Protein AF-A0A538BWR1-F1 (afdb_monomer)

Nearest PDB structures (foldseek):
  5jwc-assembly1_H  TM=9.255E-01  e=2.124E-28  Plasmodium falciparum 3D7
  5yjw-assembly1_A-2  TM=9.131E-01  e=5.620E-28  Saccharomyces cerevisiae S288C
  5jwb-assembly1_A  TM=9.332E-01  e=2.275E-27  Plasmodium falciparum 3D7
  5jwb-assembly1_H  TM=9.252E-01  e=1.679E-27  Plasmodium falciparum 3D7
  4g74-assembly1_A  TM=8.949E-01  e=2.569E-27  Saccharomyces cerevisiae S288C

Foldseek 3Di:
DDDDPPDDDDDPPPDPFAEEEEEDCELQRVLLLVLCFPPRHAYEYEYQDQWYFPQVCLLCLLLVVDDLVQGTGGVCVVCVVGPRYDYDNFAFQAADQVQQWTATPVRDTHHHQFYEYLQAWDFDPPPDVQCVVQAQERRDNVSSNVSNVLLVVLLVCLLVDPDLVSNLQSQEAEEEALAPSSLVNLLSNLVSLVVCACPVSVSGHSVSHAAEYEELAQFHNVVDDRVVRVVSCVSSVVSRYHYHYNKHFDHGDCFWTAIPPRDIDGHNHYYYDHDIAGPHRYDPPPADADPRRAFEAEPLQAGVPRLRYGYAAPRYAYDDPPDGDDRDSPRRNPDDPDDDPPPVPDPPPDDDDDDDDDDDDDDDDDDDDDDDDDDDDDDSVVSSCSSNPSDDDDPDPPDPDDDDDDDDDDDDDDDDDDPDDDPDDDDDDDDDDDDDDDDDDDDDDDDDDDDDDDDDDDDDDDD

Solvent-accessible surface area (backbone atoms only — not comparable to full-atom values): 28300 Å² total; per-residue (Å²): 135,81,84,74,90,81,79,84,70,90,68,81,65,100,60,101,53,56,32,37,35,30,37,23,42,38,66,32,23,42,48,47,51,59,55,48,49,84,43,94,37,40,33,39,41,28,20,70,54,67,45,29,58,52,64,92,55,40,52,35,32,27,48,69,74,40,60,69,70,83,40,43,46,44,46,65,69,76,39,64,83,46,89,35,43,44,76,46,72,40,44,70,72,27,52,39,82,88,81,33,27,40,34,30,73,88,74,47,74,45,74,43,68,29,41,36,43,16,50,27,61,40,82,42,57,87,89,37,63,57,46,60,73,38,39,41,51,68,86,45,73,68,36,13,49,50,43,23,54,48,56,56,48,29,51,61,49,33,65,65,41,92,43,75,64,59,22,36,25,39,34,19,39,37,29,36,14,31,37,69,68,25,48,52,32,53,50,47,43,44,52,45,47,64,65,36,37,51,59,81,36,65,86,35,56,57,88,54,53,40,42,38,36,32,14,60,45,86,48,38,32,75,94,50,62,66,70,57,18,54,48,50,54,50,60,34,42,79,59,65,32,44,78,40,51,62,27,39,82,76,46,42,43,77,54,32,37,32,30,61,93,74,48,73,47,64,16,61,39,39,34,51,46,67,40,69,34,40,46,73,53,62,61,80,90,79,54,63,56,47,98,75,64,16,39,35,18,42,97,77,30,27,34,65,97,33,93,50,32,33,37,34,33,45,24,34,31,60,75,57,100,82,63,79,80,70,83,44,69,56,70,20,40,88,62,78,91,83,78,80,81,61,88,84,75,54,84,84,83,71,80,86,84,83,90,81,90,81,85,89,80,89,85,88,88,80,89,80,89,84,84,87,81,91,77,95,78,81,64,71,73,51,53,48,49,40,70,76,56,56,80,74,80,67,101,66,69,86,65,78,84,78,69,95,82,87,84,77,88,85,70,85,76,85,78,77,89,75,93,81,79,71,95,73,83,87,82,88,82,88,81,91,81,89,80,88,88,89,86,83,90,83,89,86,88,86,88,84,89,84,89,83,87,90,86,84,86,84,88,83,83,88,132

Secondary structure (DSSP, 8-state):
-PPPTT--S----S-SS-EEEEE--SHHHHHHHHHTTTSSSEEEEEESSSEEE-GGGHHHHHTTSS-HHHHEEEHHHHTTT-SSEEEEE--EEEEETTTTEEEETTS-EEE-SEEEE---EEE--TT-HHHHHHSB--SSHHHHHHHHHHHHHHHHHHHH-SSHHHHHHHTEEEEE--SHHHHHHHHHHHHHHHHHBTTTBTTS-GGG-EEEEE-SSSSSSTTS-HHHHHHHHHHHHTTTEEEE-S--EEEE-SSEEEETTTEEEE-SEEEE-S-EEE---S-TTTS-B-TTSPEEE-TT-BBTT-TTEEE-GGGEEE-STT-PPPSSHHHHTT--S--PPPGGGS----PPP-------------------------SHHHHHHHHH------S-S--S---S------PPPPPPPPS-------------------------------------PPP----

Structure (mmCIF, N/CA/C/O backbone):
data_AF-A0A538BWR1-F1
#
_entry.id   AF-A0A538BWR1-F1
#
loop_
_atom_site.group_PDB
_atom_site.id
_atom_site.type_symbol
_atom_site.label_atom_id
_atom_site.label_alt_id
_atom_site.label_comp_id
_atom_site.label_asym_id
_atom_site.label_entity_id
_atom_site.label_seq_id
_atom_site.pdbx_PDB_ins_code
_atom_site.Cartn_x
_atom_site.Cartn_y
_atom_site.Cartn_z
_atom_site.occupancy
_atom_site.B_iso_or_equiv
_atom_site.auth_seq_id
_atom_site.auth_comp_id
_atom_site.auth_asym_id
_atom_site.auth_atom_id
_atom_site.pdbx_PDB_model_num
ATOM 1 N N . MET A 1 1 ? -36.778 34.737 14.187 1.00 39.75 1 MET A N 1
ATOM 2 C CA . MET A 1 1 ? -35.577 33.989 14.618 1.00 39.75 1 MET A CA 1
ATOM 3 C C . MET A 1 1 ? -35.390 32.831 13.654 1.00 39.75 1 MET A C 1
ATOM 5 O O . MET A 1 1 ? -36.186 31.904 13.689 1.00 39.75 1 MET A O 1
ATOM 9 N N . GLY A 1 2 ? -34.449 32.948 12.717 1.00 37.31 2 GLY A N 1
ATOM 10 C CA . GLY A 1 2 ? -34.113 31.851 11.803 1.00 37.31 2 GLY A CA 1
ATOM 11 C C . GLY A 1 2 ? -33.298 30.769 12.524 1.00 37.31 2 GLY A C 1
ATOM 12 O O . GLY A 1 2 ? -32.658 31.085 13.530 1.00 37.31 2 GLY A O 1
ATOM 13 N N . PRO A 1 3 ? -33.331 29.510 12.059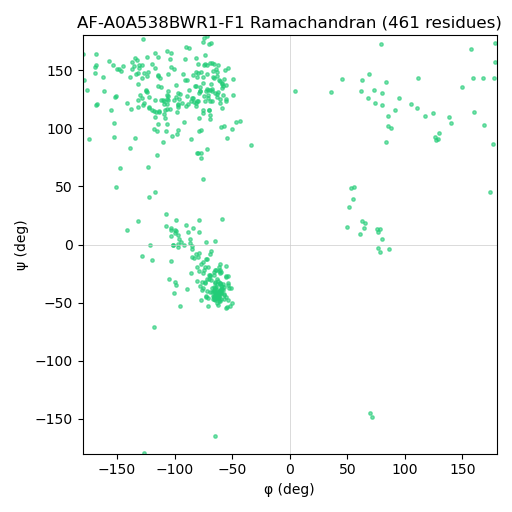 1.00 38.94 3 PRO A N 1
ATOM 14 C CA . PRO A 1 3 ? -32.540 28.445 12.656 1.00 38.94 3 PRO A CA 1
ATOM 15 C C . PRO A 1 3 ? -31.046 28.691 12.407 1.00 38.94 3 PRO A C 1
ATOM 17 O O . PRO A 1 3 ? -30.625 28.996 11.293 1.00 38.94 3 PRO A O 1
ATOM 20 N N . ASP A 1 4 ? -30.267 28.570 13.478 1.00 34.00 4 ASP A N 1
ATOM 21 C CA . ASP A 1 4 ? -28.812 28.697 13.517 1.00 34.00 4 ASP A CA 1
ATOM 22 C C . ASP A 1 4 ? -28.131 27.643 12.607 1.00 34.00 4 ASP A C 1
ATOM 24 O O . ASP A 1 4 ? -28.339 26.439 12.806 1.00 34.00 4 ASP A O 1
ATOM 28 N N . PRO A 1 5 ? -27.316 28.047 11.612 1.00 33.34 5 PRO A N 1
ATOM 29 C CA . PRO A 1 5 ? -26.630 27.127 10.703 1.00 33.34 5 PRO A CA 1
ATOM 30 C C . PRO A 1 5 ? -25.453 26.356 11.344 1.00 33.34 5 PRO A C 1
ATOM 32 O O . PRO A 1 5 ? -24.816 25.550 10.667 1.00 33.34 5 PRO A O 1
ATOM 35 N N . GLY A 1 6 ? -25.168 26.535 12.641 1.00 29.86 6 GLY A N 1
ATOM 36 C CA . GLY A 1 6 ? -24.052 25.884 13.346 1.00 29.86 6 GLY A CA 1
ATOM 37 C C . GLY A 1 6 ? -24.292 24.472 13.916 1.00 29.86 6 GLY A C 1
ATOM 38 O O . GLY A 1 6 ? -23.379 23.890 14.501 1.00 29.86 6 GLY A O 1
ATOM 39 N N . ALA A 1 7 ? -25.486 23.881 13.791 1.00 33.09 7 ALA A N 1
ATOM 40 C CA . ALA A 1 7 ? -25.872 22.716 14.610 1.00 33.09 7 ALA A CA 1
ATOM 41 C C . ALA A 1 7 ? -25.668 21.310 13.989 1.00 33.09 7 ALA A C 1
ATOM 43 O O . ALA A 1 7 ? -26.031 20.314 14.617 1.00 33.09 7 ALA A O 1
ATOM 44 N N . ALA A 1 8 ? -25.072 21.175 12.798 1.00 34.34 8 ALA A N 1
ATOM 45 C CA . ALA A 1 8 ? -25.001 19.895 12.070 1.00 34.34 8 ALA A CA 1
ATOM 46 C C . ALA A 1 8 ? -23.573 19.355 11.846 1.00 34.34 8 ALA A C 1
ATOM 48 O O . ALA A 1 8 ? -23.236 18.884 10.762 1.00 34.34 8 ALA A O 1
ATOM 49 N N . GLN A 1 9 ? -22.720 19.374 12.873 1.00 38.28 9 GLN A N 1
ATOM 50 C CA . GLN A 1 9 ? -21.406 18.719 12.839 1.00 38.28 9 GLN A CA 1
ATOM 51 C C . GLN A 1 9 ? -21.318 17.630 13.902 1.00 38.28 9 GLN A C 1
ATOM 53 O O . GLN A 1 9 ? -21.101 17.914 15.073 1.00 38.28 9 GLN A O 1
ATOM 58 N N . GLY A 1 10 ? -21.510 16.376 13.477 1.00 37.84 10 GLY A N 1
ATOM 59 C CA . GLY A 1 10 ? -20.816 15.182 13.984 1.00 37.84 10 GLY A CA 1
ATOM 60 C C . GLY A 1 10 ? -20.736 14.921 15.493 1.00 37.84 10 GLY A C 1
ATOM 61 O O . GLY A 1 10 ? -19.925 14.089 15.897 1.00 37.84 10 GLY A O 1
ATOM 62 N N . ARG A 1 11 ? -21.525 15.587 16.340 1.00 40.56 11 ARG A N 1
ATOM 63 C CA . ARG A 1 11 ? -21.534 15.331 17.778 1.00 40.56 11 ARG A CA 1
ATOM 64 C C . ARG A 1 11 ? -22.145 13.955 18.002 1.00 40.56 11 ARG A C 1
ATOM 66 O O . ARG A 1 11 ? -23.344 13.760 17.815 1.00 40.56 11 ARG A O 1
ATOM 73 N N . ILE A 1 12 ? -21.325 13.007 18.450 1.00 47.66 12 ILE A N 1
ATOM 74 C CA . ILE A 1 12 ? -21.840 11.923 19.282 1.00 47.66 12 ILE A CA 1
ATOM 75 C C . ILE A 1 12 ? -22.435 12.637 20.497 1.00 47.66 12 ILE A C 1
ATOM 77 O O . ILE A 1 12 ? -21.701 13.151 21.340 1.00 47.66 12 ILE A O 1
ATOM 81 N N . GLY A 1 13 ? -23.760 12.794 20.520 1.00 40.53 13 GLY A N 1
ATOM 82 C CA . GLY A 1 13 ? -24.450 13.373 21.667 1.00 40.53 13 GLY A CA 1
ATOM 83 C C . GLY A 1 13 ? -24.072 12.609 22.935 1.00 40.53 13 GLY A C 1
ATOM 84 O O . GLY A 1 13 ? -23.747 11.424 22.859 1.00 40.53 13 GLY A O 1
ATOM 85 N N . LYS A 1 14 ? -24.114 13.277 24.097 1.00 41.44 14 LYS A N 1
ATOM 86 C CA . LYS A 1 14 ? -24.066 12.616 25.411 1.00 41.44 14 LYS A CA 1
ATOM 87 C C . LYS A 1 14 ? -25.186 11.573 25.461 1.00 41.44 14 LYS A C 1
ATOM 89 O O . LYS A 1 14 ? -26.328 11.892 25.769 1.00 41.44 14 LYS A O 1
ATOM 94 N N . SER A 1 15 ? -24.875 10.349 25.086 1.00 48.09 15 SER A N 1
ATOM 95 C CA . SER A 1 15 ? -25.784 9.219 25.053 1.00 48.09 15 SER A CA 1
ATOM 96 C C . SER A 1 15 ? -25.302 8.214 26.092 1.00 48.09 15 SER A C 1
ATOM 98 O O . SER A 1 15 ? -24.112 8.076 26.363 1.00 48.09 15 SER A O 1
ATOM 100 N N . THR A 1 16 ? -26.237 7.518 26.714 1.00 57.62 16 THR A N 1
ATOM 101 C CA . THR A 1 16 ? -26.016 6.618 27.852 1.00 57.62 16 THR A CA 1
ATOM 102 C C . THR A 1 16 ? -25.444 5.244 27.458 1.00 57.62 16 THR A C 1
ATOM 104 O O . THR A 1 16 ? -25.597 4.281 28.205 1.00 57.62 16 THR A O 1
ATOM 107 N N . GLY A 1 17 ? -24.814 5.118 26.281 1.00 74.56 17 GLY A N 1
ATOM 108 C CA . GLY A 1 17 ? -24.305 3.852 25.737 1.00 74.56 17 GLY A CA 1
ATOM 109 C C . GLY A 1 17 ? -22.780 3.816 25.620 1.00 74.56 17 GLY A C 1
ATOM 110 O O . GLY A 1 17 ? -22.165 4.826 25.294 1.00 74.56 17 GLY A O 1
ATOM 111 N N . HIS A 1 18 ? -22.184 2.639 25.842 1.00 93.56 18 HIS A N 1
ATOM 112 C CA . HIS A 1 18 ? -20.736 2.393 25.729 1.00 93.56 18 HIS A CA 1
ATOM 113 C C . HIS A 1 18 ? -20.206 2.788 24.344 1.00 93.56 18 HIS A C 1
ATOM 115 O O . HIS A 1 18 ? -20.728 2.316 23.329 1.00 93.56 18 HIS A O 1
ATOM 121 N N . ARG A 1 19 ? -19.185 3.646 24.287 1.00 95.94 19 ARG A N 1
ATOM 122 C CA . ARG A 1 19 ? -18.633 4.214 23.049 1.00 95.94 19 ARG A CA 1
ATOM 123 C C . ARG A 1 19 ? -17.413 3.434 22.583 1.00 95.94 19 ARG A C 1
ATOM 125 O O . ARG A 1 19 ? -16.380 3.414 23.251 1.00 95.94 19 ARG A O 1
ATOM 132 N N . VAL A 1 20 ? -17.515 2.855 21.394 1.00 98.00 20 VAL A N 1
ATOM 133 C CA . VAL A 1 20 ? -16.416 2.179 20.706 1.00 98.00 20 VAL A CA 1
ATOM 134 C C . VAL A 1 20 ? -15.953 3.049 19.545 1.00 98.00 20 VAL A C 1
ATOM 136 O O . VAL A 1 20 ? -16.733 3.351 18.643 1.00 98.00 20 VAL A O 1
ATOM 139 N N . VAL A 1 21 ? -14.681 3.436 19.545 1.00 98.56 21 VAL A N 1
ATOM 140 C CA . VAL A 1 21 ? -14.052 4.124 18.412 1.00 98.56 21 VAL A CA 1
ATOM 141 C C . VAL A 1 21 ? -13.139 3.143 17.694 1.00 98.56 21 VAL A C 1
ATOM 143 O O . VAL A 1 21 ? -12.294 2.506 18.315 1.00 98.56 21 VAL A O 1
ATOM 146 N N . ILE A 1 22 ? -13.313 3.018 16.383 1.00 98.50 22 ILE A N 1
ATOM 147 C CA . ILE A 1 22 ? -12.479 2.190 15.512 1.00 98.50 22 ILE A CA 1
ATOM 148 C C . ILE A 1 22 ? -11.698 3.131 14.602 1.00 98.50 22 ILE A C 1
ATOM 150 O O . ILE A 1 22 ? -12.300 3.950 13.909 1.00 98.50 22 ILE A O 1
ATOM 154 N N . VAL A 1 23 ? -10.373 3.017 14.598 1.00 98.25 23 VAL A N 1
ATOM 155 C CA . VAL A 1 23 ? -9.482 3.819 13.756 1.00 98.25 23 VAL A CA 1
ATOM 156 C C . VAL A 1 23 ? -8.942 2.955 12.625 1.00 98.25 23 VAL A C 1
ATOM 158 O O . VAL A 1 23 ? -8.202 2.006 12.870 1.00 98.25 23 VAL A O 1
ATOM 161 N N . GLY A 1 24 ? -9.286 3.318 11.393 1.00 97.38 24 GLY A N 1
ATOM 162 C CA . GLY A 1 24 ? -8.986 2.575 10.174 1.00 97.38 24 GLY A CA 1
ATOM 163 C C . GLY A 1 24 ? -10.144 1.662 9.772 1.00 97.38 24 GLY A C 1
ATOM 164 O O . GLY A 1 24 ? -10.609 0.840 10.552 1.00 97.38 24 GLY A O 1
ATOM 165 N N . GLY A 1 25 ? -10.610 1.797 8.535 1.00 95.31 25 GLY A N 1
ATOM 166 C CA . GLY A 1 25 ? -11.681 1.024 7.906 1.00 95.31 25 GLY A CA 1
ATOM 167 C C . GLY A 1 25 ? -11.178 0.038 6.847 1.00 95.31 25 GLY A C 1
ATOM 168 O O . GLY A 1 25 ? -11.915 -0.338 5.932 1.00 95.31 25 GLY A O 1
ATOM 169 N N . GLY A 1 26 ? -9.923 -0.406 6.966 1.00 93.25 26 GLY A N 1
ATOM 170 C CA . GLY A 1 26 ? -9.396 -1.554 6.222 1.00 93.25 26 GLY A CA 1
ATOM 171 C C . GLY A 1 26 ? -10.082 -2.872 6.616 1.00 93.25 26 GLY A C 1
ATOM 172 O O . GLY A 1 26 ? -11.128 -2.875 7.263 1.00 93.25 26 GLY A O 1
ATOM 173 N N . PHE A 1 27 ? -9.490 -4.014 6.254 1.00 90.88 27 PHE A N 1
ATOM 174 C CA . PHE A 1 27 ? -10.074 -5.341 6.517 1.00 90.88 27 PHE A CA 1
ATOM 175 C C . PHE A 1 27 ? -10.478 -5.559 7.982 1.00 90.88 27 PHE A C 1
ATOM 177 O O . PHE A 1 27 ? -11.634 -5.885 8.259 1.00 90.88 27 PHE A O 1
ATOM 184 N N . GLY A 1 28 ? -9.556 -5.322 8.920 1.00 90.31 28 GLY A N 1
ATOM 185 C CA . GLY A 1 28 ? -9.814 -5.520 10.347 1.00 90.31 28 GLY A CA 1
ATOM 186 C C . GLY A 1 28 ? -10.880 -4.568 10.894 1.00 90.31 28 GLY A C 1
ATOM 187 O O . GLY A 1 28 ? -11.827 -4.998 11.549 1.00 90.31 28 GLY A O 1
ATOM 188 N N . GLY A 1 29 ? -10.769 -3.274 10.589 1.00 95.38 29 GLY A N 1
ATOM 189 C CA . GLY A 1 29 ? -11.679 -2.262 11.123 1.00 95.38 29 GLY A CA 1
ATOM 190 C C . GLY A 1 29 ? -13.099 -2.362 10.575 1.00 95.38 29 GLY A C 1
ATOM 191 O O . GLY A 1 29 ? -14.057 -2.277 11.344 1.00 95.38 29 GLY A O 1
ATOM 192 N N . LEU A 1 30 ? -13.253 -2.627 9.271 1.00 94.75 30 LEU A N 1
ATOM 193 C CA . LEU A 1 30 ? -14.564 -2.878 8.671 1.00 94.75 30 LEU A CA 1
ATOM 194 C C . LEU A 1 30 ? -15.216 -4.136 9.263 1.00 94.75 30 LEU A C 1
ATOM 196 O O . LEU A 1 30 ? -16.399 -4.102 9.602 1.00 94.75 30 LEU A O 1
ATOM 200 N N . SER A 1 31 ? -14.451 -5.223 9.417 1.00 93.56 31 SER A N 1
ATOM 201 C CA . SER A 1 31 ? -14.947 -6.477 10.004 1.00 93.56 31 SER A CA 1
ATOM 202 C C . SER A 1 31 ? -15.379 -6.286 11.460 1.00 93.56 31 SER A C 1
ATOM 204 O O . SER A 1 31 ? -16.464 -6.720 11.844 1.00 93.56 31 SER A O 1
ATOM 206 N N . CYS A 1 32 ? -14.587 -5.554 12.248 1.00 94.50 32 CYS A N 1
ATOM 207 C CA . CYS A 1 32 ? -14.920 -5.195 13.626 1.00 94.50 32 CYS A CA 1
ATOM 208 C C . CYS A 1 32 ? -16.207 -4.356 13.699 1.00 94.50 32 CYS A C 1
ATOM 210 O O . CYS A 1 32 ? -17.133 -4.690 14.439 1.00 94.50 32 CYS A O 1
ATOM 212 N N . ALA A 1 33 ? -16.315 -3.310 12.874 1.00 95.62 33 ALA A N 1
ATOM 213 C CA . ALA A 1 33 ? -17.500 -2.457 12.817 1.00 95.62 33 ALA A CA 1
ATOM 214 C C . ALA A 1 33 ? -18.764 -3.241 12.420 1.00 95.62 33 ALA A C 1
ATOM 216 O O . ALA A 1 33 ? -19.827 -3.026 13.001 1.00 95.62 33 ALA A O 1
ATOM 217 N N . ARG A 1 34 ? -18.651 -4.180 11.469 1.00 93.31 34 ARG A N 1
ATOM 218 C CA . ARG A 1 34 ? -19.739 -5.089 11.075 1.00 93.31 34 ARG A CA 1
ATOM 219 C C . ARG A 1 34 ? -20.155 -6.027 12.200 1.00 93.31 34 ARG A C 1
ATOM 221 O O . ARG A 1 34 ? -21.344 -6.208 12.421 1.00 93.31 34 ARG A O 1
ATOM 228 N N . ALA A 1 35 ? -19.204 -6.592 12.933 1.00 92.94 35 ALA A N 1
ATOM 229 C CA . ALA A 1 35 ? -19.513 -7.495 14.037 1.00 92.94 35 ALA A CA 1
ATOM 230 C C . ALA A 1 35 ? -20.154 -6.783 15.241 1.00 92.94 35 ALA A C 1
ATOM 232 O O . ALA A 1 35 ? -20.916 -7.388 15.995 1.00 92.94 35 ALA A O 1
ATOM 233 N N . LEU A 1 36 ? -19.872 -5.488 15.410 1.00 92.56 36 LEU A N 1
ATOM 234 C CA . LEU A 1 36 ? -20.500 -4.639 16.422 1.00 92.56 36 LEU A CA 1
ATOM 235 C C . LEU A 1 36 ? -21.845 -4.040 15.965 1.00 92.56 36 LEU A C 1
ATOM 237 O O . LEU A 1 36 ? -22.522 -3.375 16.754 1.00 92.56 36 LEU A O 1
ATOM 241 N N . GLU A 1 37 ? -22.268 -4.267 14.721 1.00 91.75 37 GLU A N 1
ATOM 242 C CA . GLU A 1 37 ? -23.574 -3.828 14.230 1.00 91.75 37 GLU A CA 1
ATOM 243 C C . GLU A 1 37 ? -24.705 -4.521 15.014 1.00 91.75 37 GLU A C 1
ATOM 245 O O . GLU A 1 37 ? -24.707 -5.732 15.212 1.00 91.75 37 GLU A O 1
ATOM 250 N N . GLY A 1 38 ? -25.664 -3.736 15.514 1.00 88.50 38 GLY A N 1
ATOM 251 C CA . GLY A 1 38 ? -26.776 -4.224 16.339 1.00 88.50 38 GLY A CA 1
ATOM 252 C C . GLY A 1 38 ? -26.432 -4.502 17.808 1.00 88.50 38 GLY A C 1
ATOM 253 O O . GLY A 1 38 ? -27.338 -4.761 18.598 1.00 88.50 38 GLY A O 1
ATOM 254 N N . GLN A 1 39 ? -25.159 -4.406 18.201 1.00 91.12 39 GLN A N 1
ATOM 255 C CA . GLN A 1 39 ? -24.745 -4.559 19.597 1.00 91.12 39 GLN A CA 1
ATOM 256 C C . GLN A 1 39 ? -25.127 -3.327 20.441 1.00 91.12 39 GLN A C 1
ATOM 258 O O . GLN A 1 39 ? -25.246 -2.223 19.900 1.00 91.12 39 GLN A O 1
ATOM 263 N N . PRO A 1 40 ? -25.298 -3.469 21.773 1.00 90.06 40 PRO A N 1
ATOM 264 C CA . PRO A 1 40 ? -25.661 -2.372 22.677 1.00 90.06 40 PRO A CA 1
ATOM 265 C C . PRO A 1 40 ? -24.471 -1.433 22.969 1.00 90.06 40 PRO A C 1
ATOM 267 O O . PRO A 1 40 ? -24.084 -1.227 24.117 1.00 90.06 40 PRO A O 1
ATOM 270 N N . ALA A 1 41 ? -23.873 -0.879 21.917 1.00 91.12 41 ALA A N 1
ATOM 271 C CA . ALA A 1 41 ? -22.754 0.055 21.956 1.00 91.12 41 ALA A CA 1
ATOM 272 C C . ALA A 1 41 ? -22.869 1.060 20.804 1.00 91.12 41 ALA A C 1
ATOM 274 O O . ALA A 1 41 ? -23.383 0.730 19.733 1.00 91.12 41 ALA A O 1
ATOM 275 N N . GLN A 1 42 ? -22.372 2.276 21.013 1.00 96.06 42 GLN A N 1
ATOM 276 C CA . GLN A 1 42 ? -22.254 3.281 19.960 1.00 96.06 42 GLN A CA 1
ATOM 277 C C . GLN A 1 42 ? -20.900 3.147 19.289 1.00 96.06 42 GLN A C 1
ATOM 279 O O . GLN A 1 42 ? -19.874 3.299 19.944 1.00 96.06 42 GLN A O 1
ATOM 284 N N . VAL A 1 43 ? -20.896 2.864 17.991 1.00 97.31 43 VAL A N 1
ATOM 285 C CA . VAL A 1 43 ? -19.668 2.598 17.244 1.00 97.31 43 VAL A CA 1
ATOM 286 C C . VAL A 1 43 ? -19.399 3.749 16.290 1.00 97.31 43 VAL A C 1
ATOM 288 O O . VAL A 1 43 ? -20.238 4.069 15.444 1.00 97.31 43 VAL A O 1
ATOM 291 N N . LEU A 1 44 ? -18.218 4.349 16.396 1.00 98.06 44 LEU A N 1
ATOM 292 C CA . LEU A 1 44 ? -17.721 5.337 15.448 1.00 98.06 44 LEU A CA 1
ATOM 293 C C . LEU A 1 44 ? -16.513 4.771 14.704 1.00 98.06 44 LEU A C 1
ATOM 295 O O . LEU A 1 44 ? -15.459 4.557 15.295 1.00 98.06 44 LEU A O 1
ATOM 299 N N . LEU A 1 45 ? -16.669 4.564 13.399 1.00 98.38 45 LEU A N 1
ATOM 300 C CA . LEU A 1 45 ? -15.577 4.239 12.491 1.00 98.38 45 LEU A CA 1
ATOM 301 C C . LEU A 1 45 ? -14.960 5.534 11.948 1.00 98.38 45 LEU A C 1
ATOM 303 O O . LEU A 1 45 ? -15.654 6.335 11.312 1.00 98.38 45 LEU A O 1
ATOM 307 N N . LEU A 1 46 ? -13.666 5.708 12.195 1.00 98.00 46 LEU A N 1
ATOM 308 C CA . LEU A 1 46 ? -12.831 6.787 11.683 1.00 98.00 46 LEU A CA 1
ATOM 309 C C . LEU A 1 46 ? -11.906 6.248 10.597 1.00 98.00 46 LEU A C 1
ATOM 311 O O . LEU A 1 46 ? -11.189 5.278 10.821 1.00 98.00 46 LEU A O 1
ATOM 315 N N . ASP A 1 47 ? -11.886 6.900 9.442 1.00 97.06 47 ASP A N 1
ATOM 316 C CA . ASP A 1 47 ? -10.884 6.652 8.405 1.00 97.06 47 ASP A CA 1
ATOM 317 C C . ASP A 1 47 ? -10.596 7.950 7.640 1.00 97.06 47 ASP A C 1
ATOM 319 O O . ASP A 1 47 ? -11.460 8.825 7.530 1.00 97.06 47 ASP A O 1
ATOM 323 N N . ARG A 1 48 ? -9.379 8.088 7.108 1.00 95.25 48 ARG A N 1
ATOM 324 C CA . ARG A 1 48 ? -8.984 9.229 6.271 1.00 95.25 48 ARG A CA 1
ATOM 325 C C . ARG A 1 48 ? -9.694 9.211 4.906 1.00 95.25 48 ARG A C 1
ATOM 327 O O . ARG A 1 48 ? -9.949 10.267 4.327 1.00 95.25 48 ARG A O 1
ATOM 334 N N . HIS A 1 49 ? -10.074 8.028 4.427 1.00 95.38 49 HIS A N 1
ATOM 335 C CA . HIS A 1 49 ? -10.855 7.797 3.218 1.00 95.38 49 HIS A CA 1
ATOM 336 C C . HIS A 1 49 ? -12.326 7.522 3.556 1.00 95.38 49 HIS A C 1
ATOM 338 O O . HIS A 1 49 ? -12.665 6.987 4.607 1.00 95.38 49 HIS A O 1
ATOM 344 N N . ASN A 1 50 ? -13.238 7.863 2.645 1.00 95.81 50 ASN A N 1
ATOM 345 C CA . ASN A 1 50 ? -14.674 7.604 2.808 1.00 95.81 50 ASN A CA 1
ATOM 346 C C . ASN A 1 50 ? -15.128 6.227 2.286 1.00 95.81 50 ASN A C 1
ATOM 348 O O . ASN A 1 50 ? -16.334 5.962 2.220 1.00 95.81 50 ASN A O 1
ATOM 352 N N . TYR A 1 51 ? -14.183 5.347 1.954 1.00 96.31 51 TYR A N 1
ATOM 353 C CA . TYR A 1 51 ? -14.417 4.014 1.411 1.00 96.31 51 TYR A CA 1
ATOM 354 C C . TYR A 1 51 ? -13.499 2.967 2.046 1.00 96.31 51 TYR A C 1
ATOM 356 O O . TYR A 1 51 ? -12.363 3.250 2.421 1.00 96.31 51 TYR A O 1
ATOM 364 N N . HIS A 1 52 ? -13.991 1.735 2.101 1.00 95.81 52 HIS A N 1
ATOM 365 C CA . HIS A 1 52 ? -13.175 0.548 2.293 1.00 95.81 52 HIS A CA 1
ATOM 366 C C . HIS A 1 52 ? -12.486 0.185 0.977 1.00 95.81 52 HIS A C 1
ATOM 368 O O . HIS A 1 52 ? -13.138 0.177 -0.067 1.00 95.81 52 HIS A O 1
ATOM 374 N N . LEU A 1 53 ? -11.199 -0.151 1.031 1.00 93.06 53 LEU A N 1
ATOM 375 C CA . LEU A 1 53 ? -10.416 -0.564 -0.130 1.00 93.06 53 LEU A CA 1
ATOM 376 C C . LEU A 1 53 ? -10.094 -2.058 -0.062 1.00 93.06 53 LEU A C 1
ATOM 378 O O . LEU A 1 53 ? -9.436 -2.507 0.879 1.00 93.06 53 LEU A O 1
ATOM 382 N N . PHE A 1 54 ? -10.483 -2.810 -1.092 1.00 91.69 54 PHE A N 1
ATOM 383 C CA . PHE A 1 54 ? -10.071 -4.202 -1.264 1.00 91.69 54 PHE A CA 1
ATOM 384 C C . PHE A 1 54 ? -8.660 -4.259 -1.866 1.00 91.69 54 PHE A C 1
ATOM 386 O O . PHE A 1 54 ? -8.466 -4.469 -3.063 1.00 91.69 54 PHE A O 1
ATOM 393 N N . THR A 1 55 ? -7.656 -4.039 -1.014 1.00 88.38 55 THR A N 1
ATOM 394 C CA . THR A 1 55 ? -6.245 -3.926 -1.421 1.00 88.38 55 THR A CA 1
ATOM 395 C C . THR A 1 55 ? -5.666 -5.111 -2.213 1.00 88.38 55 THR A C 1
ATOM 397 O O . THR A 1 55 ? -4.766 -4.846 -3.007 1.00 88.38 55 THR A O 1
ATOM 400 N N . PRO A 1 56 ? -6.142 -6.376 -2.102 1.00 87.56 56 PRO A N 1
ATOM 401 C CA . PRO A 1 56 ? -5.596 -7.478 -2.898 1.00 87.56 56 PRO A CA 1
ATOM 402 C C . PRO A 1 56 ? -5.739 -7.313 -4.414 1.00 87.56 56 PRO A C 1
ATOM 404 O O . PRO A 1 56 ? -4.974 -7.918 -5.145 1.00 87.56 56 PRO A O 1
ATOM 407 N N . LEU A 1 57 ? -6.686 -6.506 -4.905 1.00 90.00 57 LEU A N 1
ATOM 408 C CA . LEU A 1 57 ? -6.870 -6.273 -6.348 1.00 90.00 57 LEU A CA 1
ATOM 409 C C . LEU A 1 57 ? -6.321 -4.915 -6.802 1.00 90.00 57 LEU A C 1
ATOM 411 O O . LEU A 1 57 ? -6.582 -4.460 -7.915 1.00 90.00 57 LEU A O 1
ATOM 415 N N . LEU A 1 58 ? -5.547 -4.241 -5.949 1.00 92.25 58 LEU A N 1
ATOM 416 C CA . LEU A 1 58 ? -5.047 -2.900 -6.234 1.00 92.25 58 LEU A CA 1
ATOM 417 C C . LEU A 1 58 ? -4.081 -2.876 -7.431 1.00 92.25 58 LEU A C 1
ATOM 419 O O . LEU A 1 58 ? -4.099 -1.924 -8.211 1.00 92.25 58 LEU A O 1
ATOM 423 N N . TYR A 1 59 ? -3.316 -3.953 -7.636 1.00 92.75 59 TYR A N 1
ATOM 424 C CA . TYR A 1 59 ? -2.441 -4.109 -8.800 1.00 92.75 59 TYR A CA 1
ATOM 425 C C . TYR A 1 59 ? -3.220 -4.140 -10.126 1.00 92.75 59 TYR A C 1
ATOM 427 O O . TYR A 1 59 ? -2.712 -3.676 -11.145 1.00 92.75 59 TYR A O 1
ATOM 435 N N . GLN A 1 60 ? -4.469 -4.624 -10.126 1.00 92.75 60 GLN A N 1
ATOM 436 C CA . GLN A 1 60 ? -5.325 -4.628 -11.317 1.00 92.75 60 GLN A CA 1
ATOM 437 C C . GLN A 1 60 ? -5.827 -3.223 -11.649 1.00 92.75 60 GLN A C 1
ATOM 439 O O . GLN A 1 60 ? -5.931 -2.865 -12.817 1.00 92.75 60 GLN A O 1
ATOM 444 N N . VAL A 1 61 ? -6.066 -2.382 -10.639 1.00 95.50 61 VAL A N 1
ATOM 445 C CA . VAL A 1 61 ? -6.344 -0.956 -10.871 1.00 95.50 61 VAL A CA 1
ATOM 446 C C . VAL A 1 61 ? -5.101 -0.242 -11.400 1.00 95.50 61 VAL A C 1
ATOM 448 O O . VAL A 1 61 ? -5.216 0.558 -12.327 1.00 95.50 61 VAL A O 1
ATOM 451 N N . ALA A 1 62 ? -3.919 -0.555 -10.857 1.00 95.19 62 ALA A N 1
ATOM 452 C CA . ALA A 1 62 ? -2.646 0.018 -11.301 1.00 95.19 62 ALA A CA 1
ATOM 453 C C . ALA A 1 62 ? -2.264 -0.366 -12.744 1.00 95.19 62 ALA A C 1
ATOM 455 O O . ALA A 1 62 ? -1.509 0.354 -13.386 1.00 95.19 62 ALA A O 1
ATOM 456 N N . THR A 1 63 ? -2.810 -1.465 -13.265 1.00 92.81 63 THR A N 1
ATOM 457 C CA . THR A 1 63 ? -2.581 -1.967 -14.634 1.00 92.81 63 THR A CA 1
ATOM 458 C C . THR A 1 63 ? -3.789 -1.771 -15.557 1.00 92.81 63 THR A C 1
ATOM 460 O O . THR A 1 63 ? -3.862 -2.388 -16.613 1.00 92.81 63 THR A O 1
ATOM 463 N N . SER A 1 64 ? -4.755 -0.923 -15.180 1.00 92.44 64 SER A N 1
ATOM 464 C CA . SER A 1 64 ? -5.990 -0.660 -15.950 1.00 92.44 64 SER A CA 1
ATOM 465 C C . SER A 1 64 ? -6.915 -1.868 -16.181 1.00 92.44 64 SER A C 1
ATOM 467 O O . SER A 1 64 ? -7.884 -1.746 -16.924 1.00 92.44 64 SER A O 1
ATOM 469 N N . LEU A 1 65 ? -6.673 -3.013 -15.539 1.00 89.44 65 LEU A N 1
ATOM 470 C CA . LEU A 1 65 ? -7.512 -4.213 -15.654 1.00 89.44 65 LEU A CA 1
ATOM 471 C C . LEU A 1 65 ? -8.830 -4.100 -14.872 1.00 89.44 65 LEU A C 1
ATOM 473 O O . LEU A 1 65 ? -9.795 -4.783 -15.207 1.00 89.44 65 LEU A O 1
ATOM 477 N N . LEU A 1 66 ? -8.878 -3.257 -13.836 1.00 91.06 66 LEU A N 1
ATOM 478 C CA . LEU A 1 66 ? -10.085 -2.973 -13.054 1.00 91.06 66 LEU A CA 1
ATOM 479 C C . LEU A 1 66 ? -10.316 -1.474 -12.868 1.00 91.06 66 LEU A C 1
ATOM 481 O O . LEU A 1 66 ? -9.371 -0.679 -12.783 1.00 91.06 66 LEU A O 1
ATOM 485 N N . ASN A 1 67 ? -11.587 -1.092 -12.708 1.00 92.94 67 ASN A N 1
ATOM 486 C CA . ASN A 1 67 ? -11.926 0.273 -12.338 1.00 92.94 67 ASN A CA 1
ATOM 487 C C . ASN A 1 67 ? -11.736 0.492 -10.829 1.00 92.94 67 ASN A C 1
ATOM 489 O O . ASN A 1 67 ? -12.007 -0.401 -10.024 1.00 92.94 67 ASN A O 1
ATOM 493 N N . PRO A 1 68 ? -11.351 1.710 -10.398 1.00 92.31 68 PRO A N 1
ATOM 494 C CA . PRO A 1 68 ? -11.233 2.051 -8.978 1.00 92.31 68 PRO A CA 1
ATOM 495 C C . PRO A 1 68 ? -12.497 1.747 -8.159 1.00 92.31 68 PRO A C 1
ATOM 497 O O . PRO A 1 68 ? -12.405 1.309 -7.013 1.00 92.31 68 PRO A O 1
ATOM 500 N N . SER A 1 69 ? -13.676 1.962 -8.750 1.00 92.62 69 SER A N 1
ATOM 501 C CA . SER A 1 69 ? -14.979 1.725 -8.119 1.00 92.62 69 SER A CA 1
ATOM 502 C C . SER A 1 69 ? -15.262 0.255 -7.820 1.00 92.62 69 SER A C 1
ATOM 504 O O . SER A 1 69 ? -16.040 -0.026 -6.915 1.00 92.62 69 SER A O 1
ATOM 506 N N . ASP A 1 70 ? -14.622 -0.673 -8.535 1.00 90.44 70 ASP A N 1
ATOM 507 C CA . ASP A 1 70 ? -14.864 -2.113 -8.382 1.00 90.44 70 ASP A CA 1
ATOM 508 C C . ASP A 1 70 ? -14.254 -2.651 -7.075 1.00 90.44 70 ASP A C 1
ATOM 510 O O . ASP A 1 70 ? -14.652 -3.698 -6.561 1.00 90.44 70 ASP A O 1
ATOM 514 N N . ILE A 1 71 ? -13.300 -1.907 -6.500 1.00 91.06 71 ILE A N 1
ATOM 515 C CA . ILE A 1 71 ? -12.564 -2.297 -5.291 1.00 91.06 71 ILE A CA 1
ATOM 516 C C . ILE A 1 71 ? -12.708 -1.293 -4.135 1.00 91.06 71 ILE A C 1
ATOM 518 O O . ILE A 1 71 ? -12.134 -1.513 -3.066 1.00 91.06 71 ILE A O 1
ATOM 522 N N . ALA A 1 72 ? -13.459 -0.203 -4.329 1.00 94.06 72 ALA A N 1
ATOM 523 C CA . ALA A 1 72 ? -13.652 0.867 -3.351 1.00 94.06 72 ALA A CA 1
ATOM 524 C C . ALA A 1 72 ? -15.126 0.984 -2.929 1.00 94.06 72 ALA A C 1
ATOM 526 O O . ALA A 1 72 ? -15.981 1.444 -3.681 1.00 94.06 72 ALA A O 1
ATOM 527 N N . TYR A 1 73 ? -15.423 0.611 -1.684 1.00 93.75 73 TYR A N 1
ATOM 528 C CA . TYR A 1 73 ? -16.787 0.500 -1.165 1.00 93.75 73 TYR A CA 1
ATOM 529 C C . TYR A 1 73 ? -17.090 1.612 -0.149 1.00 93.75 73 TYR A C 1
ATOM 531 O O . TYR A 1 73 ? -16.535 1.590 0.952 1.00 93.75 73 TYR A O 1
ATOM 539 N N . PRO A 1 74 ? -17.983 2.576 -0.441 1.00 96.50 74 PRO A N 1
ATOM 540 C CA . PRO A 1 74 ? -18.240 3.702 0.458 1.00 96.50 74 PRO A CA 1
ATOM 541 C C . PRO A 1 74 ? -18.765 3.269 1.837 1.00 96.50 74 PRO A C 1
ATOM 543 O O . PRO A 1 74 ? -19.823 2.641 1.935 1.00 96.50 74 PRO A O 1
ATOM 546 N N . PHE A 1 75 ? -18.106 3.680 2.928 1.00 96.56 75 PHE A N 1
ATOM 547 C CA . PHE A 1 75 ? -18.515 3.304 4.294 1.00 96.56 75 PHE A CA 1
ATOM 548 C C . PHE A 1 75 ? -19.940 3.756 4.626 1.00 96.56 75 PHE A C 1
ATOM 550 O O . PHE A 1 75 ? -20.695 3.057 5.303 1.00 96.56 75 PHE A O 1
ATOM 557 N N . ARG A 1 76 ? -20.340 4.925 4.110 1.00 96.19 76 ARG A N 1
ATOM 558 C CA . ARG A 1 76 ? -21.699 5.453 4.292 1.00 96.19 76 ARG A CA 1
ATOM 559 C C . ARG A 1 76 ? -22.757 4.559 3.650 1.00 96.19 76 ARG A C 1
ATOM 561 O O . ARG A 1 76 ? -23.845 4.445 4.200 1.00 96.19 76 ARG A O 1
ATOM 568 N N . ALA A 1 77 ? -22.444 3.909 2.527 1.00 95.12 77 ALA A N 1
ATOM 569 C CA . ALA A 1 77 ? -23.342 2.947 1.896 1.00 95.12 77 ALA A CA 1
ATOM 570 C C . ALA A 1 77 ? -23.398 1.638 2.701 1.00 95.12 77 ALA A C 1
ATOM 572 O O . ALA A 1 77 ? -24.488 1.142 2.988 1.00 95.12 77 ALA A O 1
ATOM 573 N N . VAL A 1 78 ? -22.232 1.141 3.132 1.00 94.00 78 VAL A N 1
ATOM 574 C CA . VAL A 1 78 ? -22.060 -0.073 3.951 1.00 94.00 78 VAL A CA 1
ATOM 575 C C . VAL A 1 78 ? -22.913 -0.022 5.227 1.00 94.00 78 VAL A C 1
ATOM 577 O O . VAL A 1 78 ? -23.642 -0.977 5.505 1.00 94.00 78 VAL A O 1
ATOM 580 N N . PHE A 1 79 ? -22.874 1.094 5.963 1.00 95.44 79 PHE A N 1
ATOM 581 C CA . PHE A 1 79 ? -23.556 1.256 7.256 1.00 95.44 79 PHE A CA 1
ATOM 582 C C . PHE A 1 79 ? -24.846 2.086 7.193 1.00 95.44 79 PHE A C 1
ATOM 584 O O . PHE A 1 79 ? -25.382 2.466 8.232 1.00 95.44 79 PHE A O 1
ATOM 591 N N . ARG A 1 80 ? -25.398 2.346 5.997 1.00 94.69 80 ARG A N 1
ATOM 592 C CA . ARG A 1 80 ? -26.592 3.199 5.806 1.00 94.69 80 ARG A CA 1
ATOM 593 C C . ARG A 1 80 ? -27.800 2.776 6.648 1.00 94.69 80 ARG A C 1
ATOM 595 O O . ARG A 1 80 ? -28.583 3.621 7.063 1.00 94.69 80 ARG A O 1
ATOM 602 N N . ARG A 1 81 ? -27.976 1.467 6.855 1.00 94.00 81 ARG A N 1
ATOM 603 C CA . ARG A 1 81 ? -29.093 0.883 7.622 1.00 94.00 81 ARG A CA 1
ATOM 604 C C . ARG A 1 81 ? -28.728 0.568 9.075 1.00 94.00 81 ARG A C 1
ATOM 606 O O . ARG A 1 81 ? -29.588 0.114 9.826 1.00 94.00 81 ARG A O 1
ATOM 613 N N 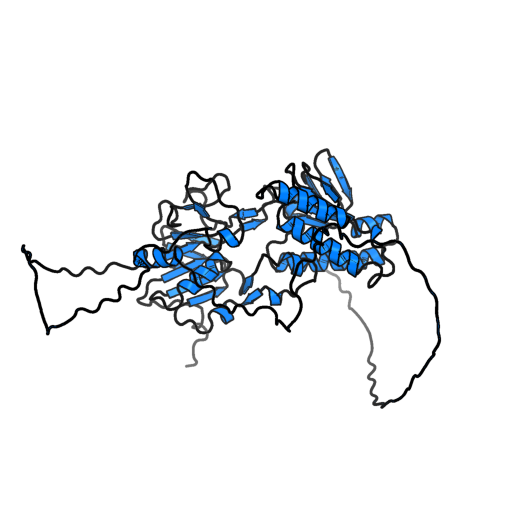. SER A 1 82 ? -27.478 0.803 9.471 1.00 95.25 82 SER A N 1
ATOM 614 C CA . SER A 1 82 ? -27.024 0.513 10.823 1.00 95.25 82 SER A CA 1
ATOM 615 C C . SER A 1 82 ? -27.645 1.493 11.810 1.00 95.25 82 SER A C 1
ATOM 617 O O . SER A 1 82 ? -27.623 2.710 11.608 1.00 95.25 82 SER A O 1
ATOM 619 N N . ARG A 1 83 ? -28.175 0.985 12.925 1.00 94.56 83 ARG A N 1
ATOM 620 C CA . ARG A 1 83 ? -28.735 1.847 13.977 1.00 94.56 83 ARG A CA 1
ATOM 621 C C . ARG A 1 83 ? -27.654 2.421 14.887 1.00 94.56 83 ARG A C 1
ATOM 623 O O . ARG A 1 83 ? -27.818 3.547 15.347 1.00 94.56 83 ARG A O 1
ATOM 630 N N . ASN A 1 84 ? -26.563 1.685 15.098 1.00 95.69 84 ASN A N 1
ATOM 631 C CA . ASN A 1 84 ? -25.558 1.976 16.119 1.00 95.69 84 ASN A CA 1
ATOM 632 C C . ASN A 1 84 ? -24.139 2.229 15.577 1.00 95.69 84 ASN A C 1
ATOM 634 O O . ASN A 1 84 ? -23.311 2.746 16.322 1.00 95.69 84 ASN A O 1
ATOM 638 N N . VAL A 1 85 ? -23.860 1.914 14.305 1.00 97.06 85 VAL A N 1
ATOM 639 C CA . VAL A 1 85 ? -2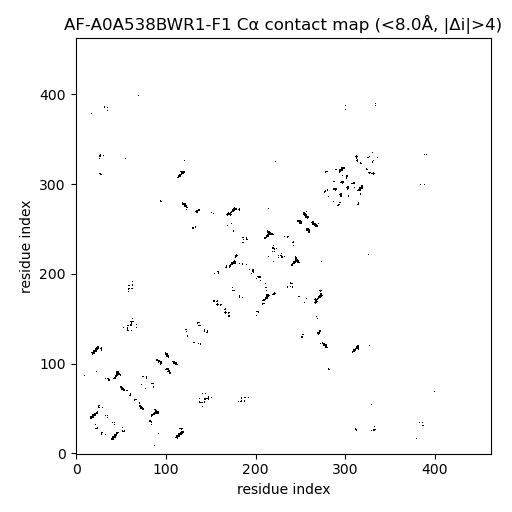2.571 2.211 13.660 1.00 97.06 85 VAL A CA 1
ATOM 640 C C . VAL A 1 85 ? -22.672 3.503 12.857 1.00 97.06 85 VAL A C 1
ATOM 642 O O . VAL A 1 85 ? -23.600 3.706 12.066 1.00 97.06 85 VAL A O 1
ATOM 645 N N . ARG A 1 86 ? -21.714 4.405 13.057 1.00 97.25 86 ARG A N 1
ATOM 646 C CA . ARG A 1 86 ? -21.572 5.660 12.314 1.00 97.25 86 ARG A CA 1
ATOM 647 C C . ARG A 1 86 ? -20.169 5.761 11.739 1.00 97.25 86 ARG A C 1
ATOM 649 O O . ARG A 1 86 ? -19.208 5.287 12.331 1.00 97.25 86 ARG A O 1
ATOM 656 N N . PHE A 1 87 ? -20.070 6.405 10.584 1.00 97.88 87 PHE A N 1
ATOM 657 C CA . PHE A 1 87 ? -18.802 6.704 9.932 1.00 97.88 87 PHE A CA 1
ATOM 658 C C . PHE A 1 87 ? -18.542 8.211 9.956 1.00 97.88 87 PHE A C 1
ATOM 660 O O . PHE A 1 87 ? -19.433 9.002 9.617 1.00 97.88 87 PHE A O 1
ATOM 667 N N . ARG A 1 88 ? -17.307 8.591 10.287 1.00 96.31 88 ARG A N 1
ATOM 668 C CA . ARG A 1 88 ? -16.780 9.944 10.110 1.00 96.31 88 ARG A CA 1
ATOM 669 C C . ARG A 1 88 ? -15.458 9.856 9.358 1.00 96.31 88 ARG A C 1
ATOM 671 O O . ARG A 1 88 ? -14.541 9.165 9.784 1.00 96.31 88 ARG A O 1
ATOM 678 N N . GLN A 1 89 ? -15.370 10.596 8.258 1.00 96.75 89 GLN A N 1
ATOM 679 C CA . GLN A 1 89 ? -14.111 10.764 7.551 1.00 96.75 89 GLN A CA 1
ATOM 680 C C . GLN A 1 89 ? -13.239 11.733 8.348 1.00 96.75 89 GLN A C 1
ATOM 682 O O . GLN A 1 89 ? -13.621 12.888 8.522 1.00 96.75 89 GLN A O 1
ATOM 687 N N . ALA A 1 90 ? -12.113 11.251 8.858 1.00 95.50 90 ALA A N 1
ATOM 688 C CA . ALA A 1 90 ? -11.121 12.051 9.555 1.00 95.50 90 ALA A CA 1
ATOM 689 C C . ALA A 1 90 ? -9.785 11.302 9.587 1.00 95.50 90 ALA A C 1
ATOM 691 O O . ALA A 1 90 ? -9.728 10.134 9.973 1.00 95.50 90 ALA A O 1
ATOM 692 N N . ALA A 1 91 ? -8.698 11.987 9.229 1.00 95.00 91 ALA A N 1
ATOM 693 C CA . ALA A 1 91 ? -7.361 11.495 9.528 1.00 95.00 91 ALA A CA 1
ATOM 694 C C . ALA A 1 91 ? -7.103 11.609 11.037 1.00 95.00 91 ALA A C 1
ATOM 696 O O . ALA A 1 91 ? -7.309 12.675 11.625 1.00 95.00 91 ALA A O 1
ATOM 697 N N . VAL A 1 92 ? -6.670 10.509 11.652 1.00 95.94 92 VAL A N 1
ATOM 698 C CA . VAL A 1 92 ? -6.240 10.467 13.053 1.00 95.94 92 VAL A CA 1
ATOM 699 C C . VAL A 1 92 ? -4.779 10.892 13.125 1.00 95.94 92 VAL A C 1
ATOM 701 O O . VAL A 1 92 ? -3.941 10.333 12.424 1.00 95.94 92 VAL A O 1
ATOM 704 N N . THR A 1 93 ? -4.489 11.887 13.959 1.00 94.50 93 THR A N 1
ATOM 705 C CA . THR A 1 93 ? -3.143 12.458 14.149 1.00 94.50 93 THR A CA 1
ATOM 706 C C . THR A 1 93 ? -2.486 11.986 15.437 1.00 94.50 93 THR A C 1
ATOM 708 O O . THR A 1 93 ? -1.282 12.140 15.613 1.00 94.50 93 THR A O 1
ATOM 711 N N . GLY A 1 94 ? -3.265 11.398 16.341 1.00 94.88 94 GLY A N 1
ATOM 712 C CA . GLY A 1 94 ? -2.733 10.760 17.527 1.00 94.88 94 GLY A CA 1
ATOM 713 C C . GLY A 1 94 ? -3.824 10.192 18.415 1.00 94.88 94 GLY A C 1
ATOM 714 O O . GLY A 1 94 ? -5.015 10.434 18.220 1.00 94.88 94 GLY A O 1
ATOM 715 N N . VAL A 1 95 ? -3.410 9.471 19.441 1.00 96.25 95 VAL A N 1
ATOM 716 C CA . VAL A 1 95 ? -4.285 9.023 20.526 1.00 96.25 95 VAL A CA 1
ATOM 717 C C . VAL A 1 95 ? -3.697 9.523 21.840 1.00 96.25 95 VAL A C 1
ATOM 719 O O . VAL A 1 95 ? -2.484 9.667 21.965 1.00 96.25 95 VAL A O 1
ATOM 722 N N . ASP A 1 96 ? -4.557 9.877 22.787 1.00 94.44 96 ASP A N 1
ATOM 723 C CA . ASP A 1 96 ? -4.180 10.155 24.170 1.00 94.44 96 ASP A CA 1
ATOM 724 C C . ASP A 1 96 ? -4.831 9.088 25.052 1.00 94.44 96 ASP A C 1
ATOM 726 O O . ASP A 1 96 ? -6.041 9.106 25.309 1.00 94.44 96 ASP A O 1
ATOM 730 N N . LEU A 1 97 ? -4.012 8.127 25.484 1.00 94.38 97 LEU A N 1
ATOM 731 C CA . LEU A 1 97 ? -4.459 6.973 26.261 1.00 94.38 97 LEU A CA 1
ATOM 732 C C . LEU A 1 97 ? -4.897 7.355 27.682 1.00 94.38 97 LEU A C 1
ATOM 734 O O . LEU A 1 97 ? -5.728 6.660 28.268 1.00 94.38 97 LEU A O 1
ATOM 738 N N . LYS A 1 98 ? -4.370 8.459 28.232 1.00 92.50 98 LYS A N 1
ATOM 739 C CA . LY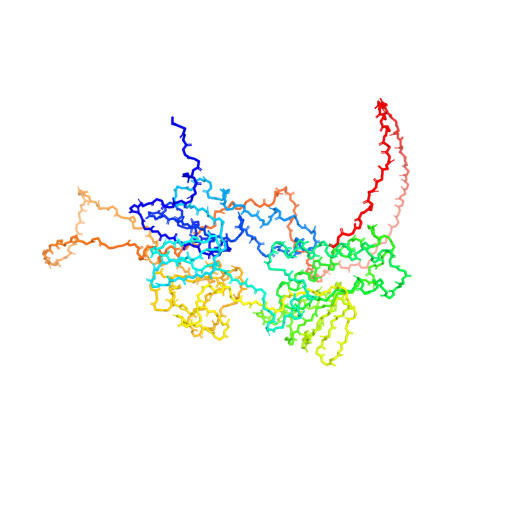S A 1 98 ? -4.702 8.938 29.583 1.00 92.50 98 LYS A CA 1
ATOM 740 C C . LYS A 1 98 ? -6.061 9.628 29.590 1.00 92.50 98 LYS A C 1
ATOM 742 O O . LYS A 1 98 ? -6.906 9.318 30.426 1.00 92.50 98 LYS A O 1
ATOM 747 N N . ARG A 1 99 ? -6.287 10.534 28.634 1.00 94.44 99 ARG A N 1
ATOM 748 C CA . ARG A 1 99 ? -7.556 11.260 28.456 1.00 94.44 99 ARG A CA 1
ATOM 749 C C . ARG A 1 99 ? -8.627 10.427 27.748 1.00 94.44 99 ARG A C 1
ATOM 751 O O . ARG A 1 99 ? -9.784 10.839 27.740 1.00 94.44 99 ARG A O 1
ATOM 758 N N . ARG A 1 100 ? -8.260 9.267 27.186 1.00 96.19 100 ARG A N 1
ATOM 759 C CA . ARG A 1 100 ? -9.129 8.369 26.404 1.00 96.19 100 ARG A CA 1
ATOM 760 C C . ARG A 1 100 ? -9.789 9.090 25.227 1.00 96.19 100 ARG A C 1
ATOM 762 O O . ARG A 1 100 ? -11.005 9.028 25.029 1.00 96.19 100 ARG A O 1
ATOM 769 N N . VAL A 1 101 ? -8.970 9.802 24.452 1.00 96.81 101 VAL A N 1
ATOM 770 C CA . VAL A 1 101 ? -9.411 10.534 23.257 1.00 96.81 101 VAL A CA 1
ATOM 771 C C . VAL A 1 101 ? -8.563 10.183 22.038 1.00 96.81 101 VAL A C 1
ATOM 773 O O . VAL A 1 101 ? -7.352 9.990 22.131 1.00 96.81 101 VAL A O 1
ATOM 776 N N . VAL A 1 102 ? -9.206 10.122 20.875 1.00 97.38 102 VAL A N 1
ATOM 777 C CA . VAL A 1 102 ? -8.546 10.081 19.566 1.00 97.38 102 VAL A CA 1
ATOM 778 C C . VAL A 1 102 ? -8.496 11.503 19.014 1.00 97.38 102 VAL A C 1
ATOM 780 O O . VAL A 1 102 ? -9.533 12.154 18.901 1.00 97.38 102 VAL A O 1
ATOM 783 N N . ARG A 1 103 ? -7.301 11.977 18.661 1.00 96.12 103 ARG A N 1
ATOM 784 C CA . ARG A 1 103 ? -7.073 13.287 18.043 1.00 96.12 103 ARG A CA 1
ATOM 785 C C . ARG A 1 103 ? -7.205 13.169 16.533 1.00 96.12 103 ARG A C 1
ATOM 787 O O . ARG A 1 103 ? -6.639 12.265 15.916 1.00 96.12 103 ARG A O 1
ATOM 794 N N . THR A 1 104 ? -7.948 14.089 15.936 1.00 95.69 104 THR A N 1
ATOM 795 C CA . THR A 1 104 ? -8.163 14.136 14.487 1.00 95.69 104 THR A CA 1
ATOM 796 C C . THR A 1 104 ? -7.602 15.423 13.889 1.00 95.69 104 THR A C 1
ATOM 798 O O . THR A 1 104 ? -7.501 16.442 14.568 1.00 95.69 104 THR A O 1
ATOM 801 N N . HIS A 1 105 ? -7.194 15.371 12.618 1.00 92.62 105 HIS A N 1
ATOM 802 C CA . HIS A 1 105 ? -6.559 16.501 11.923 1.00 92.62 105 HIS A CA 1
ATOM 803 C C . HIS A 1 105 ? -7.439 17.760 11.839 1.00 92.62 105 HIS A C 1
ATOM 805 O O . HIS A 1 105 ? -6.913 18.859 11.717 1.00 92.62 105 HIS A O 1
ATOM 811 N N . ASP A 1 106 ? -8.764 17.610 11.925 1.00 89.38 106 ASP A N 1
ATOM 812 C CA . ASP A 1 106 ? -9.736 18.707 11.898 1.00 89.38 106 ASP A CA 1
ATOM 813 C C . ASP A 1 106 ? -9.936 19.356 13.285 1.00 89.38 106 ASP A C 1
ATOM 815 O O . ASP A 1 106 ? -10.889 20.102 13.499 1.00 89.38 106 ASP A O 1
ATOM 819 N N . GLY A 1 107 ? -9.039 19.070 14.239 1.00 79.50 107 GLY A N 1
ATOM 820 C CA . GLY A 1 107 ? -9.030 19.656 15.580 1.00 79.50 107 GLY A CA 1
ATOM 821 C C . GLY A 1 107 ? -10.019 19.019 16.560 1.00 79.50 107 GLY A C 1
ATOM 822 O O . GLY A 1 107 ? -10.148 19.493 17.688 1.00 79.50 107 GLY A O 1
ATOM 823 N N . GLY A 1 108 ? -10.723 17.952 16.168 1.00 84.88 108 GLY A N 1
ATOM 824 C CA . GLY A 1 108 ? -11.673 17.268 17.043 1.00 84.88 108 GLY A CA 1
ATOM 825 C C . GLY A 1 108 ? -11.030 16.201 17.936 1.00 84.88 108 GLY A C 1
ATOM 826 O O . GLY A 1 108 ? -10.487 15.216 17.431 1.00 84.88 108 GLY A O 1
ATOM 827 N N . ASP A 1 109 ? -11.196 16.324 19.254 1.00 94.19 109 ASP A N 1
ATOM 828 C CA . ASP A 1 109 ? -10.990 15.212 20.191 1.00 94.19 109 ASP A CA 1
ATOM 829 C C . ASP A 1 109 ? -12.231 14.306 20.193 1.00 94.19 109 ASP A C 1
ATOM 831 O O . ASP A 1 109 ? -13.354 14.744 20.461 1.00 94.19 109 ASP A O 1
ATOM 835 N N . VAL A 1 110 ? -12.035 13.021 19.899 1.00 96.88 110 VAL A N 1
ATOM 836 C CA . VAL A 1 110 ? -13.092 12.005 19.886 1.00 96.88 110 VAL A CA 1
ATOM 837 C C . VAL A 1 110 ? -12.933 11.101 21.112 1.00 96.88 110 VAL A C 1
ATOM 839 O O . VAL A 1 110 ? -12.043 10.248 21.121 1.00 96.88 110 VAL A O 1
ATOM 842 N N . PRO A 1 111 ? -13.766 11.256 22.156 1.00 96.88 111 PRO A N 1
ATOM 843 C CA . PRO A 1 111 ? -13.681 10.426 23.352 1.00 96.88 111 PRO A CA 1
ATOM 844 C C . PRO A 1 111 ? -14.172 9.000 23.092 1.00 96.88 111 PRO A C 1
ATOM 846 O O . PRO A 1 111 ? -15.126 8.790 22.338 1.00 96.88 111 PRO A O 1
ATOM 849 N N . TYR A 1 112 ? -13.562 8.033 23.772 1.00 97.19 112 TYR A N 1
ATOM 850 C CA . TYR A 1 112 ? -13.928 6.622 23.683 1.00 97.19 112 TYR A CA 1
ATOM 851 C C . TYR A 1 112 ? -13.991 5.958 25.060 1.00 97.19 112 TYR A C 1
ATOM 853 O O . TYR A 1 112 ? -13.298 6.359 25.994 1.00 97.19 112 TYR A O 1
ATOM 861 N N . ASP A 1 113 ? -14.796 4.901 25.159 1.00 96.69 113 ASP A N 1
ATOM 862 C CA . ASP A 1 113 ? -14.767 3.971 26.292 1.00 96.69 113 ASP A CA 1
ATOM 863 C C . ASP A 1 113 ? -13.968 2.710 25.915 1.00 96.69 113 ASP A C 1
ATOM 865 O O . ASP A 1 113 ? -13.245 2.164 26.742 1.00 96.69 113 ASP A O 1
ATOM 869 N N . THR A 1 114 ? -14.013 2.309 24.637 1.00 97.56 114 THR A N 1
ATOM 870 C CA . THR A 1 114 ? -13.115 1.316 24.030 1.00 97.56 114 THR A CA 1
ATOM 871 C C . THR A 1 114 ? -12.557 1.825 22.703 1.00 97.56 114 THR A C 1
ATOM 873 O O . THR A 1 114 ? -13.296 2.381 21.888 1.00 97.56 114 THR A O 1
ATOM 876 N N . LEU A 1 115 ? -11.269 1.588 22.462 1.00 98.38 115 LEU A N 1
ATOM 877 C CA . LEU A 1 115 ? -10.581 1.936 21.219 1.00 98.38 115 LEU A CA 1
ATOM 878 C C . LEU A 1 115 ? -10.140 0.675 20.475 1.00 98.38 115 LEU A C 1
ATOM 880 O O . LEU A 1 115 ? -9.584 -0.239 21.075 1.00 98.38 115 LEU A O 1
ATOM 884 N N . VAL A 1 116 ? -10.338 0.648 19.159 1.00 98.06 116 VAL A N 1
ATOM 885 C CA . VAL A 1 116 ? -9.788 -0.372 18.261 1.00 98.06 116 VAL A CA 1
ATOM 886 C C . VAL A 1 116 ? -8.888 0.309 17.235 1.00 98.06 116 VAL A C 1
ATOM 888 O O . VAL A 1 116 ? -9.358 1.090 16.410 1.00 98.06 116 VAL A O 1
ATOM 891 N N . LEU A 1 117 ? -7.596 0.002 17.272 1.00 97.50 117 LEU A N 1
ATOM 892 C CA . LEU A 1 117 ? -6.601 0.447 16.305 1.00 97.50 117 LEU A CA 1
ATOM 893 C C . LEU A 1 117 ? -6.479 -0.595 15.188 1.00 97.50 117 LEU A C 1
ATOM 895 O O . LEU A 1 117 ? -5.908 -1.667 15.373 1.00 97.50 117 LEU A O 1
ATOM 899 N N . ALA A 1 118 ? -7.037 -0.272 14.026 1.00 96.06 118 ALA A N 1
ATOM 900 C CA . ALA A 1 118 ? -7.024 -1.075 12.804 1.00 96.06 118 ALA A CA 1
ATOM 901 C C . ALA A 1 118 ? -6.388 -0.284 11.647 1.00 96.06 118 ALA A C 1
ATOM 903 O O . ALA A 1 118 ? -6.868 -0.288 10.512 1.00 96.06 118 ALA A O 1
ATOM 904 N N . THR A 1 119 ? -5.313 0.435 11.961 1.00 93.81 119 THR A N 1
ATOM 905 C CA . THR A 1 119 ? -4.683 1.458 11.117 1.00 93.81 119 THR A CA 1
ATOM 906 C C . THR A 1 119 ? -3.908 0.904 9.925 1.00 93.81 119 THR A C 1
ATOM 908 O O . THR A 1 119 ? -3.577 1.656 9.010 1.00 93.81 119 THR A O 1
ATOM 911 N N . GLY A 1 120 ? -3.658 -0.406 9.897 1.00 91.12 120 GLY A N 1
ATOM 912 C CA . GLY A 1 120 ? -2.960 -1.066 8.801 1.00 91.12 120 GLY A CA 1
ATOM 913 C C . GLY A 1 120 ? -1.480 -0.687 8.734 1.00 91.12 120 GLY A C 1
ATOM 914 O O . GLY A 1 120 ? -0.812 -0.520 9.758 1.00 91.12 120 GLY A O 1
ATOM 915 N N . SER A 1 121 ? -0.965 -0.594 7.512 1.00 90.75 121 SER A N 1
ATOM 916 C CA . SER A 1 121 ? 0.442 -0.326 7.221 1.00 90.75 121 SER A CA 1
ATOM 917 C C . SER A 1 121 ? 0.603 0.679 6.077 1.00 90.75 121 SER A C 1
ATOM 919 O O . SER A 1 121 ? -0.283 0.839 5.238 1.00 90.75 121 SER A O 1
ATOM 921 N N . GLU A 1 122 ? 1.755 1.336 6.043 1.00 90.44 122 GLU A N 1
ATOM 922 C CA . GLU A 1 122 ? 2.200 2.297 5.028 1.00 90.44 122 GLU A CA 1
ATOM 923 C C . GLU A 1 122 ? 3.454 1.760 4.324 1.00 90.44 122 GLU A C 1
ATOM 925 O O . GLU A 1 122 ? 4.090 0.834 4.830 1.00 90.44 122 GLU A O 1
ATOM 930 N N . ASN A 1 123 ? 3.819 2.331 3.172 1.00 89.69 123 ASN A N 1
ATOM 931 C CA . ASN A 1 123 ? 5.082 2.000 2.503 1.00 89.69 123 ASN A CA 1
ATOM 932 C C . ASN A 1 123 ? 6.265 2.303 3.440 1.00 89.69 123 ASN A C 1
ATOM 934 O O . ASN A 1 123 ? 6.304 3.356 4.085 1.00 89.69 123 ASN A O 1
ATOM 938 N N . ASP A 1 124 ? 7.218 1.375 3.526 1.00 91.06 124 ASP A N 1
ATOM 939 C CA . ASP A 1 124 ? 8.475 1.587 4.244 1.00 91.06 124 ASP A CA 1
ATOM 940 C C . ASP A 1 124 ? 9.590 1.831 3.232 1.00 91.06 124 ASP A C 1
ATOM 942 O O . ASP A 1 124 ? 9.888 0.959 2.418 1.00 91.06 124 ASP A O 1
ATOM 946 N N . TYR A 1 125 ? 10.172 3.026 3.285 1.00 89.31 125 TYR A N 1
ATOM 947 C CA . TYR A 1 125 ? 11.333 3.420 2.485 1.00 89.31 125 TYR A CA 1
ATOM 948 C C . TYR A 1 125 ? 12.635 3.337 3.294 1.00 89.31 125 TYR A C 1
ATOM 950 O O . TYR A 1 125 ? 13.665 3.827 2.851 1.00 89.31 125 TYR A O 1
ATOM 958 N N . PHE A 1 126 ? 12.601 2.754 4.501 1.00 86.81 126 PHE A N 1
ATOM 959 C CA . PHE A 1 126 ? 13.784 2.519 5.338 1.00 86.81 126 PHE A CA 1
ATOM 960 C C . PHE A 1 126 ? 14.612 3.788 5.611 1.00 86.81 126 PHE A C 1
ATOM 9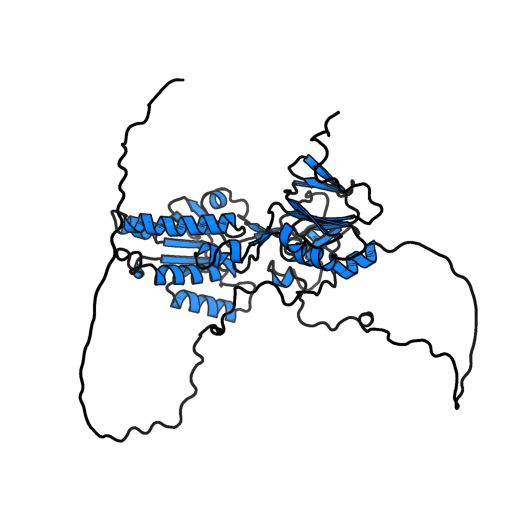62 O O . PHE A 1 126 ? 15.838 3.746 5.633 1.00 86.81 126 PHE A O 1
ATOM 969 N N . ALA A 1 127 ? 13.916 4.910 5.835 1.00 85.06 127 ALA A N 1
ATOM 970 C CA . ALA A 1 127 ? 14.484 6.251 6.020 1.00 85.06 127 ALA A CA 1
ATOM 971 C C . ALA A 1 127 ? 15.205 6.843 4.788 1.00 85.06 127 ALA A C 1
ATOM 973 O O . ALA A 1 127 ? 15.956 7.803 4.926 1.00 85.06 127 ALA A O 1
ATOM 974 N N . ASN A 1 128 ? 14.949 6.315 3.587 1.00 88.38 128 ASN A N 1
ATOM 975 C CA . ASN A 1 128 ? 15.438 6.876 2.331 1.00 88.38 128 ASN A CA 1
ATOM 976 C C . ASN A 1 128 ? 14.353 7.741 1.661 1.00 88.38 128 ASN A C 1
ATOM 978 O O . ASN A 1 128 ? 13.468 7.237 0.966 1.00 88.38 128 ASN A O 1
ATOM 982 N N . GLU A 1 129 ? 14.405 9.051 1.904 1.00 88.69 129 GLU A N 1
ATOM 983 C CA . GLU A 1 129 ? 13.441 10.016 1.355 1.00 88.69 129 GLU A CA 1
ATOM 984 C C . GLU A 1 129 ? 13.599 10.222 -0.158 1.00 88.69 129 GLU A C 1
ATOM 986 O O . GLU A 1 129 ? 12.604 10.445 -0.847 1.00 88.69 129 GLU A O 1
ATOM 991 N N . GLU A 1 130 ? 14.814 10.070 -0.695 1.00 90.06 130 GLU A N 1
ATOM 992 C CA . GLU A 1 130 ? 15.067 10.163 -2.139 1.00 90.06 130 GLU A CA 1
ATOM 993 C C . GLU A 1 130 ? 14.333 9.047 -2.895 1.00 90.06 130 GLU A C 1
ATOM 995 O O . GLU A 1 130 ? 13.640 9.308 -3.879 1.00 90.06 130 GLU A O 1
ATOM 1000 N N . LEU A 1 131 ? 14.381 7.808 -2.386 1.00 92.25 131 LEU A N 1
ATOM 1001 C CA . LEU A 1 131 ? 13.588 6.711 -2.951 1.00 92.25 131 LEU A CA 1
ATOM 1002 C C . LEU A 1 131 ? 12.088 7.005 -2.886 1.00 92.25 131 LEU A C 1
ATOM 1004 O O . LEU A 1 131 ? 11.365 6.706 -3.832 1.00 92.25 131 LEU A O 1
ATOM 1008 N N . ALA A 1 132 ? 11.599 7.610 -1.805 1.00 91.00 132 ALA A N 1
ATOM 1009 C CA . ALA A 1 132 ? 10.185 7.961 -1.704 1.00 91.00 132 ALA A CA 1
ATOM 1010 C C . ALA A 1 132 ? 9.760 9.021 -2.739 1.00 91.00 132 ALA A C 1
ATOM 1012 O O . ALA A 1 132 ? 8.626 8.981 -3.218 1.00 91.00 132 ALA A O 1
ATOM 1013 N N . ALA A 1 133 ? 10.655 9.947 -3.097 1.00 93.75 133 ALA A N 1
ATOM 1014 C CA . ALA A 1 133 ? 10.387 11.006 -4.070 1.00 93.75 133 ALA A CA 1
ATOM 1015 C C . ALA A 1 133 ? 10.377 10.502 -5.525 1.00 93.75 133 ALA A C 1
ATOM 1017 O O . ALA A 1 133 ? 9.537 10.941 -6.313 1.00 93.75 133 ALA A O 1
ATOM 1018 N N . HIS A 1 134 ? 11.261 9.556 -5.858 1.00 95.69 134 HIS A N 1
ATOM 1019 C CA . HIS A 1 134 ? 11.493 9.087 -7.233 1.00 95.69 134 HIS A CA 1
ATOM 1020 C C . HIS A 1 134 ? 10.850 7.733 -7.567 1.00 95.69 134 HIS A C 1
ATOM 1022 O O . HIS A 1 134 ? 11.078 7.176 -8.640 1.00 95.69 134 HIS A O 1
ATOM 1028 N N . THR A 1 135 ? 10.034 7.173 -6.671 1.00 96.38 135 THR A N 1
ATOM 1029 C CA . THR A 1 135 ? 9.342 5.899 -6.912 1.00 96.38 135 THR A CA 1
ATOM 1030 C C . THR A 1 135 ? 7.827 6.020 -6.759 1.00 96.38 135 THR A C 1
ATOM 1032 O O . THR A 1 135 ? 7.283 6.959 -6.173 1.00 96.38 135 THR A O 1
ATOM 1035 N N . LEU A 1 136 ? 7.112 5.052 -7.331 1.00 96.56 136 LEU A N 1
ATOM 1036 C CA . LEU A 1 136 ? 5.657 4.969 -7.301 1.00 96.56 136 LEU A CA 1
ATOM 1037 C C . LEU A 1 136 ? 5.223 3.826 -6.382 1.00 96.56 136 LEU A C 1
ATOM 1039 O O . LEU A 1 136 ? 5.489 2.657 -6.657 1.00 96.56 136 LEU A O 1
ATOM 1043 N N . GLY A 1 137 ? 4.537 4.165 -5.291 1.00 93.88 137 GLY A N 1
ATOM 1044 C CA . GLY A 1 137 ? 3.934 3.185 -4.389 1.00 93.88 137 GLY A CA 1
ATOM 1045 C C . GLY A 1 137 ? 2.662 2.543 -4.955 1.00 93.88 137 GLY A C 1
ATOM 1046 O O . GLY A 1 137 ? 2.135 2.945 -5.993 1.00 93.88 137 GLY A O 1
ATOM 1047 N N . MET A 1 138 ? 2.136 1.551 -4.234 1.00 90.44 138 MET A N 1
ATOM 1048 C CA . MET A 1 138 ? 0.887 0.858 -4.584 1.00 90.44 138 MET A CA 1
ATOM 1049 C C . MET A 1 138 ? 0.166 0.333 -3.338 1.00 90.44 138 MET A C 1
ATOM 1051 O O . MET A 1 138 ? -0.209 -0.834 -3.242 1.00 90.44 138 MET A O 1
ATOM 1055 N N . LYS A 1 139 ? 0.004 1.197 -2.336 1.00 91.00 139 LYS A N 1
ATOM 1056 C CA . LYS A 1 139 ? -0.672 0.883 -1.073 1.00 91.00 139 LYS A CA 1
ATOM 1057 C C . LYS A 1 139 ? -2.065 1.498 -0.999 1.00 91.00 139 LYS A C 1
ATOM 1059 O O . LYS A 1 139 ? -2.956 0.936 -0.363 1.00 91.00 139 LYS A O 1
ATOM 1064 N N . THR A 1 140 ? -2.263 2.634 -1.661 1.00 93.31 140 THR A N 1
ATOM 1065 C CA . THR A 1 140 ? -3.538 3.358 -1.699 1.00 93.31 140 THR A CA 1
ATOM 1066 C C . THR A 1 140 ? -4.145 3.385 -3.099 1.00 93.31 140 THR A C 1
ATOM 1068 O O . THR A 1 140 ? -3.461 3.210 -4.107 1.00 93.31 140 THR A O 1
ATOM 1071 N N . LEU A 1 141 ? -5.450 3.664 -3.175 1.00 94.25 141 LEU A N 1
ATOM 1072 C CA . LEU A 1 141 ? -6.137 3.839 -4.456 1.00 94.25 141 LEU A CA 1
ATOM 1073 C C . LEU A 1 141 ? -5.533 4.984 -5.279 1.00 94.25 141 LEU A C 1
ATOM 1075 O O . LEU A 1 141 ? -5.343 4.836 -6.480 1.00 94.25 141 LEU A O 1
ATOM 1079 N N . SER A 1 142 ? -5.183 6.099 -4.629 1.00 94.69 142 SER A N 1
ATOM 1080 C CA . SER A 1 142 ? -4.554 7.244 -5.295 1.00 94.69 142 SER A CA 1
ATOM 1081 C C . SER A 1 142 ? -3.198 6.881 -5.895 1.00 94.69 142 SER A C 1
ATOM 1083 O O . SER A 1 142 ? -2.899 7.286 -7.014 1.00 94.69 142 SER A O 1
ATOM 1085 N N . GLU A 1 143 ? -2.383 6.112 -5.171 1.00 95.25 143 GLU A N 1
ATOM 1086 C CA . GLU A 1 143 ? -1.090 5.630 -5.665 1.00 95.25 143 GLU A CA 1
ATOM 1087 C C . GLU A 1 143 ? -1.262 4.699 -6.869 1.00 95.25 143 GLU A C 1
ATOM 1089 O O . GLU A 1 143 ? -0.626 4.911 -7.897 1.00 95.25 143 GLU A O 1
ATOM 1094 N N . ALA A 1 144 ? -2.188 3.737 -6.798 1.00 95.88 144 ALA A N 1
ATOM 1095 C CA . ALA A 1 144 ? -2.478 2.843 -7.918 1.00 95.88 144 ALA A CA 1
ATOM 1096 C C . ALA A 1 144 ? -2.977 3.601 -9.158 1.00 95.88 144 ALA A C 1
ATOM 1098 O O . ALA A 1 144 ? -2.556 3.313 -10.274 1.00 95.88 144 ALA A O 1
ATOM 1099 N N . MET A 1 145 ? -3.838 4.608 -8.976 1.00 96.69 145 MET A N 1
ATOM 1100 C CA . MET A 1 145 ? -4.291 5.464 -10.075 1.00 96.69 145 MET A CA 1
ATOM 1101 C C . MET A 1 145 ? -3.152 6.305 -10.662 1.00 96.69 145 MET A C 1
ATOM 1103 O O . MET A 1 145 ? -3.086 6.454 -11.881 1.00 96.69 145 MET A O 1
ATOM 1107 N N . ARG A 1 146 ? -2.252 6.836 -9.822 1.00 97.25 146 ARG A N 1
ATOM 1108 C CA . ARG A 1 146 ? -1.057 7.564 -10.275 1.00 97.25 146 ARG A CA 1
ATOM 1109 C C . ARG A 1 146 ? -0.156 6.653 -11.104 1.00 97.25 146 ARG A C 1
ATOM 1111 O O . ARG A 1 146 ? 0.238 7.048 -12.193 1.00 97.25 146 ARG A O 1
ATOM 1118 N N . LEU A 1 147 ? 0.111 5.440 -10.621 1.00 97.62 147 LEU A N 1
ATOM 1119 C CA . LEU A 1 147 ? 0.928 4.451 -11.321 1.00 97.62 147 LEU A CA 1
ATOM 1120 C C . LEU A 1 147 ? 0.309 4.043 -12.660 1.00 97.62 147 LEU A C 1
ATOM 1122 O O . LEU A 1 147 ? 0.999 4.053 -13.673 1.00 97.62 147 LEU A O 1
ATOM 1126 N N . ARG A 1 148 ? -1.002 3.788 -12.695 1.00 97.31 148 ARG A N 1
ATOM 1127 C CA . ARG A 1 148 ? -1.728 3.532 -13.944 1.00 97.31 148 ARG A CA 1
ATOM 1128 C C . ARG A 1 148 ? -1.535 4.656 -14.956 1.00 97.31 148 ARG A C 1
ATOM 1130 O O . ARG A 1 148 ? -1.168 4.406 -16.099 1.00 97.31 148 ARG A O 1
ATOM 1137 N N . ASN A 1 149 ? -1.813 5.891 -14.543 1.00 97.69 149 ASN A N 1
ATOM 1138 C CA . ASN A 1 149 ? -1.729 7.044 -15.433 1.00 97.69 149 ASN A CA 1
ATOM 1139 C C . ASN A 1 149 ? -0.289 7.266 -15.915 1.00 97.69 149 ASN A C 1
ATOM 1141 O O . ASN A 1 149 ? -0.090 7.625 -17.069 1.00 97.69 149 ASN A O 1
ATOM 1145 N N . HIS A 1 150 ? 0.697 7.016 -15.048 1.00 97.88 150 HIS A N 1
ATOM 1146 C CA . HIS A 1 150 ? 2.117 7.059 -15.390 1.00 97.88 150 HIS A CA 1
ATOM 1147 C C . HIS A 1 150 ? 2.471 6.025 -16.458 1.00 97.88 150 HIS A C 1
ATOM 1149 O O . HIS A 1 150 ? 3.003 6.400 -17.493 1.00 97.88 150 HIS A O 1
ATOM 1155 N N . VAL A 1 151 ? 2.106 4.752 -16.264 1.00 97.38 151 VAL A N 1
ATOM 1156 C CA . VAL A 1 151 ? 2.369 3.686 -17.248 1.00 97.38 151 VAL A CA 1
ATOM 1157 C C . VAL A 1 151 ? 1.747 4.022 -18.600 1.00 97.38 151 VAL A C 1
ATOM 1159 O O . VAL A 1 151 ? 2.431 3.935 -19.614 1.00 97.38 151 VAL A O 1
ATOM 1162 N N . LEU A 1 152 ? 0.482 4.454 -18.627 1.00 96.75 152 LEU A N 1
ATOM 1163 C CA . LEU A 1 152 ? -0.182 4.851 -19.873 1.00 96.75 152 LEU A CA 1
ATOM 1164 C C . LEU A 1 152 ? 0.516 6.050 -20.536 1.00 96.75 152 LEU A C 1
ATOM 1166 O O . LEU A 1 152 ? 0.718 6.045 -21.746 1.00 96.75 152 LEU A O 1
ATOM 1170 N N . ALA A 1 153 ? 0.948 7.045 -19.756 1.00 97.88 153 ALA A N 1
ATOM 1171 C CA . ALA A 1 153 ? 1.714 8.172 -20.280 1.00 97.88 153 ALA A CA 1
ATOM 1172 C C . ALA A 1 153 ? 3.077 7.738 -20.846 1.00 97.88 153 ALA A C 1
ATOM 1174 O O . ALA A 1 153 ? 3.484 8.245 -21.888 1.00 97.88 153 ALA A O 1
ATOM 1175 N N . CYS A 1 154 ? 3.764 6.778 -20.217 1.00 97.62 154 CYS A N 1
ATOM 1176 C CA . CYS A 1 154 ? 5.002 6.219 -20.756 1.00 97.62 154 CYS A CA 1
ATOM 1177 C C . CYS A 1 154 ? 4.788 5.593 -22.139 1.00 97.62 154 CYS A C 1
ATOM 1179 O O . CYS A 1 154 ? 5.643 5.769 -23.002 1.00 97.62 154 CYS A O 1
ATOM 1181 N N . LEU A 1 155 ? 3.654 4.920 -22.378 1.00 97.44 155 LEU A N 1
ATOM 1182 C CA . LEU A 1 155 ? 3.329 4.365 -23.698 1.00 97.44 155 LEU A CA 1
ATOM 1183 C C . LEU A 1 155 ? 3.144 5.469 -24.749 1.00 97.44 155 LEU A C 1
ATOM 1185 O O . LEU A 1 155 ? 3.758 5.403 -25.813 1.00 97.44 155 LEU A O 1
ATOM 1189 N N . GLU A 1 156 ? 2.381 6.518 -24.427 1.00 97.81 156 GLU A N 1
ATOM 1190 C CA . GLU A 1 156 ? 2.176 7.678 -25.312 1.00 97.81 156 GLU A CA 1
ATOM 1191 C C . GLU A 1 156 ? 3.485 8.404 -25.654 1.00 97.81 156 GLU A C 1
ATOM 1193 O O . GLU A 1 156 ? 3.699 8.845 -26.786 1.00 97.81 156 GLU A O 1
ATOM 1198 N N . ILE A 1 157 ? 4.384 8.536 -24.675 1.00 97.81 157 ILE A N 1
ATOM 1199 C CA . ILE A 1 157 ? 5.683 9.178 -24.882 1.00 97.81 157 ILE A CA 1
ATOM 1200 C C . ILE A 1 157 ? 6.599 8.265 -25.706 1.00 97.81 157 ILE A C 1
ATOM 1202 O O . ILE A 1 157 ? 7.195 8.721 -26.680 1.00 97.81 157 ILE A O 1
ATOM 1206 N N . ALA A 1 158 ? 6.667 6.970 -25.383 1.00 97.56 158 ALA A N 1
ATOM 1207 C CA . ALA A 1 158 ? 7.481 5.992 -26.106 1.00 97.56 158 ALA A CA 1
ATOM 1208 C C . ALA A 1 158 ? 7.092 5.877 -27.589 1.00 97.56 158 ALA A C 1
ATOM 1210 O O . ALA A 1 158 ? 7.966 5.755 -28.456 1.00 97.56 158 ALA A O 1
ATOM 1211 N N . ALA A 1 159 ? 5.791 5.945 -27.887 1.00 96.94 159 ALA A N 1
ATOM 1212 C CA . ALA A 1 159 ? 5.247 5.949 -29.243 1.00 96.94 159 ALA A CA 1
ATOM 1213 C C . ALA A 1 159 ? 5.795 7.113 -30.088 1.00 96.94 159 ALA A C 1
ATOM 1215 O O . ALA A 1 159 ? 6.064 6.970 -31.280 1.00 96.94 159 ALA A O 1
ATOM 1216 N N . ARG A 1 160 ? 6.044 8.259 -29.446 1.00 96.38 160 ARG A N 1
ATOM 1217 C CA . ARG A 1 160 ? 6.522 9.494 -30.083 1.00 96.38 160 ARG A CA 1
ATOM 1218 C C . ARG A 1 160 ? 8.020 9.749 -29.907 1.00 96.38 160 ARG A C 1
ATOM 1220 O O . ARG A 1 160 ? 8.508 10.764 -30.405 1.00 96.38 160 ARG A O 1
ATOM 1227 N N . ALA A 1 161 ? 8.728 8.867 -29.204 1.00 96.00 161 ALA A N 1
ATOM 1228 C CA . ALA A 1 161 ? 10.150 9.012 -28.922 1.00 96.00 161 ALA A CA 1
ATOM 1229 C C . ALA A 1 161 ? 10.966 9.090 -30.220 1.00 96.00 161 ALA A C 1
ATOM 1231 O O . ALA A 1 161 ? 10.727 8.336 -31.171 1.00 96.00 161 ALA A O 1
ATOM 1232 N N . ALA A 1 162 ? 11.943 9.997 -30.244 1.00 91.88 162 ALA A N 1
ATOM 1233 C CA . ALA A 1 162 ? 12.736 10.275 -31.441 1.00 91.88 162 ALA A CA 1
ATOM 1234 C C . ALA A 1 162 ? 13.824 9.218 -31.681 1.00 91.88 162 ALA A C 1
ATOM 1236 O O . ALA A 1 162 ? 14.282 9.039 -32.809 1.00 91.88 162 ALA A O 1
ATOM 1237 N N . SER A 1 163 ? 14.233 8.512 -30.623 1.00 94.69 163 SER A N 1
ATOM 1238 C CA . SER A 1 163 ? 15.271 7.485 -30.668 1.00 94.69 163 SER A CA 1
ATOM 1239 C C . SER A 1 163 ? 14.808 6.176 -30.032 1.00 94.69 163 SER A C 1
ATOM 1241 O O . SER A 1 163 ? 13.956 6.153 -29.143 1.00 94.69 163 SER A O 1
ATOM 1243 N N . ASP A 1 164 ? 15.409 5.066 -30.465 1.00 92.00 164 ASP A N 1
ATOM 1244 C CA . ASP A 1 164 ? 15.185 3.759 -29.840 1.00 92.00 164 ASP A CA 1
ATOM 1245 C C . ASP A 1 164 ? 15.707 3.698 -28.401 1.00 92.00 164 ASP A C 1
ATOM 1247 O O . ASP A 1 164 ? 15.205 2.913 -27.602 1.00 92.00 164 ASP A O 1
ATOM 1251 N N . GLU A 1 165 ? 16.710 4.507 -28.060 1.00 92.50 165 GLU A N 1
ATOM 1252 C CA . GLU A 1 165 ? 17.258 4.563 -26.708 1.00 92.50 165 GLU A CA 1
ATOM 1253 C C . GLU A 1 165 ? 16.278 5.214 -25.737 1.00 92.50 165 GLU A C 1
ATOM 1255 O O . GLU A 1 165 ? 15.880 4.574 -24.768 1.00 92.50 165 GLU A O 1
ATOM 1260 N N . GLU A 1 166 ? 15.787 6.409 -26.068 1.00 94.31 166 GLU A N 1
ATOM 1261 C CA . GLU A 1 166 ? 14.735 7.087 -25.306 1.00 94.31 166 GLU A CA 1
ATOM 1262 C C . GLU A 1 166 ? 13.493 6.196 -25.171 1.00 94.31 166 GLU A C 1
ATOM 1264 O O . GLU A 1 166 ? 12.956 6.015 -24.078 1.00 94.31 166 GLU A O 1
ATOM 1269 N N . ARG A 1 167 ? 13.069 5.555 -26.268 1.00 96.31 167 ARG A N 1
ATOM 1270 C CA . ARG A 1 167 ? 11.942 4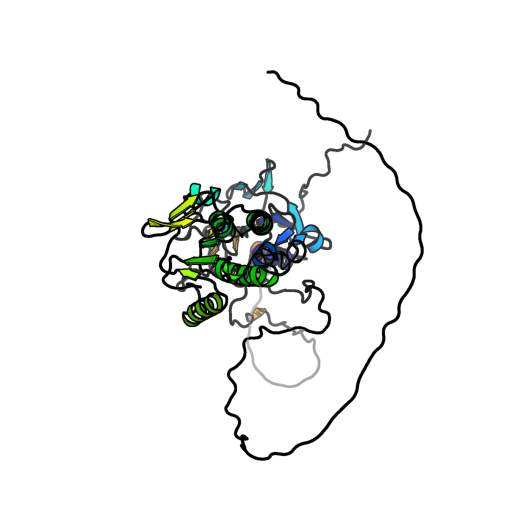.614 -26.259 1.00 96.31 167 ARG A CA 1
ATOM 1271 C C . ARG A 1 167 ? 12.149 3.467 -25.268 1.00 96.31 167 ARG A C 1
ATOM 1273 O O . ARG A 1 167 ? 11.215 3.115 -24.551 1.00 96.31 167 ARG A O 1
ATOM 1280 N N . ARG A 1 168 ? 13.353 2.886 -25.207 1.00 95.12 168 ARG A N 1
ATOM 1281 C CA . ARG A 1 168 ? 13.682 1.820 -24.246 1.00 95.12 168 ARG A CA 1
ATOM 1282 C C . ARG A 1 168 ? 13.631 2.309 -22.802 1.00 95.12 168 ARG A C 1
ATOM 1284 O O . ARG A 1 168 ? 13.178 1.550 -21.951 1.00 95.12 168 ARG A O 1
ATOM 1291 N N . GLU A 1 169 ? 14.051 3.541 -22.511 1.00 96.62 169 GLU A N 1
ATOM 1292 C CA . GLU A 1 169 ? 13.965 4.101 -21.152 1.00 96.62 169 GLU A CA 1
ATOM 1293 C C . GLU A 1 169 ? 12.508 4.218 -20.678 1.00 96.62 169 GLU A C 1
ATOM 1295 O O . GLU A 1 169 ? 12.192 3.842 -19.547 1.00 96.62 169 GLU A O 1
ATOM 1300 N N . TRP A 1 170 ? 11.609 4.690 -21.551 1.00 98.06 170 TRP A N 1
ATOM 1301 C CA . TRP A 1 170 ? 10.172 4.801 -21.259 1.00 98.06 170 TRP A CA 1
ATOM 1302 C C . TRP A 1 170 ? 9.472 3.445 -21.133 1.00 98.06 170 TRP A C 1
ATOM 1304 O O . TRP A 1 170 ? 8.510 3.323 -20.376 1.00 98.06 170 TRP A O 1
ATOM 1314 N N . LEU A 1 171 ? 9.951 2.427 -21.853 1.00 98.12 171 LEU A N 1
ATOM 1315 C CA . LEU A 1 171 ? 9.404 1.065 -21.832 1.00 98.12 171 LEU A CA 1
ATOM 1316 C C . LEU A 1 171 ? 10.150 0.112 -20.888 1.00 98.12 171 LEU A C 1
ATOM 1318 O O . LEU A 1 171 ? 9.874 -1.091 -20.886 1.00 98.12 171 LEU A O 1
ATOM 1322 N N . THR A 1 172 ? 11.069 0.633 -20.075 1.00 98.56 172 THR A N 1
ATOM 1323 C CA . THR A 1 172 ? 11.684 -0.112 -18.976 1.00 98.56 172 THR A CA 1
ATOM 1324 C C . THR A 1 172 ? 10.928 0.184 -17.685 1.00 98.56 172 THR A C 1
ATOM 1326 O O . THR A 1 172 ? 10.690 1.335 -17.331 1.00 98.56 172 THR A O 1
ATOM 1329 N N . PHE A 1 173 ? 10.540 -0.870 -16.969 1.00 98.56 173 PHE A N 1
ATOM 1330 C CA . PHE A 1 173 ? 9.793 -0.797 -15.718 1.00 98.56 173 PHE A CA 1
ATOM 1331 C C . PHE A 1 173 ? 10.520 -1.611 -14.653 1.00 98.56 173 PHE A C 1
ATOM 1333 O O . PHE A 1 173 ? 10.687 -2.824 -14.800 1.00 98.56 173 PHE A O 1
ATOM 1340 N N . VAL A 1 174 ? 10.933 -0.962 -13.564 1.00 98.56 174 VAL A N 1
ATOM 1341 C CA . VAL A 1 174 ? 11.610 -1.637 -12.450 1.00 98.56 174 VAL A CA 1
ATOM 1342 C C . VAL A 1 174 ? 10.666 -1.747 -11.263 1.00 98.56 174 VAL A C 1
ATOM 1344 O O . VAL A 1 174 ? 10.129 -0.750 -10.795 1.00 98.56 174 VAL A O 1
ATOM 1347 N N . ILE A 1 175 ? 10.460 -2.962 -10.764 1.00 98.44 175 ILE A N 1
ATOM 1348 C CA . ILE A 1 175 ? 9.632 -3.262 -9.600 1.00 98.44 175 ILE A CA 1
ATOM 1349 C C . ILE A 1 175 ? 10.566 -3.643 -8.454 1.00 98.44 175 ILE A C 1
ATOM 1351 O O . ILE A 1 175 ? 11.170 -4.715 -8.460 1.00 98.44 175 ILE A O 1
ATOM 1355 N N . ALA A 1 176 ? 10.681 -2.765 -7.464 1.00 97.31 176 ALA A N 1
ATOM 1356 C CA . ALA A 1 176 ? 11.414 -3.022 -6.236 1.00 97.31 176 ALA A CA 1
ATOM 1357 C C . ALA A 1 176 ? 10.536 -3.834 -5.273 1.00 97.31 176 ALA A C 1
ATOM 1359 O O . ALA A 1 176 ? 9.476 -3.371 -4.845 1.00 97.31 176 ALA A O 1
ATOM 1360 N N . GLY A 1 177 ? 10.985 -5.031 -4.910 1.00 95.50 177 GLY A N 1
ATOM 1361 C CA . GLY A 1 177 ? 10.282 -5.975 -4.046 1.00 95.50 177 GLY A CA 1
ATOM 1362 C C . GLY A 1 177 ? 9.689 -7.154 -4.818 1.00 95.50 177 GLY A C 1
ATOM 1363 O O . GLY A 1 177 ? 8.830 -7.000 -5.678 1.00 95.50 177 GLY A O 1
ATOM 1364 N N . GLY A 1 178 ? 10.105 -8.360 -4.450 1.00 93.69 178 GLY A N 1
ATOM 1365 C CA . GLY A 1 178 ? 9.620 -9.647 -4.944 1.00 93.69 178 GLY A CA 1
ATOM 1366 C C . GLY A 1 178 ? 8.600 -10.315 -4.019 1.00 93.69 178 GLY A C 1
ATOM 1367 O O . GLY A 1 178 ? 8.421 -11.536 -4.066 1.00 93.69 178 GLY A O 1
ATOM 1368 N N . GLY A 1 179 ? 7.940 -9.541 -3.154 1.00 91.19 179 GLY A N 1
ATOM 1369 C CA . GLY A 1 179 ? 6.786 -9.984 -2.371 1.00 91.19 179 GLY A CA 1
ATOM 1370 C C . GLY A 1 179 ? 5.523 -10.165 -3.230 1.00 91.19 179 GLY A C 1
ATOM 1371 O O . GLY A 1 179 ? 5.558 -9.911 -4.434 1.00 91.19 179 GLY A O 1
ATOM 1372 N N . PRO A 1 180 ? 4.386 -10.579 -2.634 1.00 90.38 180 PRO A N 1
ATOM 1373 C CA . PRO A 1 180 ? 3.139 -10.818 -3.369 1.00 90.38 180 PRO A CA 1
ATOM 1374 C C . PRO A 1 180 ? 2.742 -9.663 -4.290 1.00 90.38 180 PRO A C 1
ATOM 1376 O O . PRO A 1 180 ? 2.560 -9.876 -5.481 1.00 90.38 180 PRO A O 1
ATOM 1379 N N . THR A 1 181 ? 2.729 -8.434 -3.766 1.00 91.12 181 THR A N 1
ATOM 1380 C CA . THR A 1 181 ? 2.343 -7.234 -4.520 1.00 91.12 181 THR A CA 1
ATOM 1381 C C . THR A 1 181 ? 3.229 -6.991 -5.742 1.00 91.12 181 THR A C 1
ATOM 1383 O O . THR A 1 181 ? 2.710 -6.750 -6.828 1.00 91.12 181 THR A O 1
ATOM 1386 N N . GLY A 1 182 ? 4.554 -7.081 -5.589 1.00 95.00 182 GLY A N 1
ATOM 1387 C CA . GLY A 1 182 ? 5.483 -6.881 -6.701 1.00 95.00 182 GLY A CA 1
ATOM 1388 C C . GLY A 1 182 ? 5.358 -7.968 -7.770 1.00 95.00 182 GLY A C 1
ATOM 1389 O O . GLY A 1 182 ? 5.338 -7.662 -8.961 1.00 95.00 182 GLY A O 1
ATOM 1390 N N . VAL A 1 183 ? 5.186 -9.229 -7.355 1.00 95.50 183 VAL A N 1
ATOM 1391 C CA . VAL A 1 183 ? 4.989 -10.371 -8.265 1.00 95.50 183 VAL A CA 1
ATOM 1392 C C . VAL A 1 183 ? 3.670 -10.264 -9.036 1.00 95.50 183 VAL A C 1
ATOM 1394 O O . VAL A 1 183 ? 3.662 -10.450 -10.253 1.00 95.50 183 VAL A O 1
ATOM 1397 N N . GLU A 1 184 ? 2.564 -9.954 -8.356 1.00 94.69 184 GLU A N 1
ATOM 1398 C CA . GLU A 1 184 ? 1.246 -9.783 -8.981 1.00 94.69 184 GLU A CA 1
ATOM 1399 C C . GLU A 1 184 ? 1.252 -8.627 -9.982 1.00 94.69 184 GLU A C 1
ATOM 1401 O O . GLU A 1 184 ? 0.793 -8.786 -11.116 1.00 94.69 184 GLU A O 1
ATOM 1406 N N . TYR A 1 185 ? 1.827 -7.485 -9.596 1.00 97.12 185 TYR A N 1
ATOM 1407 C CA . TYR A 1 185 ? 1.914 -6.329 -10.476 1.00 97.12 185 TYR A CA 1
ATOM 1408 C C . TYR A 1 185 ? 2.807 -6.578 -11.690 1.00 97.12 185 TYR A C 1
ATOM 1410 O O . TYR A 1 185 ? 2.393 -6.267 -12.801 1.00 97.12 185 TYR A O 1
ATOM 1418 N N . ALA A 1 186 ? 3.991 -7.173 -11.517 1.00 97.75 186 ALA A N 1
ATOM 1419 C CA . ALA A 1 186 ? 4.881 -7.475 -12.638 1.00 97.75 186 ALA A CA 1
ATOM 1420 C C . ALA A 1 186 ? 4.213 -8.413 -13.656 1.00 97.75 186 ALA A C 1
ATOM 1422 O O . ALA A 1 186 ? 4.294 -8.180 -14.861 1.00 97.75 186 ALA A O 1
ATOM 1423 N N . GLY A 1 187 ? 3.499 -9.437 -13.176 1.00 95.44 187 GLY A N 1
ATOM 1424 C CA . GLY A 1 187 ? 2.737 -10.340 -14.038 1.00 95.44 187 GLY A CA 1
ATOM 1425 C C . GLY A 1 187 ? 1.585 -9.642 -14.767 1.00 95.44 187 GLY A C 1
ATOM 1426 O O . GLY A 1 187 ? 1.410 -9.845 -15.967 1.00 95.44 187 GLY A O 1
ATOM 1427 N N . ALA A 1 188 ? 0.819 -8.802 -14.065 1.00 95.31 188 ALA A N 1
ATOM 1428 C CA . ALA A 1 188 ? -0.286 -8.046 -14.654 1.00 95.31 188 ALA A CA 1
ATOM 1429 C C . ALA A 1 188 ? 0.194 -6.982 -15.656 1.00 95.31 188 ALA A C 1
ATOM 1431 O O . ALA A 1 188 ? -0.436 -6.790 -16.693 1.00 95.31 188 ALA A O 1
ATOM 1432 N N . LEU A 1 189 ? 1.325 -6.326 -15.383 1.00 97.25 189 LEU A N 1
ATOM 1433 C CA . LEU A 1 189 ? 1.939 -5.359 -16.289 1.00 97.25 189 LEU A CA 1
ATOM 1434 C C . LEU A 1 189 ? 2.455 -6.045 -17.557 1.00 97.25 189 LEU A C 1
ATOM 1436 O O . LEU A 1 189 ? 2.193 -5.555 -18.650 1.00 97.25 189 LEU A O 1
ATOM 1440 N N . ALA A 1 190 ? 3.125 -7.196 -17.433 1.00 96.06 190 ALA A N 1
ATOM 1441 C CA . ALA A 1 190 ? 3.563 -7.980 -18.590 1.00 96.06 190 ALA A CA 1
ATOM 1442 C C . ALA A 1 190 ? 2.379 -8.357 -19.493 1.00 96.06 190 ALA A C 1
ATOM 1444 O O . ALA A 1 190 ? 2.455 -8.237 -20.715 1.00 96.06 190 ALA A O 1
ATOM 1445 N N . GLU A 1 191 ? 1.262 -8.758 -18.884 1.00 93.06 191 GLU A N 1
ATOM 1446 C CA . GLU A 1 191 ? 0.035 -9.073 -19.609 1.00 93.06 191 GLU A CA 1
ATOM 1447 C C . GLU A 1 191 ? -0.570 -7.840 -20.294 1.00 93.06 191 GLU A C 1
ATOM 1449 O O . GLU A 1 191 ? -0.918 -7.918 -21.471 1.00 93.06 191 GLU A O 1
ATOM 1454 N N . LEU A 1 192 ? -0.640 -6.693 -19.605 1.00 94.50 192 LEU A N 1
ATOM 1455 C CA . LEU A 1 192 ? -1.084 -5.425 -20.194 1.00 94.50 192 LEU A CA 1
ATOM 1456 C C . LEU A 1 192 ? -0.247 -5.065 -21.426 1.00 94.50 192 LEU A C 1
ATOM 1458 O O . LEU A 1 192 ? -0.807 -4.866 -22.502 1.00 94.50 192 LEU A O 1
ATOM 1462 N N . LEU A 1 193 ? 1.081 -5.019 -21.286 1.00 96.06 193 LEU A N 1
ATOM 1463 C CA . LEU A 1 193 ? 1.987 -4.635 -22.372 1.00 96.06 193 LEU A CA 1
ATOM 1464 C C . LEU A 1 193 ? 1.857 -5.583 -23.570 1.00 96.06 193 LEU A C 1
ATOM 1466 O O . LEU A 1 193 ? 1.769 -5.132 -24.708 1.00 96.06 193 LEU A O 1
ATOM 1470 N N . ARG A 1 194 ? 1.739 -6.892 -23.325 1.00 92.94 194 ARG A N 1
ATOM 1471 C CA . ARG A 1 194 ? 1.510 -7.896 -24.374 1.00 92.94 194 ARG A CA 1
ATOM 1472 C C . ARG A 1 194 ? 0.185 -7.696 -25.120 1.00 92.94 194 ARG A C 1
ATOM 1474 O O . ARG A 1 194 ? 0.080 -8.078 -26.285 1.00 92.94 194 ARG A O 1
ATOM 1481 N N . MET A 1 195 ? -0.844 -7.167 -24.457 1.00 92.25 195 MET A N 1
ATOM 1482 C CA . MET A 1 195 ? -2.142 -6.907 -25.083 1.00 92.25 195 MET A CA 1
ATOM 1483 C C . MET A 1 195 ? -2.146 -5.639 -25.939 1.00 92.25 195 MET A C 1
ATOM 1485 O O . MET A 1 195 ? -2.819 -5.647 -26.967 1.00 92.25 195 MET A O 1
ATOM 1489 N N . VAL A 1 196 ? -1.427 -4.588 -25.529 1.00 95.38 196 VAL A N 1
ATOM 1490 C CA . VAL A 1 196 ? -1.521 -3.253 -26.152 1.00 95.38 196 VAL A CA 1
ATOM 1491 C C . VAL A 1 196 ? -0.403 -2.962 -27.160 1.00 95.38 196 VAL A C 1
ATOM 1493 O O . VAL A 1 196 ? -0.652 -2.316 -28.179 1.00 95.38 196 VAL A O 1
ATOM 1496 N N . LEU A 1 197 ? 0.822 -3.450 -26.930 1.00 96.00 197 LEU A N 1
ATOM 1497 C CA . LEU A 1 197 ? 1.956 -3.197 -27.826 1.00 96.00 197 LEU A CA 1
ATOM 1498 C C . LEU A 1 197 ? 1.796 -3.974 -29.139 1.00 96.00 197 LEU A C 1
ATOM 1500 O O . LEU A 1 197 ? 1.448 -5.156 -29.145 1.00 96.00 197 LEU A O 1
ATOM 1504 N N . GLY A 1 198 ? 2.021 -3.296 -30.263 1.00 94.25 198 GLY A N 1
ATOM 1505 C CA . GLY A 1 198 ? 1.806 -3.825 -31.609 1.00 94.25 198 GLY A CA 1
ATOM 1506 C C . GLY A 1 198 ? 0.336 -3.876 -32.044 1.00 94.25 198 GLY A C 1
ATOM 1507 O O . GLY A 1 198 ? 0.061 -4.261 -33.180 1.00 94.25 198 GLY A O 1
ATOM 1508 N N . ARG A 1 199 ? -0.610 -3.506 -31.168 1.00 94.00 199 ARG A N 1
ATOM 1509 C CA . ARG A 1 199 ? -2.050 -3.445 -31.472 1.00 94.00 199 ARG A CA 1
ATOM 1510 C C . ARG A 1 199 ? -2.591 -2.032 -31.336 1.00 94.00 199 ARG A C 1
ATOM 1512 O O . ARG A 1 199 ? -2.882 -1.401 -32.345 1.00 94.00 199 ARG A O 1
ATOM 1519 N N . ASP A 1 200 ? -2.686 -1.556 -30.100 1.00 95.50 200 ASP A N 1
ATOM 1520 C CA . ASP A 1 200 ? -3.133 -0.199 -29.787 1.00 95.50 200 ASP A CA 1
ATOM 1521 C C . ASP A 1 200 ? -2.009 0.804 -30.080 1.00 95.50 200 ASP A C 1
ATOM 1523 O O . ASP A 1 200 ? -2.272 1.908 -30.546 1.00 95.50 200 ASP A O 1
ATOM 1527 N N . TYR A 1 201 ? -0.759 0.364 -29.888 1.00 96.69 201 TYR A N 1
ATOM 1528 C CA . TYR A 1 201 ? 0.467 1.075 -30.253 1.00 96.69 201 TYR A CA 1
ATOM 1529 C C . TYR A 1 201 ? 1.233 0.289 -31.336 1.00 96.69 201 TYR A C 1
ATOM 1531 O O . TYR A 1 201 ? 2.185 -0.428 -31.006 1.00 96.69 201 TYR A O 1
ATOM 1539 N N . PRO A 1 202 ? 0.808 0.323 -32.617 1.00 95.12 202 PRO A N 1
ATOM 1540 C CA . PRO A 1 202 ? 1.444 -0.429 -33.709 1.00 95.12 202 PRO A CA 1
ATOM 1541 C C . PRO A 1 202 ? 2.919 -0.063 -33.964 1.00 95.12 202 PRO A C 1
ATOM 1543 O O . PRO A 1 202 ? 3.666 -0.863 -34.524 1.00 95.12 202 PRO A O 1
ATOM 1546 N N . GLU A 1 203 ? 3.354 1.126 -33.555 1.00 93.69 203 GLU A N 1
ATOM 1547 C CA . GLU A 1 203 ? 4.730 1.622 -33.628 1.00 93.69 203 GLU A CA 1
ATOM 1548 C C . GLU A 1 203 ? 5.655 1.046 -32.541 1.00 93.69 203 GLU A C 1
ATOM 1550 O O . GLU A 1 203 ? 6.880 1.112 -32.676 1.00 93.69 203 GLU A O 1
ATOM 1555 N N . LEU A 1 204 ? 5.086 0.460 -31.482 1.00 96.06 204 LEU A N 1
ATOM 1556 C CA . LEU A 1 204 ? 5.821 -0.145 -30.375 1.00 96.06 204 LEU A CA 1
ATOM 1557 C C . LEU A 1 204 ? 5.760 -1.667 -30.462 1.00 96.06 204 LEU A C 1
ATOM 1559 O O . LEU A 1 204 ? 4.686 -2.265 -30.465 1.00 96.06 204 LEU A O 1
ATOM 1563 N N . ARG A 1 205 ? 6.922 -2.319 -30.483 1.00 91.50 205 ARG A N 1
ATOM 1564 C CA . ARG A 1 205 ? 7.015 -3.781 -30.520 1.00 91.50 205 ARG A CA 1
ATOM 1565 C C . ARG A 1 205 ? 7.082 -4.356 -29.101 1.00 91.50 205 ARG A C 1
ATOM 1567 O O . ARG A 1 205 ? 7.780 -3.778 -28.264 1.00 91.50 205 ARG A O 1
ATOM 1574 N N . PRO A 1 206 ? 6.438 -5.503 -28.817 1.00 90.12 206 PRO A N 1
ATOM 1575 C CA . PRO A 1 206 ? 6.473 -6.123 -27.491 1.00 90.12 206 PRO A CA 1
ATOM 1576 C C . PRO A 1 206 ? 7.887 -6.361 -26.943 1.00 90.12 206 PRO A C 1
ATOM 1578 O O . PRO A 1 206 ? 8.104 -6.226 -25.745 1.00 90.12 206 PRO A O 1
ATOM 1581 N N . GLU A 1 207 ? 8.866 -6.648 -27.805 1.00 89.75 207 GLU A N 1
ATOM 1582 C CA . GLU A 1 207 ? 10.253 -6.931 -27.408 1.00 89.75 207 GLU A CA 1
ATOM 1583 C C . GLU A 1 207 ? 11.010 -5.686 -26.918 1.00 89.75 207 GLU A C 1
ATOM 1585 O O . GLU A 1 207 ? 12.103 -5.803 -26.370 1.00 89.75 207 GLU A O 1
ATOM 1590 N N . GLN A 1 208 ? 10.461 -4.485 -27.132 1.00 91.50 208 GLN A N 1
ATOM 1591 C CA . GLN A 1 208 ? 11.033 -3.236 -26.619 1.00 91.50 208 GLN A CA 1
ATOM 1592 C C . GLN A 1 208 ? 10.672 -2.995 -25.150 1.00 91.50 208 GLN A C 1
ATOM 1594 O O . GLN A 1 208 ? 11.340 -2.199 -24.492 1.00 91.50 208 GLN A O 1
ATOM 1599 N N . ALA A 1 209 ? 9.629 -3.660 -24.643 1.00 96.00 209 ALA A N 1
ATOM 1600 C CA . ALA A 1 209 ? 9.248 -3.574 -23.245 1.00 96.00 209 ALA A CA 1
ATOM 1601 C C . ALA A 1 209 ? 10.153 -4.441 -22.375 1.00 96.00 209 ALA A C 1
ATOM 1603 O O . ALA A 1 209 ? 10.365 -5.624 -22.641 1.00 96.00 209 ALA A O 1
ATOM 1604 N N . ARG A 1 210 ? 10.641 -3.852 -21.286 1.00 98.06 210 ARG A N 1
ATOM 1605 C CA . ARG A 1 210 ? 11.511 -4.515 -20.323 1.00 98.06 210 ARG A CA 1
ATOM 1606 C C . ARG A 1 210 ? 10.930 -4.370 -18.927 1.00 98.06 210 ARG A C 1
ATOM 1608 O O . ARG A 1 210 ? 10.755 -3.261 -18.435 1.00 98.06 210 ARG A O 1
ATOM 1615 N N . ILE A 1 211 ? 10.658 -5.487 -18.262 1.00 98.69 211 ILE A N 1
ATOM 1616 C CA . ILE A 1 211 ? 10.166 -5.501 -16.880 1.00 98.69 211 ILE A CA 1
ATOM 1617 C C . ILE A 1 211 ? 11.206 -6.197 -16.011 1.00 98.69 211 ILE A C 1
ATOM 1619 O O . ILE A 1 211 ? 11.557 -7.344 -16.279 1.00 98.69 211 ILE A O 1
ATOM 1623 N N . VAL A 1 212 ? 11.675 -5.522 -14.961 1.00 98.56 212 VAL A N 1
ATOM 1624 C CA . VAL A 1 212 ? 12.693 -6.043 -14.040 1.00 98.56 212 VAL A CA 1
ATOM 1625 C C . VAL A 1 212 ? 12.146 -6.057 -12.617 1.00 98.56 212 VAL A C 1
ATOM 1627 O O . VAL A 1 212 ? 11.858 -5.008 -12.051 1.00 98.56 212 VAL A O 1
ATOM 1630 N N . VAL A 1 213 ? 12.033 -7.238 -12.010 1.00 98.56 213 VAL A N 1
ATOM 1631 C CA . VAL A 1 213 ? 11.735 -7.398 -10.579 1.00 98.56 213 VAL A CA 1
ATOM 1632 C C . VAL A 1 213 ? 13.047 -7.522 -9.815 1.00 98.56 213 VAL A C 1
ATOM 1634 O O . VAL A 1 213 ? 13.832 -8.437 -10.072 1.00 98.56 213 VAL A O 1
ATOM 1637 N N . VAL A 1 214 ? 13.265 -6.621 -8.861 1.00 97.81 214 VAL A N 1
ATOM 1638 C CA . VAL A 1 214 ? 14.447 -6.568 -7.994 1.00 97.81 214 VAL A CA 1
ATOM 1639 C C . VAL A 1 214 ? 14.047 -6.982 -6.578 1.00 97.81 214 VAL A C 1
ATOM 1641 O O . VAL A 1 214 ? 13.175 -6.363 -5.975 1.00 97.81 214 VAL A O 1
ATOM 1644 N N . GLU A 1 215 ? 14.665 -8.030 -6.039 1.00 96.38 215 GLU A N 1
ATOM 1645 C CA . GLU A 1 215 ? 14.379 -8.586 -4.710 1.00 96.38 215 GLU A CA 1
ATOM 1646 C C . GLU A 1 215 ? 15.671 -8.756 -3.905 1.00 96.38 215 GLU A C 1
ATOM 1648 O O . GLU A 1 215 ? 16.630 -9.370 -4.374 1.00 96.38 215 GLU A O 1
ATOM 1653 N N . GLY A 1 216 ? 15.684 -8.235 -2.676 1.00 94.62 216 GLY A N 1
ATOM 1654 C CA . GLY A 1 216 ? 16.852 -8.276 -1.796 1.00 94.62 216 GLY A CA 1
ATOM 1655 C C . GLY A 1 216 ? 17.143 -9.666 -1.231 1.00 94.62 216 GLY A C 1
ATOM 1656 O O . GLY A 1 216 ? 18.300 -10.005 -0.988 1.00 94.62 216 GLY A O 1
ATOM 1657 N N . LEU A 1 217 ? 16.112 -10.488 -1.042 1.00 94.31 217 LEU A N 1
ATOM 1658 C CA . LEU A 1 217 ? 16.248 -11.889 -0.659 1.00 94.31 217 LEU A CA 1
ATOM 1659 C C . LEU A 1 217 ? 16.750 -12.743 -1.826 1.00 94.31 217 LEU A C 1
ATOM 1661 O O . LEU A 1 217 ? 16.658 -12.380 -2.996 1.00 94.31 217 LEU A O 1
ATOM 1665 N N . ASP A 1 218 ? 17.230 -13.942 -1.509 1.00 95.31 218 ASP A N 1
ATOM 1666 C CA . ASP A 1 218 ? 17.672 -14.943 -2.487 1.00 95.31 218 ASP A CA 1
ATOM 1667 C C . ASP A 1 218 ? 16.530 -15.539 -3.334 1.00 95.31 218 ASP A C 1
ATOM 1669 O O . ASP A 1 218 ? 16.776 -16.304 -4.267 1.00 95.31 218 ASP A O 1
ATOM 1673 N N . ARG A 1 219 ? 15.273 -15.192 -3.028 1.00 94.50 219 ARG A N 1
ATOM 1674 C CA . ARG A 1 219 ? 14.081 -15.691 -3.715 1.00 94.50 219 ARG A CA 1
ATOM 1675 C C . ARG A 1 219 ? 12.906 -14.722 -3.644 1.00 94.50 219 ARG A C 1
ATOM 1677 O O . ARG A 1 219 ? 12.740 -13.991 -2.671 1.00 94.50 219 ARG A O 1
ATOM 1684 N N . LEU A 1 220 ? 12.016 -14.836 -4.629 1.00 93.38 220 LEU A N 1
ATOM 1685 C CA . LEU A 1 220 ? 10.685 -14.231 -4.583 1.00 93.38 220 LEU A CA 1
ATOM 1686 C C . LEU A 1 220 ? 9.813 -14.884 -3.506 1.00 93.38 220 LEU A C 1
ATOM 1688 O O . LEU A 1 220 ? 10.000 -16.054 -3.158 1.00 93.38 220 LEU A O 1
ATOM 1692 N N . LEU A 1 221 ? 8.807 -14.140 -3.041 1.00 90.88 221 LEU A N 1
ATOM 1693 C CA . LEU A 1 221 ? 7.803 -14.595 -2.081 1.00 90.88 221 LEU A CA 1
ATOM 1694 C C . LEU A 1 221 ? 8.446 -15.190 -0.817 1.00 90.88 221 LEU A C 1
ATOM 1696 O O . LEU A 1 221 ? 8.068 -16.271 -0.373 1.00 90.88 221 LEU A O 1
ATOM 1700 N N . GLY A 1 222 ? 9.417 -14.487 -0.223 1.00 86.69 222 GLY A N 1
ATOM 1701 C CA . GLY A 1 222 ? 10.240 -14.997 0.885 1.00 86.69 222 GLY A CA 1
ATOM 1702 C C . GLY A 1 222 ? 9.464 -15.532 2.100 1.00 86.69 222 GLY A C 1
ATOM 1703 O O . GLY A 1 222 ? 9.948 -16.442 2.773 1.00 86.69 222 GLY A O 1
ATOM 1704 N N . ALA A 1 223 ? 8.247 -15.024 2.336 1.00 80.88 223 ALA A N 1
ATOM 1705 C CA . ALA A 1 223 ? 7.333 -15.470 3.395 1.00 80.88 223 ALA A CA 1
ATOM 1706 C C . ALA A 1 223 ? 6.569 -16.777 3.081 1.00 80.88 223 ALA A C 1
ATOM 1708 O O . ALA A 1 223 ? 5.868 -17.299 3.944 1.00 80.88 223 ALA A O 1
ATOM 1709 N N . PHE A 1 224 ? 6.673 -17.295 1.856 1.00 82.12 224 PHE A N 1
ATOM 1710 C CA . PHE A 1 224 ? 5.979 -18.491 1.382 1.00 82.12 224 PHE A CA 1
ATOM 1711 C C . PHE A 1 224 ? 6.943 -19.676 1.263 1.00 82.12 224 PHE A C 1
ATOM 1713 O O . PHE A 1 224 ? 8.167 -19.532 1.276 1.00 82.12 224 PHE A O 1
ATOM 1720 N N . HIS A 1 225 ? 6.379 -20.878 1.113 1.00 84.12 225 HIS A N 1
ATOM 1721 C CA . HIS A 1 225 ? 7.162 -22.088 0.878 1.00 84.12 225 HIS A CA 1
ATOM 1722 C C . HIS A 1 225 ? 8.029 -21.943 -0.386 1.00 84.12 225 HIS A C 1
ATOM 1724 O O . HIS A 1 225 ? 7.540 -21.503 -1.426 1.00 84.12 225 HIS A O 1
ATOM 1730 N N . GLN A 1 226 ? 9.293 -22.375 -0.331 1.00 88.62 226 GLN A N 1
ATOM 1731 C CA . GLN A 1 226 ? 10.297 -22.164 -1.389 1.00 88.62 226 GLN A CA 1
ATOM 1732 C C . GLN A 1 226 ? 9.820 -22.585 -2.793 1.00 88.62 226 GLN A C 1
ATOM 1734 O O . GLN A 1 226 ? 10.089 -21.898 -3.777 1.00 88.62 226 GLN A O 1
ATOM 1739 N N . ARG A 1 227 ? 9.051 -23.682 -2.886 1.00 84.81 227 ARG A N 1
ATOM 1740 C CA . ARG A 1 227 ? 8.447 -24.154 -4.150 1.00 84.81 227 ARG A CA 1
ATOM 1741 C C . ARG A 1 227 ? 7.555 -23.103 -4.825 1.00 84.81 227 ARG A C 1
ATOM 1743 O O . ARG A 1 227 ? 7.558 -23.024 -6.048 1.00 84.81 227 ARG A O 1
ATOM 1750 N N . LEU A 1 228 ? 6.820 -22.299 -4.052 1.00 86.12 228 LEU A N 1
ATOM 1751 C CA . LEU A 1 228 ? 5.958 -21.236 -4.581 1.00 86.12 228 LEU A CA 1
ATOM 1752 C C . LEU A 1 228 ? 6.782 -20.061 -5.115 1.00 86.12 228 LEU A C 1
ATOM 1754 O O . LEU A 1 228 ? 6.476 -19.554 -6.189 1.00 86.12 228 LEU A O 1
ATOM 1758 N N . GLY A 1 229 ? 7.863 -19.685 -4.425 1.00 85.94 229 GLY A N 1
ATOM 1759 C CA . GLY A 1 229 ? 8.803 -18.672 -4.918 1.00 85.94 229 GLY A CA 1
ATOM 1760 C C . GLY A 1 229 ? 9.473 -19.090 -6.232 1.00 85.94 229 GLY A C 1
ATOM 1761 O O . GLY A 1 229 ? 9.507 -18.316 -7.187 1.00 85.94 229 GLY A O 1
ATOM 1762 N N . ALA A 1 230 ? 9.930 -20.345 -6.326 1.00 89.81 230 ALA A N 1
ATOM 1763 C CA . ALA A 1 230 ? 10.521 -20.893 -7.551 1.00 89.81 230 ALA A CA 1
ATOM 1764 C C . ALA A 1 230 ? 9.510 -20.970 -8.709 1.00 89.81 230 ALA A C 1
ATOM 1766 O O . ALA A 1 230 ? 9.838 -20.639 -9.850 1.00 89.81 230 ALA A O 1
ATOM 1767 N N . TYR A 1 231 ? 8.272 -21.377 -8.413 1.00 91.00 231 TYR A N 1
ATOM 1768 C CA . TYR A 1 231 ? 7.175 -21.370 -9.376 1.00 91.00 231 TYR A CA 1
ATOM 1769 C C . TYR A 1 231 ? 6.891 -19.953 -9.899 1.00 91.00 231 TYR A C 1
ATOM 1771 O O . TYR A 1 231 ? 6.828 -19.762 -11.111 1.00 91.00 231 TYR A O 1
ATOM 1779 N N . ALA A 1 232 ? 6.778 -18.963 -9.007 1.00 91.88 232 ALA A N 1
ATOM 1780 C CA . ALA A 1 232 ? 6.524 -17.573 -9.375 1.00 91.88 232 ALA A CA 1
ATOM 1781 C C . ALA A 1 232 ? 7.644 -17.002 -10.255 1.00 91.88 232 ALA A C 1
ATOM 1783 O O . ALA A 1 232 ? 7.365 -16.401 -11.289 1.00 91.88 232 ALA A O 1
ATOM 1784 N N . ALA A 1 233 ? 8.908 -17.255 -9.900 1.00 93.12 233 ALA A N 1
ATOM 1785 C CA . ALA A 1 233 ? 10.051 -16.808 -10.693 1.00 93.12 233 ALA A CA 1
ATOM 1786 C C . ALA A 1 233 ? 10.038 -17.399 -12.110 1.00 93.12 233 ALA A C 1
ATOM 1788 O O . ALA A 1 233 ? 10.280 -16.677 -13.073 1.00 93.12 233 ALA A O 1
ATOM 1789 N N . ARG A 1 234 ? 9.721 -18.695 -12.253 1.00 95.12 234 ARG A N 1
ATOM 1790 C CA . ARG A 1 234 ? 9.566 -19.324 -13.573 1.00 95.12 234 ARG A CA 1
ATOM 1791 C C . ARG A 1 234 ? 8.411 -18.697 -14.353 1.00 95.12 234 ARG A C 1
ATOM 1793 O O . ARG A 1 234 ? 8.617 -18.258 -15.472 1.00 95.12 234 ARG A O 1
ATOM 1800 N N . ALA A 1 235 ? 7.236 -18.577 -13.738 1.00 93.25 235 ALA A N 1
ATOM 1801 C CA . ALA A 1 235 ? 6.051 -18.025 -14.391 1.00 93.25 235 ALA A CA 1
ATOM 1802 C C . ALA A 1 235 ? 6.234 -16.568 -14.862 1.00 93.25 235 ALA A C 1
ATOM 1804 O O . ALA A 1 235 ? 5.647 -16.181 -15.873 1.00 93.25 235 ALA A O 1
ATOM 1805 N N . LEU A 1 236 ? 7.019 -15.765 -14.137 1.00 95.25 236 LEU A N 1
ATOM 1806 C CA . LEU A 1 236 ? 7.400 -14.412 -14.548 1.00 95.25 236 LEU A CA 1
ATOM 1807 C C . LEU A 1 236 ? 8.393 -14.434 -15.719 1.00 95.25 236 LEU A C 1
ATOM 1809 O O . LEU A 1 236 ? 8.171 -13.744 -16.711 1.00 95.25 236 LEU A O 1
ATOM 1813 N N . ARG A 1 237 ? 9.436 -15.270 -15.654 1.00 97.19 237 ARG A N 1
ATOM 1814 C CA . ARG A 1 237 ? 10.413 -15.415 -16.749 1.00 97.19 237 ARG A CA 1
ATOM 1815 C C . ARG A 1 237 ? 9.774 -15.907 -18.045 1.00 97.19 237 ARG A C 1
ATOM 1817 O O . ARG A 1 237 ? 10.078 -15.366 -19.101 1.00 97.19 237 ARG A O 1
ATOM 1824 N N . ASP A 1 238 ? 8.832 -16.847 -17.961 1.00 93.44 238 ASP A N 1
ATOM 1825 C CA . ASP A 1 238 ? 8.060 -17.341 -19.113 1.00 93.44 238 ASP A CA 1
ATOM 1826 C C . ASP A 1 238 ? 7.230 -16.224 -19.784 1.00 93.44 238 ASP A C 1
ATOM 1828 O O . ASP A 1 238 ? 6.831 -16.349 -20.939 1.00 93.44 238 ASP A O 1
ATOM 1832 N N . ARG A 1 239 ? 6.972 -15.119 -19.068 1.00 90.81 239 ARG A N 1
ATOM 1833 C CA . ARG A 1 239 ? 6.291 -13.910 -19.562 1.00 90.81 239 ARG A CA 1
ATOM 1834 C C . ARG A 1 239 ? 7.260 -12.784 -19.947 1.00 90.81 239 ARG A C 1
ATOM 1836 O O . ARG A 1 239 ? 6.820 -11.656 -20.138 1.00 90.81 239 ARG A O 1
ATOM 1843 N N . GLY A 1 240 ? 8.560 -13.066 -20.035 1.00 94.88 240 GLY A N 1
ATOM 1844 C CA . GLY A 1 240 ? 9.582 -12.082 -20.403 1.00 94.88 240 GLY A CA 1
ATOM 1845 C C . GLY A 1 240 ? 9.985 -11.123 -19.279 1.00 94.88 240 GLY A C 1
ATOM 1846 O O . GLY A 1 240 ? 10.647 -10.126 -19.543 1.00 94.88 240 GLY A O 1
ATOM 1847 N N . VAL A 1 241 ? 9.609 -11.402 -18.026 1.00 97.94 241 VAL A N 1
ATOM 1848 C CA . VAL A 1 241 ? 10.018 -10.585 -16.874 1.00 97.94 241 VAL A CA 1
ATOM 1849 C C . VAL A 1 241 ? 11.397 -11.025 -16.380 1.00 97.94 241 VAL A C 1
ATOM 1851 O O . VAL A 1 241 ? 11.616 -12.193 -16.040 1.00 97.94 241 VAL A O 1
ATOM 1854 N N . GLU A 1 242 ? 12.323 -10.075 -16.273 1.00 98.12 242 GLU A N 1
ATOM 1855 C CA . GLU A 1 242 ? 13.625 -10.278 -15.643 1.00 98.12 242 GLU A CA 1
ATOM 1856 C C . GLU A 1 242 ? 13.464 -10.342 -14.121 1.00 98.12 242 GLU A C 1
ATOM 1858 O O . GLU A 1 242 ? 12.896 -9.447 -13.500 1.00 98.12 242 GLU A O 1
ATOM 1863 N N . VAL A 1 243 ? 13.991 -11.395 -13.495 1.00 97.88 243 VAL A N 1
ATOM 1864 C CA . VAL A 1 243 ? 13.935 -11.580 -12.038 1.00 97.88 243 VAL A CA 1
ATOM 1865 C C . VAL A 1 243 ? 15.349 -11.549 -11.475 1.00 97.88 243 VAL A C 1
ATOM 1867 O O . VAL A 1 243 ? 16.131 -12.468 -11.733 1.00 97.88 243 VAL A O 1
ATOM 1870 N N . ARG A 1 244 ? 15.646 -10.519 -10.679 1.00 96.88 244 ARG A N 1
ATOM 1871 C CA . ARG A 1 244 ? 16.941 -10.272 -10.038 1.00 96.88 244 ARG A CA 1
ATOM 1872 C C . ARG A 1 244 ? 16.805 -10.371 -8.519 1.00 96.88 244 ARG A C 1
ATOM 1874 O O . ARG A 1 244 ? 16.363 -9.436 -7.860 1.00 96.88 244 ARG A O 1
ATOM 1881 N N . THR A 1 245 ? 17.156 -11.529 -7.973 1.00 96.50 245 THR A N 1
ATOM 1882 C CA . THR A 1 245 ? 17.207 -11.786 -6.525 1.00 96.50 245 THR A CA 1
ATOM 1883 C C . THR A 1 245 ? 18.569 -11.396 -5.951 1.00 96.50 245 THR A C 1
ATOM 1885 O O . THR A 1 245 ? 19.509 -11.127 -6.701 1.00 96.50 245 THR A O 1
ATOM 1888 N N . SER A 1 246 ? 18.695 -11.364 -4.624 1.00 96.00 246 SER A N 1
ATOM 1889 C CA . SER A 1 246 ? 19.901 -10.909 -3.918 1.00 96.00 246 SER A CA 1
ATOM 1890 C C . SER A 1 246 ? 20.384 -9.535 -4.396 1.00 96.00 246 SER A C 1
ATOM 1892 O O . SER A 1 246 ? 21.585 -9.275 -4.448 1.00 96.00 246 SER A O 1
ATOM 1894 N N . THR A 1 247 ? 19.435 -8.689 -4.798 1.00 95.81 247 THR A N 1
ATOM 1895 C CA . THR A 1 247 ? 19.674 -7.391 -5.420 1.00 95.81 247 THR A CA 1
ATOM 1896 C C . THR A 1 247 ? 18.799 -6.353 -4.728 1.00 95.81 247 THR A C 1
ATOM 1898 O O . THR A 1 247 ? 17.584 -6.513 -4.650 1.00 95.81 247 THR A O 1
ATOM 1901 N N . LEU A 1 248 ? 19.404 -5.290 -4.205 1.00 93.50 248 LEU A N 1
ATOM 1902 C CA . LEU A 1 248 ? 18.684 -4.208 -3.526 1.00 93.50 248 LEU A CA 1
ATOM 1903 C C . LEU A 1 248 ? 18.633 -2.971 -4.413 1.00 93.50 248 LEU A C 1
ATOM 1905 O O . LEU A 1 248 ? 19.575 -2.711 -5.150 1.00 93.50 248 LEU A O 1
ATOM 1909 N N . VAL A 1 249 ? 17.554 -2.198 -4.323 1.00 94.88 249 VAL A N 1
ATOM 1910 C CA . VAL A 1 249 ? 17.525 -0.837 -4.870 1.00 94.88 249 VAL A CA 1
ATOM 1911 C C . VAL A 1 249 ? 18.190 0.090 -3.856 1.00 94.88 249 VAL A C 1
ATOM 1913 O O . VAL A 1 249 ? 17.754 0.150 -2.708 1.00 94.88 249 VAL A O 1
ATOM 1916 N N . GLU A 1 250 ? 19.242 0.789 -4.274 1.00 93.38 250 GLU A N 1
ATOM 1917 C CA . GLU A 1 250 ? 20.015 1.691 -3.413 1.00 93.38 250 GLU A CA 1
ATOM 1918 C C . GLU A 1 250 ? 19.617 3.153 -3.630 1.00 93.38 250 GLU A C 1
ATOM 1920 O O . GLU A 1 250 ? 19.476 3.904 -2.664 1.00 93.38 250 GLU A O 1
ATOM 1925 N N . LYS A 1 251 ? 19.411 3.552 -4.894 1.00 94.19 251 LYS A N 1
ATOM 1926 C CA . LYS A 1 251 ? 19.024 4.915 -5.288 1.00 94.19 251 LYS A CA 1
ATOM 1927 C C . LYS A 1 251 ? 18.081 4.890 -6.483 1.00 94.19 251 LYS A C 1
ATOM 1929 O O . LYS A 1 251 ? 18.146 3.978 -7.304 1.00 94.19 251 LYS A O 1
ATOM 1934 N N . ALA A 1 252 ? 17.249 5.915 -6.602 1.00 95.75 252 ALA A N 1
ATOM 1935 C CA . ALA A 1 252 ? 16.405 6.145 -7.765 1.00 95.75 252 ALA A CA 1
ATOM 1936 C C . ALA A 1 252 ? 16.403 7.635 -8.109 1.00 95.75 252 ALA A C 1
ATOM 1938 O O . ALA A 1 252 ? 16.437 8.479 -7.217 1.00 95.75 252 ALA A O 1
ATOM 1939 N N . THR A 1 253 ? 16.355 7.927 -9.400 1.00 95.56 253 THR A N 1
ATOM 1940 C CA . THR A 1 253 ? 16.117 9.252 -9.974 1.00 95.56 253 THR A CA 1
ATOM 1941 C C . THR A 1 253 ? 14.953 9.146 -10.958 1.00 95.56 253 THR A C 1
ATOM 1943 O O . THR A 1 253 ? 14.420 8.059 -11.189 1.00 95.56 253 THR A O 1
ATOM 1946 N N . ASP A 1 254 ? 14.581 10.254 -11.595 1.00 94.19 254 ASP A N 1
ATOM 1947 C CA . ASP A 1 254 ? 13.538 10.253 -12.629 1.00 94.19 254 ASP A CA 1
ATOM 1948 C C . ASP A 1 254 ? 13.959 9.538 -13.931 1.00 94.19 254 ASP A C 1
ATOM 1950 O O . ASP A 1 254 ? 13.135 9.360 -14.831 1.00 94.19 254 ASP A O 1
ATOM 1954 N N . GLU A 1 255 ? 15.235 9.147 -14.063 1.00 95.81 255 GLU A N 1
ATOM 1955 C CA . GLU A 1 255 ? 15.775 8.534 -15.286 1.00 95.81 255 GLU A CA 1
ATOM 1956 C C . GLU A 1 255 ? 16.517 7.210 -15.079 1.00 95.81 255 GLU A C 1
ATOM 1958 O O . GLU A 1 255 ? 16.895 6.551 -16.055 1.00 95.81 255 GLU A O 1
ATOM 1963 N N . ALA A 1 256 ? 16.783 6.826 -13.833 1.00 96.88 256 ALA A N 1
ATOM 1964 C CA . ALA A 1 256 ? 17.563 5.640 -13.536 1.00 96.88 256 ALA A CA 1
ATOM 1965 C C . ALA A 1 256 ? 17.283 5.088 -12.140 1.00 96.88 256 ALA A C 1
ATOM 1967 O O . ALA A 1 256 ? 16.875 5.794 -11.217 1.00 96.88 256 ALA A O 1
ATOM 1968 N N . VAL A 1 257 ? 17.589 3.806 -11.971 1.00 97.19 257 VAL A N 1
ATOM 1969 C CA . VAL A 1 257 ? 17.679 3.159 -10.665 1.00 97.19 257 VAL A CA 1
ATOM 1970 C C . VAL A 1 257 ? 19.049 2.515 -10.516 1.00 97.19 257 VAL A C 1
ATOM 1972 O O . VAL A 1 257 ? 19.513 1.802 -11.406 1.00 97.19 257 VAL A O 1
ATOM 1975 N N . VAL A 1 258 ? 19.690 2.770 -9.379 1.00 96.75 258 VAL A N 1
ATOM 1976 C CA . VAL A 1 258 ? 20.952 2.137 -8.998 1.00 96.75 258 VAL A CA 1
ATOM 1977 C C . VAL A 1 258 ? 20.625 0.971 -8.085 1.00 96.75 258 VAL A C 1
ATOM 1979 O O . VAL A 1 258 ? 20.001 1.142 -7.030 1.00 96.75 258 VAL A O 1
ATOM 1982 N N . VAL A 1 259 ? 21.033 -0.220 -8.504 1.00 95.56 259 VAL A N 1
ATOM 1983 C CA . VAL A 1 259 ? 20.899 -1.440 -7.715 1.00 95.56 259 VAL A CA 1
ATOM 1984 C C . VAL A 1 259 ? 22.233 -1.833 -7.086 1.00 95.56 259 VAL A C 1
ATOM 1986 O O . VAL A 1 259 ? 23.300 -1.350 -7.466 1.00 95.56 259 VAL A O 1
ATOM 1989 N N . SER A 1 260 ? 22.173 -2.735 -6.111 1.00 91.38 260 SER A N 1
ATOM 1990 C CA . SER A 1 260 ? 23.343 -3.240 -5.399 1.00 91.38 260 SER A CA 1
ATOM 1991 C C . SER A 1 260 ? 24.445 -3.684 -6.353 1.00 91.38 260 SER A C 1
ATOM 1993 O O . SER A 1 260 ? 24.154 -4.324 -7.366 1.00 91.38 260 SER A O 1
ATOM 1995 N N . ARG A 1 261 ? 25.702 -3.428 -5.964 1.00 84.31 261 ARG A N 1
ATOM 1996 C CA . ARG A 1 261 ? 26.921 -3.569 -6.793 1.00 84.31 261 ARG A CA 1
ATOM 1997 C C . ARG A 1 261 ? 27.132 -2.433 -7.805 1.00 84.31 261 ARG A C 1
ATOM 1999 O O . ARG A 1 261 ? 28.027 -2.542 -8.636 1.00 84.31 261 ARG A O 1
ATOM 2006 N N . GLY A 1 262 ? 26.360 -1.348 -7.701 1.00 86.12 262 GLY A N 1
ATOM 2007 C CA . GLY A 1 262 ? 26.536 -0.131 -8.497 1.00 86.12 262 GLY A CA 1
ATOM 2008 C C . GLY A 1 262 ? 26.050 -0.243 -9.942 1.00 86.12 262 GLY A C 1
ATOM 2009 O O . GLY A 1 262 ? 26.390 0.611 -10.754 1.00 86.12 262 GLY A O 1
ATOM 2010 N N . GLU A 1 263 ? 25.282 -1.283 -10.280 1.00 93.88 263 GLU A N 1
ATOM 2011 C CA . GLU A 1 263 ? 24.679 -1.398 -11.609 1.00 93.88 263 GLU A CA 1
ATOM 2012 C C . GLU A 1 263 ? 23.536 -0.387 -11.742 1.00 93.88 263 GLU A C 1
ATOM 2014 O O . GLU A 1 263 ? 22.662 -0.292 -10.878 1.00 93.88 263 GLU A O 1
ATOM 2019 N N . GLU A 1 264 ? 23.532 0.344 -12.850 1.00 96.69 264 GLU A N 1
ATOM 2020 C CA . GLU A 1 264 ? 22.500 1.319 -13.174 1.00 96.69 264 GLU A CA 1
ATOM 2021 C C . GLU A 1 264 ? 21.572 0.775 -14.265 1.00 96.69 264 GLU A C 1
ATOM 2023 O O . GLU A 1 264 ? 22.016 0.274 -15.300 1.00 96.69 264 GLU A O 1
ATOM 2028 N N . ILE A 1 265 ? 20.263 0.886 -14.039 1.00 97.31 265 ILE A N 1
ATOM 2029 C CA . ILE A 1 265 ? 19.229 0.551 -15.018 1.00 97.31 265 ILE A CA 1
ATOM 2030 C C . ILE A 1 265 ? 18.520 1.848 -15.401 1.00 97.31 265 ILE A C 1
ATOM 2032 O O . ILE A 1 265 ? 17.836 2.447 -14.571 1.00 97.31 265 ILE A O 1
ATOM 2036 N N . ARG A 1 266 ? 18.653 2.262 -16.665 1.00 97.75 266 ARG A N 1
ATOM 2037 C CA . ARG A 1 266 ? 17.944 3.428 -17.213 1.00 97.75 266 ARG A CA 1
ATOM 2038 C C . ARG A 1 266 ? 16.456 3.109 -17.324 1.00 97.75 266 ARG A C 1
ATOM 2040 O O . ARG A 1 266 ? 16.073 2.102 -17.920 1.00 97.75 266 ARG A O 1
ATOM 2047 N N . THR A 1 267 ? 15.630 3.925 -16.684 1.00 98.12 267 THR A N 1
ATOM 2048 C CA . THR A 1 267 ? 14.188 3.700 -16.559 1.00 98.12 267 THR A CA 1
ATOM 2049 C C . THR A 1 267 ? 13.483 4.991 -16.174 1.00 98.12 267 THR A C 1
ATOM 2051 O O . THR A 1 267 ? 13.990 5.765 -15.370 1.00 98.12 267 THR A O 1
ATOM 2054 N N . ARG A 1 268 ? 12.273 5.193 -16.694 1.00 97.56 268 ARG A N 1
ATOM 2055 C CA . ARG A 1 268 ? 11.378 6.282 -16.265 1.00 97.56 268 ARG A CA 1
ATOM 2056 C C . ARG A 1 268 ? 10.348 5.826 -15.235 1.00 97.56 268 ARG A C 1
ATOM 2058 O O . ARG A 1 268 ? 9.500 6.607 -14.810 1.00 97.56 268 ARG A O 1
ATOM 2065 N N . THR A 1 269 ? 10.385 4.547 -14.853 1.00 98.31 269 THR A N 1
ATOM 2066 C CA . THR A 1 269 ? 9.419 3.959 -13.926 1.00 98.31 269 THR A CA 1
ATOM 2067 C C . THR A 1 269 ? 10.095 3.041 -12.919 1.00 98.31 269 THR A C 1
ATOM 2069 O O . THR A 1 269 ? 10.611 1.973 -13.266 1.00 98.31 269 THR A O 1
ATOM 2072 N N . VAL A 1 270 ? 10.005 3.423 -11.645 1.00 98.12 270 VAL A N 1
ATOM 2073 C CA . VAL A 1 270 ? 10.381 2.582 -10.508 1.00 98.12 270 VAL A CA 1
ATOM 2074 C C . VAL A 1 270 ? 9.171 2.426 -9.593 1.00 98.12 270 VAL A C 1
ATOM 2076 O O . VAL A 1 270 ? 8.647 3.399 -9.054 1.00 98.12 270 VAL A O 1
ATOM 2079 N N . VAL A 1 271 ? 8.706 1.193 -9.423 1.00 98.00 271 VAL A N 1
ATOM 2080 C CA . VAL A 1 271 ? 7.561 0.838 -8.581 1.00 98.00 271 VAL A CA 1
ATOM 2081 C C . VAL A 1 271 ? 8.068 0.283 -7.260 1.00 98.00 271 VAL A C 1
ATOM 2083 O O . VAL A 1 271 ? 8.822 -0.688 -7.244 1.00 98.00 271 VAL A O 1
ATOM 2086 N N . TRP A 1 272 ? 7.644 0.872 -6.145 1.00 97.00 272 TRP A N 1
ATOM 2087 C CA . TRP A 1 272 ? 8.059 0.451 -4.810 1.00 97.00 272 TRP A CA 1
ATOM 2088 C C . TRP A 1 272 ? 7.039 -0.487 -4.162 1.00 97.00 272 TRP A C 1
ATOM 2090 O O . TRP A 1 272 ? 5.889 -0.121 -3.915 1.00 97.00 272 TRP A O 1
ATOM 2100 N N . SER A 1 273 ? 7.485 -1.702 -3.843 1.00 93.88 273 SER A N 1
ATOM 2101 C CA . SER A 1 273 ? 6.710 -2.734 -3.140 1.00 93.88 273 SER A CA 1
ATOM 2102 C C . SER A 1 273 ? 7.543 -3.535 -2.121 1.00 93.88 273 SER A C 1
ATOM 2104 O O . SER A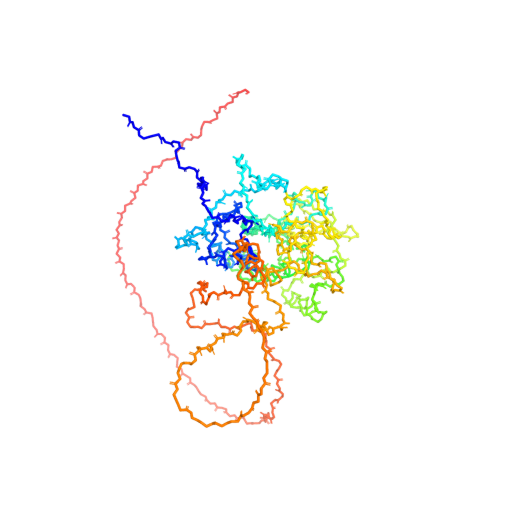 1 273 ? 7.103 -4.573 -1.627 1.00 93.88 273 SER A O 1
ATOM 2106 N N . ALA A 1 274 ? 8.751 -3.059 -1.793 1.00 86.62 274 ALA A N 1
ATOM 2107 C CA . ALA A 1 274 ? 9.766 -3.807 -1.044 1.00 86.62 274 ALA A CA 1
ATOM 2108 C C . ALA A 1 274 ? 9.584 -3.808 0.485 1.00 86.62 274 ALA A C 1
ATOM 2110 O O . ALA A 1 274 ? 10.286 -4.532 1.189 1.00 86.62 274 ALA A O 1
ATOM 2111 N N . GLY A 1 275 ? 8.651 -3.026 1.028 1.00 84.00 275 GLY A N 1
ATOM 2112 C CA . GLY A 1 275 ? 8.494 -2.929 2.473 1.00 84.00 275 GLY A CA 1
ATOM 2113 C C . GLY A 1 275 ? 7.236 -2.197 2.895 1.00 84.00 275 GLY A C 1
ATOM 2114 O O . GLY A 1 275 ? 6.783 -1.259 2.239 1.00 84.00 275 GLY A O 1
ATOM 2115 N N . VAL A 1 276 ? 6.689 -2.625 4.030 1.00 87.88 276 VAL A N 1
ATOM 2116 C CA . VAL A 1 276 ? 5.610 -1.919 4.715 1.00 87.88 276 VAL A CA 1
ATOM 2117 C C . VAL A 1 276 ? 5.936 -1.790 6.195 1.00 87.88 276 VAL A C 1
ATOM 2119 O O . VAL A 1 276 ? 6.553 -2.677 6.787 1.00 87.88 276 VAL A O 1
ATOM 2122 N N . ARG A 1 277 ? 5.491 -0.692 6.798 1.00 89.75 277 ARG A N 1
ATOM 2123 C CA . ARG A 1 277 ? 5.606 -0.421 8.234 1.00 89.75 277 ARG A CA 1
ATOM 2124 C C . ARG A 1 277 ? 4.225 -0.164 8.830 1.00 89.75 277 ARG A C 1
ATOM 2126 O O . ARG A 1 277 ? 3.366 0.373 8.131 1.00 89.75 277 ARG A O 1
ATOM 2133 N N . PRO A 1 278 ? 3.978 -0.520 10.097 1.00 88.75 278 PRO A N 1
ATOM 2134 C CA . PRO A 1 278 ? 2.694 -0.248 10.733 1.00 88.75 278 PRO A CA 1
ATOM 2135 C C . PRO A 1 278 ? 2.417 1.261 10.799 1.00 88.75 278 PRO A C 1
ATOM 2137 O O . PRO A 1 278 ? 3.322 2.065 11.037 1.00 88.75 278 PRO A O 1
ATOM 2140 N N . ALA A 1 279 ? 1.155 1.636 10.589 1.00 88.88 279 ALA A N 1
ATOM 2141 C CA . ALA A 1 279 ? 0.683 3.004 10.766 1.00 88.88 279 ALA A CA 1
ATOM 2142 C C . ALA A 1 279 ? 0.297 3.208 12.236 1.00 88.88 279 ALA A C 1
ATOM 2144 O O . ALA A 1 279 ? -0.825 2.910 12.637 1.00 88.88 279 ALA A O 1
ATOM 2145 N N . ASP A 1 280 ? 1.238 3.649 13.061 1.00 88.69 280 ASP A N 1
ATOM 2146 C CA . ASP A 1 280 ? 1.050 3.754 14.508 1.00 88.69 280 ASP A CA 1
ATOM 2147 C C . ASP A 1 280 ? 0.668 5.188 14.937 1.00 88.69 280 ASP A C 1
ATOM 2149 O O . ASP A 1 280 ? 1.485 6.096 14.787 1.00 88.69 280 ASP A O 1
ATOM 2153 N N . PRO A 1 281 ? -0.551 5.423 15.466 1.00 89.50 281 PRO A N 1
ATOM 2154 C CA . PRO A 1 281 ? -0.975 6.734 15.954 1.00 89.50 281 PRO A CA 1
ATOM 2155 C C . PRO A 1 281 ? -0.584 6.994 17.422 1.00 89.50 281 PRO A C 1
ATOM 2157 O O . PRO A 1 281 ? -0.969 8.024 17.981 1.00 89.50 281 PRO A O 1
ATOM 2160 N N . LEU A 1 282 ? 0.104 6.059 18.084 1.00 89.94 282 LEU A N 1
ATOM 2161 C CA . LEU A 1 282 ? 0.558 6.197 19.467 1.00 89.94 282 LEU A CA 1
ATOM 2162 C C . LEU A 1 282 ? 1.973 6.758 19.517 1.00 89.94 282 LEU A C 1
ATOM 2164 O O . LEU A 1 282 ? 2.813 6.465 18.666 1.00 89.94 282 LEU A O 1
ATOM 2168 N N . SER A 1 283 ? 2.272 7.543 20.550 1.00 78.44 283 SER A N 1
ATOM 2169 C CA . SER A 1 283 ? 3.623 8.073 20.701 1.00 78.44 283 SER A CA 1
ATOM 2170 C C . SER A 1 283 ? 4.607 6.973 21.127 1.00 78.44 283 SER A C 1
ATOM 2172 O O . SER A 1 283 ? 4.237 5.955 21.728 1.00 78.44 283 SER A O 1
ATOM 2174 N N . HIS A 1 284 ? 5.892 7.145 20.800 1.00 72.19 284 HIS A N 1
ATOM 2175 C CA . HIS A 1 284 ? 6.893 6.098 21.023 1.00 72.19 284 HIS A CA 1
ATOM 2176 C C . HIS A 1 284 ? 7.062 5.698 22.495 1.00 72.19 284 HIS A C 1
ATOM 2178 O O . HIS A 1 284 ? 7.286 4.525 22.780 1.00 72.19 284 HIS A O 1
ATOM 2184 N N . HIS A 1 285 ? 6.904 6.639 23.423 1.00 74.69 285 HIS A N 1
ATOM 2185 C CA . HIS A 1 285 ? 7.165 6.431 24.848 1.00 74.69 285 HIS A CA 1
ATOM 2186 C C . HIS A 1 285 ? 5.987 5.814 25.619 1.00 74.69 285 HIS A C 1
ATOM 2188 O O . HIS A 1 285 ? 6.153 5.428 26.771 1.00 74.69 285 HIS A O 1
ATOM 2194 N N . GLU A 1 286 ? 4.802 5.723 25.013 1.00 74.50 286 GLU A N 1
ATOM 2195 C CA . GLU A 1 286 ? 3.590 5.281 25.714 1.00 74.50 286 GLU A CA 1
ATOM 2196 C C . GLU A 1 286 ? 3.422 3.758 25.754 1.00 74.50 286 GLU A C 1
ATOM 2198 O O . GLU A 1 286 ? 2.730 3.252 26.633 1.00 74.50 286 GLU A O 1
ATOM 2203 N N . VAL A 1 287 ? 4.019 3.019 24.811 1.00 87.69 287 VAL A N 1
ATOM 2204 C CA . VAL A 1 287 ? 3.682 1.606 24.570 1.00 87.69 287 VAL A CA 1
ATOM 2205 C C . VAL A 1 287 ? 4.853 0.784 24.042 1.00 87.69 287 VAL A C 1
ATOM 2207 O O . VAL A 1 287 ? 5.729 1.288 23.335 1.00 87.69 287 VAL A O 1
ATOM 2210 N N . ARG A 1 288 ? 4.840 -0.518 24.349 1.00 89.06 288 ARG A N 1
ATOM 2211 C CA . ARG A 1 288 ? 5.823 -1.475 23.832 1.00 89.06 288 ARG A CA 1
ATOM 2212 C C . ARG A 1 288 ? 5.553 -1.821 22.371 1.00 89.06 288 ARG A C 1
ATOM 2214 O O . ARG A 1 288 ? 4.403 -1.915 21.934 1.00 89.06 288 ARG A O 1
ATOM 2221 N N . ARG A 1 289 ? 6.636 -2.019 21.623 1.00 89.94 289 ARG A N 1
ATOM 2222 C CA . ARG A 1 289 ? 6.614 -2.402 20.212 1.00 89.94 289 ARG A CA 1
ATOM 2223 C C . ARG A 1 289 ? 7.597 -3.525 19.967 1.00 89.94 289 ARG A C 1
ATOM 2225 O O . ARG A 1 289 ? 8.683 -3.538 20.541 1.00 89.94 289 ARG A O 1
ATOM 2232 N N . SER A 1 290 ? 7.241 -4.389 19.033 1.00 89.12 290 SER A N 1
ATOM 2233 C CA . SER A 1 290 ? 8.128 -5.438 18.569 1.00 89.12 290 SER A CA 1
ATOM 2234 C C . SER A 1 290 ? 9.297 -4.878 17.752 1.00 89.12 290 SER A C 1
ATOM 2236 O O . SER A 1 290 ? 9.308 -3.714 17.337 1.00 89.12 290 SER A O 1
ATOM 2238 N N . ARG A 1 291 ? 10.261 -5.745 17.407 1.00 84.06 291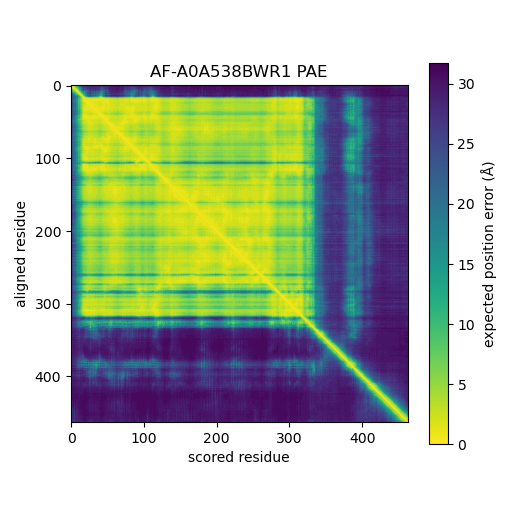 ARG A N 1
ATOM 2239 C CA . ARG A 1 291 ? 11.374 -5.396 16.502 1.00 84.06 291 ARG A CA 1
ATOM 2240 C C . ARG A 1 291 ? 10.914 -4.857 15.143 1.00 84.06 291 ARG A C 1
ATOM 2242 O O . ARG A 1 291 ? 11.626 -4.062 14.544 1.00 84.06 291 ARG A O 1
ATOM 2249 N N . ARG A 1 292 ? 9.729 -5.252 14.661 1.00 81.88 292 ARG A N 1
ATOM 2250 C CA . ARG A 1 292 ? 9.141 -4.753 13.403 1.00 81.88 292 ARG A CA 1
ATOM 2251 C C . ARG A 1 292 ? 8.260 -3.514 13.596 1.00 81.88 292 ARG A C 1
ATOM 2253 O O . ARG A 1 292 ? 7.478 -3.172 12.714 1.00 81.88 292 ARG A O 1
ATOM 2260 N N . ARG A 1 293 ? 8.394 -2.832 14.740 1.00 88.38 293 ARG A N 1
ATOM 2261 C CA . ARG A 1 293 ? 7.675 -1.601 15.114 1.00 88.38 293 ARG A CA 1
ATOM 2262 C C . ARG A 1 293 ? 6.157 -1.767 15.269 1.00 88.38 293 ARG A C 1
ATOM 2264 O O . ARG A 1 293 ? 5.448 -0.770 15.336 1.00 88.38 293 ARG A O 1
ATOM 2271 N N . ARG A 1 294 ? 5.653 -3.001 15.345 1.00 90.12 294 ARG A N 1
ATOM 2272 C CA . ARG A 1 294 ? 4.229 -3.301 15.571 1.00 90.12 294 ARG A CA 1
ATOM 2273 C C . ARG A 1 294 ? 3.909 -3.194 17.062 1.00 90.12 294 ARG A C 1
ATOM 2275 O O . ARG A 1 294 ? 4.769 -3.483 17.889 1.00 90.12 294 ARG A O 1
ATOM 2282 N N . LEU A 1 295 ? 2.690 -2.793 17.404 1.00 92.00 295 LEU A N 1
ATOM 2283 C CA . LEU A 1 295 ? 2.232 -2.633 18.786 1.00 92.00 295 LEU A CA 1
ATOM 2284 C C . LEU A 1 295 ? 2.056 -3.997 19.455 1.00 92.00 295 LEU A C 1
ATOM 2286 O O . LEU A 1 295 ? 1.341 -4.847 18.927 1.00 92.00 295 LEU A O 1
ATOM 2290 N N . GLU A 1 296 ? 2.685 -4.205 20.611 1.00 91.62 296 GLU A N 1
ATOM 2291 C CA . GLU A 1 296 ? 2.594 -5.482 21.329 1.00 91.62 296 GLU A CA 1
ATOM 2292 C C . GLU A 1 296 ? 1.226 -5.658 21.995 1.00 91.62 296 GLU A C 1
ATOM 2294 O O . GLU A 1 296 ? 0.803 -4.847 22.832 1.00 91.62 296 GLU A O 1
ATOM 2299 N N . VAL A 1 297 ? 0.560 -6.759 21.656 1.00 89.56 297 VAL A N 1
ATOM 2300 C CA . VAL A 1 297 ? -0.736 -7.145 22.210 1.00 89.56 297 VAL A CA 1
ATOM 2301 C C . VAL A 1 297 ? -0.681 -8.492 22.924 1.00 89.56 297 VAL A C 1
ATOM 2303 O O . VAL A 1 297 ? 0.171 -9.341 22.636 1.00 89.56 297 VAL A O 1
ATOM 2306 N N . ASP A 1 298 ? -1.617 -8.679 23.853 1.00 87.62 298 ASP A N 1
ATOM 2307 C CA . ASP A 1 298 ? -1.882 -9.971 24.483 1.00 87.62 298 ASP A CA 1
ATOM 2308 C C . ASP A 1 298 ? -2.633 -10.933 23.536 1.00 87.62 298 ASP A C 1
ATOM 2310 O O . ASP A 1 298 ? -3.020 -10.584 22.417 1.00 87.62 298 ASP A O 1
ATOM 2314 N N . GLU A 1 299 ? -2.878 -12.161 23.996 1.00 85.75 299 GLU A N 1
ATOM 2315 C CA . GLU A 1 299 ? -3.618 -13.195 23.250 1.00 85.75 299 GLU A CA 1
ATOM 2316 C C . GLU A 1 299 ? -5.065 -12.793 22.907 1.00 85.75 299 GLU A C 1
ATOM 2318 O O . GLU A 1 299 ? -5.703 -13.398 22.048 1.00 85.75 299 GLU A O 1
ATOM 2323 N N . ARG A 1 300 ? -5.602 -11.764 23.572 1.00 85.31 300 ARG A N 1
ATOM 2324 C CA . ARG A 1 300 ? -6.935 -11.197 23.329 1.00 85.31 300 ARG A CA 1
ATOM 2325 C C . ARG A 1 300 ? -6.876 -9.930 22.476 1.00 85.31 300 ARG A C 1
ATOM 2327 O O . ARG A 1 300 ? -7.884 -9.228 22.375 1.00 85.31 300 ARG A O 1
ATOM 2334 N N . LEU A 1 301 ? -5.724 -9.651 21.863 1.00 90.88 301 LEU A N 1
ATOM 2335 C CA . LEU A 1 301 ? -5.452 -8.486 21.021 1.00 90.88 301 LEU A CA 1
ATOM 2336 C C . LEU A 1 301 ? -5.552 -7.147 21.764 1.00 90.88 301 LEU A C 1
ATOM 2338 O O . LEU A 1 301 ? -5.716 -6.097 21.137 1.00 90.88 301 LEU A O 1
ATOM 2342 N N . ARG A 1 302 ? -5.459 -7.165 23.098 1.00 92.06 302 ARG A N 1
ATOM 2343 C CA . ARG A 1 302 ? -5.425 -5.950 23.912 1.00 92.06 302 ARG A CA 1
ATOM 2344 C C . ARG A 1 302 ? -4.014 -5.402 23.919 1.00 92.06 302 ARG A C 1
ATOM 2346 O O . ARG A 1 302 ? -3.053 -6.145 24.101 1.00 92.06 302 ARG A O 1
ATOM 2353 N N . LEU A 1 303 ? -3.900 -4.093 23.759 1.00 92.69 303 LEU A N 1
ATOM 2354 C CA . LEU A 1 303 ? -2.639 -3.386 23.895 1.00 92.69 303 LEU A CA 1
ATOM 2355 C C . LEU A 1 303 ? -2.065 -3.635 25.295 1.00 92.69 303 LEU A C 1
ATOM 2357 O O . LEU A 1 303 ? -2.750 -3.447 26.304 1.00 92.69 303 LEU A O 1
ATOM 2361 N N . THR A 1 304 ? -0.804 -4.054 25.358 1.00 88.31 304 THR A N 1
ATOM 2362 C CA . THR A 1 304 ? -0.141 -4.374 26.628 1.00 88.31 304 THR A CA 1
ATOM 2363 C C . THR A 1 304 ? -0.207 -3.178 27.584 1.00 88.31 304 THR A C 1
ATOM 2365 O O . THR A 1 304 ? 0.231 -2.082 27.245 1.00 88.31 304 THR A O 1
ATOM 2368 N N . GLY A 1 305 ? -0.771 -3.381 28.780 1.00 88.50 305 GLY A N 1
ATOM 2369 C CA . GLY A 1 305 ? -0.974 -2.322 29.781 1.00 88.50 305 GLY A CA 1
ATOM 2370 C C . GLY A 1 305 ? -2.271 -1.510 29.635 1.00 88.50 305 GLY A C 1
ATOM 2371 O O . GLY A 1 305 ? -2.566 -0.693 30.504 1.00 88.50 305 GLY A O 1
ATOM 2372 N N . HIS A 1 306 ? -3.084 -1.751 28.599 1.00 91.50 306 HIS A N 1
ATOM 2373 C CA . HIS A 1 306 ? -4.306 -0.990 28.317 1.00 91.50 306 HIS A CA 1
ATOM 2374 C C . HIS A 1 306 ? -5.490 -1.908 27.965 1.00 91.50 306 HIS A C 1
ATOM 2376 O O . HIS A 1 306 ? -5.740 -2.219 26.804 1.00 91.50 306 HIS A O 1
ATOM 2382 N N . ALA A 1 307 ? -6.282 -2.295 28.971 1.00 90.50 307 ALA A N 1
ATOM 2383 C CA . ALA A 1 307 ? -7.399 -3.237 28.803 1.00 90.50 307 ALA A CA 1
ATOM 2384 C C . ALA A 1 307 ? -8.543 -2.740 27.891 1.00 90.50 307 ALA A C 1
ATOM 2386 O O . ALA A 1 307 ? -9.297 -3.556 27.360 1.00 90.50 307 ALA A O 1
ATOM 2387 N N . ASP A 1 308 ? -8.660 -1.420 27.718 1.00 93.56 308 ASP A N 1
ATOM 2388 C CA . ASP A 1 308 ? -9.713 -0.758 26.937 1.00 93.56 308 ASP A CA 1
ATOM 2389 C C . ASP A 1 308 ? -9.292 -0.478 25.478 1.00 93.56 308 ASP A C 1
ATOM 2391 O O . ASP A 1 308 ? -10.046 0.137 24.720 1.00 93.56 308 ASP A O 1
ATOM 2395 N N . VAL A 1 309 ? -8.081 -0.889 25.079 1.00 96.44 309 VAL A N 1
ATOM 2396 C CA . VAL A 1 309 ? -7.521 -0.635 23.746 1.00 96.44 309 VAL A CA 1
ATOM 2397 C C . VAL A 1 309 ? -7.162 -1.950 23.076 1.00 96.44 309 VAL A C 1
ATOM 2399 O O . VAL A 1 309 ? -6.415 -2.756 23.622 1.00 96.44 309 VAL A O 1
ATOM 2402 N N . PHE A 1 310 ? -7.664 -2.142 21.864 1.00 96.12 310 PHE A N 1
ATOM 2403 C CA . PHE A 1 310 ? -7.389 -3.299 21.025 1.00 96.12 310 PHE A CA 1
ATOM 2404 C C . PHE A 1 310 ? -6.586 -2.866 19.804 1.00 96.12 310 PHE A C 1
ATOM 2406 O O . PHE A 1 310 ? -6.846 -1.798 19.249 1.00 96.12 310 PHE A O 1
ATOM 2413 N N . VAL A 1 311 ? -5.646 -3.693 19.355 1.00 94.88 311 VAL A N 1
ATOM 2414 C CA . VAL A 1 311 ? -4.912 -3.471 18.101 1.00 94.88 311 VAL A CA 1
ATOM 2415 C C . VAL A 1 311 ? -5.090 -4.694 17.220 1.00 94.88 311 VAL A C 1
ATOM 2417 O O . VAL A 1 311 ? -4.913 -5.820 17.678 1.00 94.88 311 VAL A O 1
ATOM 2420 N N . ILE A 1 312 ? -5.442 -4.482 15.954 1.00 91.81 312 ILE A N 1
ATOM 2421 C CA . ILE A 1 312 ? -5.698 -5.561 14.996 1.00 91.81 312 ILE A CA 1
ATOM 2422 C C . ILE A 1 312 ? -5.023 -5.293 13.646 1.00 91.81 312 ILE A C 1
ATOM 2424 O O . ILE A 1 312 ? -4.693 -4.158 13.297 1.00 91.81 312 ILE A O 1
ATOM 2428 N N . GLY A 1 313 ? -4.846 -6.354 12.858 1.00 89.38 313 GLY A N 1
ATOM 2429 C CA . GLY A 1 313 ? -4.233 -6.283 11.532 1.00 89.38 313 GLY A CA 1
ATOM 2430 C C . GLY A 1 313 ? -2.731 -6.009 11.569 1.00 89.38 313 GLY A C 1
ATOM 2431 O O . GLY A 1 313 ? -2.022 -6.418 12.491 1.00 89.38 313 GLY A O 1
ATOM 2432 N N . ASP A 1 314 ? -2.238 -5.313 10.545 1.00 89.38 314 ASP A N 1
ATOM 2433 C CA . ASP A 1 314 ? -0.801 -5.082 10.353 1.00 89.38 314 ASP A CA 1
ATOM 2434 C C . ASP A 1 314 ? -0.147 -4.319 11.515 1.00 89.38 314 ASP A C 1
ATOM 2436 O O . ASP A 1 314 ? 1.041 -4.495 11.776 1.00 89.38 314 ASP A O 1
ATOM 2440 N N . ALA A 1 315 ? -0.919 -3.531 12.267 1.00 90.12 315 ALA A N 1
ATOM 2441 C CA . ALA A 1 315 ? -0.423 -2.759 13.401 1.00 90.12 315 ALA A CA 1
ATOM 2442 C C . ALA A 1 315 ? -0.118 -3.603 14.655 1.00 90.12 315 ALA A C 1
ATOM 2444 O O . ALA A 1 315 ? 0.660 -3.157 15.493 1.00 90.12 315 ALA A O 1
ATOM 2445 N N . ALA A 1 316 ? -0.697 -4.801 14.798 1.00 90.44 316 ALA A N 1
ATOM 2446 C CA . ALA A 1 316 ? -0.637 -5.594 16.032 1.00 90.44 316 ALA A CA 1
ATOM 2447 C C . ALA A 1 316 ? 0.433 -6.689 15.994 1.00 90.44 316 ALA A C 1
ATOM 2449 O O . ALA A 1 316 ? 0.500 -7.423 15.019 1.00 90.44 316 ALA A O 1
ATOM 2450 N N . SER A 1 317 ? 1.200 -6.884 17.062 1.00 88.31 317 SER A N 1
ATOM 2451 C CA . SER A 1 317 ? 2.099 -8.030 17.242 1.00 88.31 317 SER A CA 1
ATOM 2452 C C . SER A 1 317 ? 1.671 -8.840 18.457 1.00 88.31 317 SER A C 1
ATOM 2454 O O . SER A 1 317 ? 1.702 -8.337 19.578 1.00 88.31 317 SER A O 1
ATOM 2456 N N . VAL A 1 318 ? 1.229 -10.080 18.235 1.00 81.25 318 VAL A N 1
ATOM 2457 C CA . VAL A 1 318 ? 0.829 -10.984 19.320 1.00 81.25 318 VAL A CA 1
ATOM 2458 C C . VAL A 1 318 ? 2.084 -11.582 19.939 1.00 81.25 318 VAL A C 1
ATOM 2460 O O . VAL A 1 318 ? 2.886 -12.210 19.248 1.00 81.25 318 VAL A O 1
ATOM 2463 N N . SER A 1 319 ? 2.242 -11.401 21.246 1.00 63.09 319 SER A N 1
ATOM 2464 C CA . SER A 1 319 ? 3.347 -12.001 21.992 1.00 63.09 319 SER A CA 1
ATOM 2465 C C . SER A 1 319 ? 3.146 -13.521 22.068 1.00 63.09 319 SER A C 1
ATOM 2467 O O . SER A 1 319 ? 2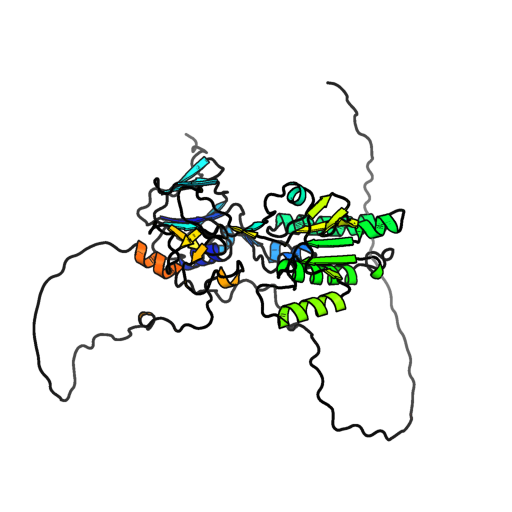.248 -13.983 22.764 1.00 63.09 319 SER A O 1
ATOM 2469 N N . GLY A 1 320 ? 3.945 -14.313 21.345 1.00 57.59 320 GLY A N 1
ATOM 2470 C CA . GLY A 1 320 ? 3.854 -15.778 21.377 1.00 57.59 320 GLY A CA 1
ATOM 2471 C C . GLY A 1 320 ? 5.027 -16.495 20.699 1.00 57.59 320 GLY A C 1
ATOM 2472 O O . GLY A 1 320 ? 5.666 -15.960 19.793 1.00 57.59 320 GLY A O 1
ATOM 2473 N N . ASN A 1 321 ? 5.293 -17.737 21.123 1.00 46.31 321 ASN A N 1
ATOM 2474 C CA . ASN A 1 321 ? 6.455 -18.565 20.739 1.00 46.31 321 ASN A CA 1
ATOM 2475 C C . ASN A 1 321 ? 6.521 -18.985 19.248 1.00 46.31 321 ASN A C 1
ATOM 2477 O O . ASN A 1 321 ? 7.422 -19.728 18.869 1.00 46.31 321 ASN A O 1
ATOM 2481 N N . GLY A 1 322 ? 5.592 -18.532 18.397 1.00 52.12 322 GLY A N 1
ATOM 2482 C CA . GLY A 1 322 ? 5.502 -18.890 16.972 1.00 52.12 322 GLY A CA 1
ATOM 2483 C C . GLY A 1 322 ? 6.048 -17.846 15.988 1.00 52.12 322 GLY A C 1
ATOM 2484 O O . GLY A 1 322 ? 6.011 -18.078 14.781 1.00 52.12 322 GLY A O 1
ATOM 2485 N N . GLY A 1 323 ? 6.548 -16.706 16.478 1.00 59.00 323 GLY A N 1
ATOM 2486 C CA . GLY A 1 323 ? 6.974 -15.582 15.637 1.00 59.00 323 GLY A CA 1
ATOM 2487 C C . GLY A 1 323 ? 5.811 -14.714 15.136 1.00 59.00 323 GLY A C 1
ATOM 2488 O O . GLY A 1 323 ? 4.638 -15.017 15.340 1.00 59.00 323 GLY A O 1
ATOM 2489 N N . GLU A 1 324 ? 6.131 -13.586 14.498 1.00 62.19 324 GLU A N 1
ATOM 2490 C CA . GLU A 1 324 ? 5.112 -12.640 14.030 1.00 62.19 324 GLU A CA 1
ATOM 2491 C C . GLU A 1 324 ? 4.422 -13.092 12.739 1.00 62.19 324 GLU A C 1
ATOM 2493 O O . GLU A 1 324 ? 5.084 -13.384 11.739 1.00 62.19 324 GLU A O 1
ATOM 2498 N N . LEU A 1 325 ? 3.086 -13.024 12.722 1.00 63.53 325 LEU A N 1
ATOM 2499 C CA . LEU A 1 325 ? 2.291 -13.251 11.514 1.00 63.53 325 LEU A CA 1
ATOM 2500 C C . LEU A 1 325 ? 2.598 -12.202 10.425 1.00 63.53 325 LEU A C 1
ATOM 2502 O O . LEU A 1 325 ? 2.819 -11.029 10.758 1.00 63.53 325 LEU A O 1
ATOM 2506 N N . PRO A 1 326 ? 2.567 -12.585 9.133 1.00 58.03 326 PRO A N 1
ATOM 2507 C CA . PRO A 1 326 ? 2.813 -11.664 8.028 1.00 58.03 326 PRO A CA 1
ATOM 2508 C C . PRO A 1 326 ? 1.711 -10.596 7.915 1.00 58.03 326 PRO A C 1
ATOM 2510 O O . PRO A 1 326 ? 0.546 -10.852 8.216 1.00 58.03 326 PRO A O 1
ATOM 2513 N N . MET A 1 327 ? 2.083 -9.402 7.445 1.00 62.75 327 MET A N 1
ATOM 2514 C CA . MET A 1 327 ? 1.173 -8.273 7.192 1.00 62.75 327 MET A CA 1
ATOM 2515 C C . MET A 1 327 ? 0.396 -8.488 5.885 1.00 62.75 327 MET A C 1
ATOM 2517 O O . MET A 1 327 ? 0.770 -7.986 4.826 1.00 62.75 327 MET A O 1
ATOM 2521 N N . LEU A 1 328 ? -0.638 -9.328 5.952 1.00 56.38 328 LEU A N 1
ATOM 2522 C CA . LEU A 1 328 ? -1.488 -9.725 4.827 1.00 56.38 328 LEU A CA 1
ATOM 2523 C C . LEU A 1 328 ? -2.973 -9.628 5.214 1.00 56.38 328 LEU A C 1
ATOM 2525 O O . LEU A 1 328 ? -3.337 -9.726 6.388 1.00 56.38 328 LEU A O 1
ATOM 2529 N N . SER A 1 329 ? -3.857 -9.521 4.217 1.00 43.62 329 SER A N 1
ATOM 2530 C CA . SER A 1 329 ? -5.309 -9.447 4.441 1.00 43.62 329 SER A CA 1
ATOM 2531 C C . SER A 1 329 ? -5.900 -10.650 5.197 1.00 43.62 329 SER A C 1
ATOM 2533 O O . SER A 1 329 ? -6.761 -10.410 6.044 1.00 43.62 329 SER A O 1
ATOM 2535 N N . PRO A 1 330 ? -5.481 -11.920 4.969 1.00 41.06 330 PRO A N 1
ATOM 2536 C CA . PRO A 1 330 ? -6.028 -13.057 5.714 1.00 41.06 330 PRO A CA 1
ATOM 2537 C C . PRO A 1 330 ? -5.666 -13.061 7.211 1.00 41.06 330 PRO A C 1
ATOM 2539 O O . PRO A 1 330 ? -6.584 -13.177 8.008 1.00 41.06 330 PRO A O 1
ATOM 2542 N N . PRO A 1 331 ? -4.412 -12.839 7.658 1.00 46.75 331 PRO A N 1
ATOM 2543 C CA . PRO A 1 331 ? -4.125 -12.595 9.078 1.00 46.75 331 PRO A CA 1
ATOM 2544 C C . PRO A 1 331 ? -4.829 -11.355 9.648 1.00 46.75 331 PRO A C 1
ATOM 2546 O O . PRO A 1 331 ? -5.233 -11.359 10.808 1.00 46.75 331 PRO A O 1
ATOM 2549 N N . ALA A 1 332 ? -5.015 -10.301 8.841 1.00 34.81 332 ALA A N 1
ATOM 2550 C CA . ALA A 1 332 ? -5.752 -9.104 9.253 1.00 34.81 332 ALA A CA 1
ATOM 2551 C C . ALA A 1 332 ? -7.271 -9.324 9.385 1.00 34.81 332 ALA A C 1
ATOM 2553 O O . ALA A 1 332 ? -7.956 -8.546 10.051 1.00 34.81 332 ALA A O 1
ATOM 2554 N N . THR A 1 333 ? -7.791 -10.381 8.763 1.00 37.44 333 THR A N 1
ATOM 2555 C CA . THR A 1 333 ? -9.188 -10.813 8.821 1.00 37.44 333 THR A CA 1
ATOM 2556 C C . THR A 1 333 ? -9.237 -12.110 9.619 1.00 37.44 333 THR A C 1
ATOM 2558 O O . THR A 1 333 ? -9.123 -13.150 8.994 1.00 37.44 333 THR A O 1
ATOM 2561 N N . LEU A 1 334 ? -9.376 -12.083 10.956 1.00 41.75 334 LEU A N 1
ATOM 2562 C CA . LEU A 1 334 ? -9.300 -13.264 11.852 1.00 41.75 334 LEU A CA 1
ATOM 2563 C C . LEU A 1 334 ? -9.842 -14.585 11.235 1.00 41.75 334 LEU A C 1
ATOM 2565 O O . LEU A 1 334 ? -11.000 -14.963 11.410 1.00 41.75 334 LEU A O 1
ATOM 2569 N N . ARG A 1 335 ? -8.984 -15.306 10.506 1.00 31.80 335 ARG A N 1
ATOM 2570 C CA . ARG A 1 335 ? -9.231 -16.615 9.893 1.00 31.80 335 ARG A CA 1
ATOM 2571 C C . ARG A 1 335 ? -7.965 -17.440 10.099 1.00 31.80 335 ARG A C 1
ATOM 2573 O O . ARG A 1 335 ? -7.088 -17.478 9.241 1.00 31.80 335 ARG A O 1
ATOM 2580 N N . GLY A 1 336 ? -7.849 -18.051 11.274 1.00 28.03 336 GLY A N 1
ATOM 2581 C CA . GLY A 1 336 ? -6.834 -19.069 11.543 1.00 28.03 336 GLY A CA 1
ATOM 2582 C C . GLY A 1 336 ? -7.228 -20.422 10.924 1.00 28.03 336 GLY A C 1
ATOM 2583 O O . GLY A 1 336 ? -8.425 -20.711 10.818 1.00 28.03 336 GLY A O 1
ATOM 2584 N N . PRO A 1 337 ? -6.264 -21.253 10.489 1.00 25.84 337 PRO A N 1
ATOM 2585 C CA . PRO A 1 337 ? -6.536 -22.591 9.984 1.00 25.84 337 PRO A CA 1
ATOM 2586 C C . PRO A 1 337 ? -6.758 -23.566 11.148 1.00 25.84 337 PRO A C 1
ATOM 2588 O O . PRO A 1 337 ? -5.817 -23.944 11.834 1.00 25.84 337 PRO A O 1
ATOM 2591 N N . GLY A 1 338 ? -8.012 -23.990 11.316 1.00 35.34 338 GLY A N 1
ATOM 2592 C CA . GLY A 1 338 ? -8.407 -25.100 12.182 1.00 35.34 338 GLY A CA 1
ATOM 2593 C C . GLY A 1 338 ? -8.585 -24.729 13.649 1.00 35.34 338 GLY A C 1
ATOM 2594 O O . GLY A 1 338 ? -7.676 -24.937 14.430 1.00 35.34 338 GLY A O 1
ATOM 2595 N N . ASP A 1 339 ? -9.786 -24.295 14.036 1.00 32.75 339 ASP A N 1
ATOM 2596 C CA . ASP A 1 339 ? -10.238 -24.447 15.419 1.00 32.75 339 ASP A CA 1
ATOM 2597 C C . ASP A 1 339 ? -11.763 -24.562 15.487 1.00 32.75 339 ASP A C 1
ATOM 2599 O O . ASP A 1 339 ? -12.518 -23.780 14.905 1.00 32.75 339 ASP A O 1
ATOM 2603 N N . ARG A 1 340 ? -12.220 -25.615 16.167 1.00 29.02 340 ARG A N 1
ATOM 2604 C CA . ARG A 1 340 ? -13.635 -25.868 16.458 1.00 29.02 340 ARG A CA 1
ATOM 2605 C C . ARG A 1 340 ? -14.177 -24.737 17.343 1.00 29.02 340 ARG A C 1
ATOM 2607 O O . ARG A 1 340 ? -13.436 -24.228 18.183 1.00 29.02 340 ARG A O 1
ATOM 2614 N N . PRO A 1 341 ? -15.469 -24.376 17.236 1.00 31.12 341 PRO A N 1
ATOM 2615 C CA . PRO A 1 341 ? -16.050 -23.376 18.122 1.00 31.12 341 PRO A CA 1
ATOM 2616 C C . PRO A 1 341 ? -15.912 -23.818 19.591 1.00 31.12 341 PRO A C 1
ATOM 2618 O O . PRO A 1 341 ? -16.113 -25.002 19.894 1.00 31.12 341 PRO A O 1
ATOM 2621 N N . PRO A 1 342 ? -15.585 -22.900 20.518 1.00 33.56 342 PRO A N 1
ATOM 2622 C CA . PRO A 1 342 ? -15.423 -23.239 21.925 1.00 33.56 342 PRO A CA 1
ATOM 2623 C C . PRO A 1 342 ? -16.742 -23.772 22.533 1.00 33.56 342 PRO A C 1
ATOM 2625 O O . PRO A 1 342 ? -17.825 -23.431 22.049 1.00 33.56 342 PRO A O 1
ATOM 2628 N N . PRO A 1 343 ? -16.699 -24.590 23.609 1.00 31.62 343 PRO A N 1
ATOM 2629 C CA . PRO A 1 343 ? -17.847 -25.365 24.119 1.00 31.62 343 PRO A CA 1
ATOM 2630 C C . PRO A 1 343 ? -19.115 -24.562 24.460 1.00 31.62 343 PRO A C 1
ATOM 2632 O O . PRO A 1 343 ? -20.203 -25.127 24.542 1.00 31.62 343 PRO A O 1
ATOM 2635 N N . TRP A 1 344 ? -18.995 -23.247 24.640 1.00 39.97 344 TRP A N 1
ATOM 2636 C CA . TRP A 1 344 ? -20.082 -22.325 24.979 1.00 39.97 344 TRP A CA 1
ATOM 2637 C C . TRP A 1 344 ? -20.772 -21.681 23.759 1.00 39.97 344 TRP A C 1
ATOM 2639 O O . TRP A 1 344 ? -21.729 -20.933 23.937 1.00 39.97 344 TRP A O 1
ATOM 2649 N N . CYS A 1 345 ? -20.337 -21.999 22.533 1.00 30.12 345 CYS A N 1
ATOM 2650 C CA . CYS A 1 345 ? -21.047 -21.698 21.280 1.00 30.12 345 CYS A CA 1
ATOM 2651 C C . CYS A 1 345 ? -22.072 -22.779 20.884 1.00 30.12 345 CYS A C 1
ATOM 2653 O O . CYS A 1 345 ? -22.680 -22.683 19.819 1.00 30.12 345 CYS A O 1
ATOM 2655 N N . ARG A 1 346 ? -22.294 -23.804 21.716 1.00 32.00 346 ARG A N 1
ATOM 2656 C CA . ARG A 1 346 ? -23.426 -24.721 21.533 1.00 32.00 346 ARG A CA 1
ATOM 2657 C C . ARG A 1 346 ? -24.695 -24.049 22.069 1.00 32.00 346 ARG A C 1
ATOM 2659 O O . ARG A 1 346 ? -24.661 -23.567 23.204 1.00 32.00 346 ARG A O 1
ATOM 2666 N N . PRO A 1 347 ? -25.811 -24.011 21.319 1.00 25.73 347 PRO A N 1
ATOM 2667 C CA . PRO A 1 347 ? -27.079 -23.607 21.905 1.00 25.73 347 PRO A CA 1
ATOM 2668 C C . PRO A 1 347 ? -27.391 -24.562 23.063 1.00 25.73 347 PRO A C 1
ATOM 2670 O O . PRO A 1 347 ? -27.534 -25.764 22.857 1.00 25.73 347 PRO A O 1
ATOM 2673 N N . ARG A 1 348 ? -27.479 -24.044 24.295 1.00 28.19 348 ARG A N 1
ATOM 2674 C CA . ARG A 1 348 ? -28.177 -24.752 25.373 1.00 28.19 348 ARG A CA 1
ATOM 2675 C C . ARG A 1 348 ? -29.668 -24.668 25.064 1.00 28.19 348 ARG A C 1
ATOM 2677 O O . ARG A 1 348 ? -30.360 -23.788 25.564 1.00 28.19 348 ARG A O 1
ATOM 2684 N N . SER A 1 349 ? -30.148 -25.548 24.195 1.00 30.47 349 SER A N 1
ATOM 2685 C CA . SER A 1 349 ? -31.542 -25.960 24.239 1.00 30.47 349 SER A CA 1
ATOM 2686 C C . SER A 1 349 ? -31.660 -26.982 25.358 1.00 30.47 349 SER A C 1
ATOM 2688 O O . SER A 1 349 ? -31.343 -28.146 25.158 1.00 30.47 349 SER A O 1
ATOM 2690 N N . GLU A 1 350 ? -32.083 -26.541 26.533 1.00 28.22 350 GLU A N 1
ATOM 2691 C CA . GLU A 1 350 ? -32.920 -27.383 27.377 1.00 28.22 350 GLU A CA 1
ATOM 2692 C C . GLU A 1 350 ? -33.779 -26.470 28.243 1.00 28.22 350 GLU A C 1
ATOM 2694 O O . GLU A 1 350 ? -33.321 -25.772 29.149 1.00 28.22 350 GLU A O 1
ATOM 2699 N N . ALA A 1 351 ? -35.044 -26.414 27.836 1.00 28.41 351 ALA A N 1
ATOM 2700 C CA . ALA A 1 351 ? -36.136 -25.962 28.660 1.00 28.41 351 ALA A CA 1
ATOM 2701 C C . ALA A 1 351 ? -36.185 -26.821 29.929 1.00 28.41 351 ALA A C 1
ATOM 2703 O O . ALA A 1 351 ? -35.966 -28.029 29.892 1.00 28.41 351 ALA A O 1
ATOM 2704 N N . VAL A 1 352 ? -36.504 -26.183 31.047 1.00 28.08 352 VAL A N 1
ATOM 2705 C CA . VAL A 1 352 ? -36.926 -26.868 32.269 1.00 28.08 352 VAL A CA 1
ATOM 2706 C C . VAL A 1 352 ? -38.241 -27.609 31.970 1.00 28.08 352 VAL A C 1
ATOM 2708 O O . VAL A 1 352 ? -39.177 -26.949 31.512 1.00 28.08 352 VAL A O 1
ATOM 2711 N N . PRO A 1 353 ? -38.374 -28.923 32.234 1.00 26.28 353 PRO A N 1
ATOM 2712 C CA . PRO A 1 353 ? -39.675 -29.582 32.240 1.00 26.28 353 PRO A CA 1
ATOM 2713 C C . PRO A 1 353 ? -40.384 -29.361 33.590 1.00 26.28 353 PRO A C 1
ATOM 2715 O O . PRO A 1 353 ? -39.775 -29.492 34.651 1.00 26.28 353 PRO A O 1
ATOM 2718 N N . VAL A 1 354 ? -41.683 -29.048 33.550 1.00 23.75 354 VAL A N 1
ATOM 2719 C CA . VAL A 1 354 ? -42.638 -29.179 34.678 1.00 23.75 354 VAL A CA 1
ATOM 2720 C C . VAL A 1 354 ? -43.514 -30.431 34.412 1.00 23.75 354 VAL A C 1
ATOM 2722 O O . VAL A 1 354 ? -43.537 -30.899 33.275 1.00 23.75 354 VAL A O 1
ATOM 2725 N N . PRO A 1 355 ? -44.175 -31.049 35.411 1.00 23.98 355 PRO A N 1
ATOM 2726 C CA . PRO A 1 355 ? -44.050 -32.472 35.721 1.00 23.98 355 PRO A CA 1
ATOM 2727 C C . PRO A 1 355 ? -45.238 -33.313 35.226 1.00 23.98 355 PRO A C 1
ATOM 2729 O O . PRO A 1 355 ? -46.375 -32.847 35.196 1.00 23.98 355 PRO A O 1
ATOM 2732 N N . GLY A 1 356 ? -44.992 -34.597 34.959 1.00 22.27 356 GLY A N 1
ATOM 2733 C CA . GLY A 1 356 ? -46.044 -35.602 34.807 1.00 22.27 356 GLY A CA 1
ATOM 2734 C C . GLY A 1 356 ? -45.583 -36.839 34.041 1.00 22.27 356 GLY A C 1
ATOM 2735 O O . GLY A 1 356 ? -45.366 -36.751 32.840 1.00 22.27 356 GLY A O 1
ATOM 2736 N N . GLN A 1 357 ? -45.547 -37.977 34.748 1.00 24.22 357 GLN A N 1
ATOM 2737 C CA . GLN A 1 357 ? -45.193 -39.339 34.303 1.00 24.22 357 GLN A CA 1
ATOM 2738 C C . GLN A 1 357 ? -43.688 -39.543 34.076 1.00 24.22 357 GLN A C 1
ATOM 2740 O O . GLN A 1 357 ? -43.072 -38.837 33.299 1.00 24.22 357 GLN A O 1
ATOM 2745 N N . GLY A 1 358 ? -42.980 -40.466 34.711 1.00 22.98 358 GLY A N 1
ATOM 2746 C CA . GLY A 1 358 ? -43.306 -41.594 35.571 1.00 22.98 358 GLY A CA 1
ATOM 2747 C C . GLY A 1 358 ? -42.077 -42.511 35.514 1.00 22.98 358 GLY A C 1
ATOM 2748 O O . GLY A 1 358 ? -41.468 -42.627 34.456 1.00 22.98 358 GLY A O 1
ATOM 2749 N N . HIS A 1 359 ? -41.755 -43.139 36.642 1.00 25.44 359 HIS A N 1
ATOM 2750 C CA . HIS A 1 359 ? -40.800 -44.242 36.810 1.00 25.44 359 HIS A CA 1
ATOM 2751 C C . HIS A 1 359 ? -39.298 -43.938 36.996 1.00 25.44 359 HIS A C 1
ATOM 2753 O O . HIS A 1 359 ? -38.537 -43.699 36.066 1.00 25.44 359 HIS A O 1
ATOM 2759 N N . ASP A 1 360 ? -38.939 -44.057 38.280 1.00 25.92 360 ASP A N 1
ATOM 2760 C CA . ASP A 1 360 ? -37.914 -44.943 38.845 1.00 25.92 360 ASP A CA 1
ATOM 2761 C C . ASP A 1 360 ? -36.427 -44.567 38.768 1.00 25.92 360 ASP A C 1
ATOM 2763 O O . ASP A 1 360 ? -35.801 -44.531 37.715 1.00 25.92 360 ASP A O 1
ATOM 2767 N N . GLY A 1 361 ? -35.837 -44.444 39.967 1.00 24.00 361 GLY A N 1
ATOM 2768 C CA . GLY A 1 361 ? -34.427 -44.750 40.210 1.00 24.00 361 GLY A CA 1
ATOM 2769 C C . GLY A 1 361 ? -33.637 -43.662 40.932 1.00 24.00 361 GLY A C 1
ATOM 2770 O O . GLY A 1 361 ? -33.148 -42.740 40.297 1.00 24.00 361 GLY A O 1
ATOM 2771 N N . HIS A 1 362 ? -33.527 -43.811 42.258 1.00 24.50 362 HIS A N 1
ATOM 2772 C CA . HIS A 1 362 ? -32.434 -43.417 43.171 1.00 24.50 362 HIS A CA 1
ATOM 2773 C C . HIS A 1 362 ? -31.250 -42.616 42.562 1.00 24.50 362 HIS A C 1
ATOM 2775 O O . HIS A 1 362 ? -30.657 -43.023 41.576 1.00 24.50 362 HIS A O 1
ATOM 2781 N N . ASP A 1 363 ? -30.784 -41.503 43.139 1.00 25.88 363 ASP A N 1
ATOM 2782 C CA . ASP A 1 363 ? -30.146 -41.502 44.456 1.00 25.88 363 ASP A CA 1
ATOM 2783 C C . ASP A 1 363 ? -29.952 -40.088 45.052 1.00 25.88 363 ASP A C 1
ATOM 2785 O O . ASP A 1 363 ? -30.057 -39.062 44.378 1.00 25.88 363 ASP A O 1
ATOM 2789 N N . ARG A 1 364 ? -29.701 -40.058 46.363 1.00 24.58 364 ARG A N 1
ATOM 2790 C CA . ARG A 1 364 ? -29.772 -38.901 47.273 1.00 24.58 364 ARG A CA 1
ATOM 2791 C C . ARG A 1 364 ? -28.548 -37.963 47.278 1.00 24.58 364 ARG A C 1
ATOM 2793 O O . ARG A 1 364 ? -27.421 -38.387 47.064 1.00 24.58 364 ARG A O 1
ATOM 2800 N N . ALA A 1 365 ? -28.844 -36.752 47.785 1.00 25.56 365 ALA A N 1
ATOM 2801 C CA . ALA A 1 365 ? -28.061 -35.855 48.666 1.00 25.56 365 ALA A CA 1
ATOM 2802 C C . ALA A 1 365 ? -27.548 -34.542 48.034 1.00 25.56 365 ALA A C 1
ATOM 2804 O O . ALA A 1 365 ? -27.059 -34.546 46.917 1.00 25.56 365 ALA A O 1
ATOM 2805 N N . ALA A 1 366 ? -27.493 -33.380 48.697 1.00 25.80 366 ALA A N 1
ATOM 2806 C CA . ALA A 1 366 ? -28.226 -32.707 49.782 1.00 25.80 366 ALA A CA 1
ATOM 2807 C C . ALA A 1 366 ? -27.551 -31.319 49.957 1.00 25.80 366 ALA A C 1
ATOM 2809 O O . ALA A 1 366 ? -26.326 -31.247 49.937 1.00 25.80 366 ALA A O 1
ATOM 2810 N N . GLY A 1 367 ? -28.334 -30.259 50.215 1.00 24.38 367 GLY A N 1
ATOM 2811 C CA . GLY A 1 367 ? -27.893 -28.980 50.821 1.00 24.38 367 GLY A CA 1
ATOM 2812 C C . GLY A 1 367 ? -27.283 -27.943 49.861 1.00 24.38 367 GLY A C 1
ATOM 2813 O O . GLY A 1 367 ? -26.521 -28.280 48.973 1.00 24.38 367 GLY A O 1
ATOM 2814 N N . GLY A 1 368 ? -27.541 -26.639 49.947 1.00 24.06 368 GLY A N 1
ATOM 2815 C CA . GLY A 1 368 ? -28.286 -25.805 50.888 1.00 24.06 368 GLY A CA 1
ATOM 2816 C C . GLY A 1 368 ? -28.213 -24.343 50.402 1.00 24.06 368 GLY A C 1
ATOM 2817 O O . GLY A 1 368 ? -27.440 -24.016 49.506 1.00 24.06 368 GLY A O 1
ATOM 2818 N N . GLY A 1 369 ? -29.096 -23.491 50.926 1.00 23.16 369 GLY A N 1
ATOM 2819 C CA . GLY A 1 369 ? -29.484 -22.198 50.348 1.00 23.16 369 GLY A CA 1
ATOM 2820 C C . GLY A 1 369 ? -28.444 -21.066 50.325 1.00 23.16 369 GLY A C 1
ATOM 2821 O O . GLY A 1 369 ? -27.412 -21.118 50.981 1.00 23.16 369 GLY A O 1
ATOM 2822 N N . GLY A 1 370 ? -28.821 -19.960 49.664 1.00 22.84 370 GLY A N 1
ATOM 2823 C CA . GLY A 1 370 ? -28.428 -18.622 50.126 1.00 22.84 370 GLY A CA 1
ATOM 2824 C C . GLY A 1 370 ? -28.029 -17.576 49.077 1.00 22.84 370 GLY A C 1
ATOM 2825 O O . GLY A 1 370 ? -26.887 -17.525 48.655 1.00 22.84 370 GLY A O 1
ATOM 2826 N N . ARG A 1 371 ? -28.960 -16.637 48.843 1.00 25.98 371 ARG A N 1
ATOM 2827 C CA . ARG A 1 371 ? -28.776 -15.190 48.563 1.00 25.98 371 ARG A CA 1
ATOM 2828 C C . ARG A 1 371 ? -28.132 -14.723 47.240 1.00 25.98 371 ARG A C 1
ATOM 2830 O O . ARG A 1 371 ? -26.991 -15.002 46.905 1.00 25.98 371 ARG A O 1
ATOM 2837 N N . ARG A 1 372 ? -28.878 -13.837 46.560 1.00 30.92 372 ARG A N 1
ATOM 2838 C CA . ARG A 1 372 ? -28.381 -12.890 45.543 1.00 30.92 372 ARG A CA 1
ATOM 2839 C C . ARG A 1 372 ? -27.438 -11.854 46.174 1.00 30.92 372 ARG A C 1
ATOM 2841 O O . ARG A 1 372 ? -27.670 -11.452 47.315 1.00 30.92 372 ARG A O 1
ATOM 2848 N N . PRO A 1 373 ? -26.533 -11.278 45.367 1.00 27.05 373 PRO A N 1
ATOM 2849 C CA . PRO A 1 373 ? -26.662 -9.842 45.114 1.00 27.05 373 PRO A CA 1
ATOM 2850 C C . PRO A 1 373 ? -26.595 -9.467 43.621 1.00 27.05 373 PRO A C 1
ATOM 2852 O O . PRO A 1 373 ? -26.026 -10.166 42.787 1.00 27.05 373 PRO A O 1
ATOM 2855 N N . ARG A 1 374 ? -27.215 -8.325 43.296 1.00 33.50 374 ARG A N 1
ATOM 2856 C CA . ARG A 1 374 ? -27.040 -7.574 42.042 1.00 33.50 374 ARG A CA 1
ATOM 2857 C C . ARG A 1 374 ? -25.626 -6.990 41.993 1.00 33.50 374 ARG A C 1
ATOM 2859 O O . ARG A 1 374 ? -25.256 -6.300 42.935 1.00 33.50 374 ARG A O 1
ATOM 2866 N N . VAL A 1 375 ? -24.935 -7.124 40.858 1.00 25.16 375 VAL A N 1
ATOM 2867 C CA . VAL A 1 375 ? -23.874 -6.198 40.421 1.00 25.16 375 VAL A CA 1
ATOM 2868 C C . VAL A 1 375 ? -23.970 -6.011 38.902 1.00 25.16 375 VAL A C 1
ATOM 2870 O O . VAL A 1 375 ? -23.919 -6.971 38.135 1.00 25.16 375 VAL A O 1
ATOM 2873 N N . GLN A 1 376 ? -24.151 -4.756 38.481 1.00 33.28 376 GLN A N 1
ATOM 2874 C CA . GLN A 1 376 ? -23.892 -4.267 37.128 1.00 33.28 376 GLN A CA 1
ATOM 2875 C C . GLN A 1 376 ? -22.378 -4.250 36.893 1.00 33.28 376 GLN A C 1
ATOM 2877 O O . GLN A 1 376 ? -21.677 -3.482 37.540 1.00 33.28 376 GLN A O 1
ATOM 2882 N N . ALA A 1 377 ? -21.883 -5.053 35.955 1.00 29.30 377 ALA A N 1
ATOM 2883 C CA . ALA A 1 377 ? -20.597 -4.866 35.283 1.00 29.30 377 ALA A CA 1
ATOM 2884 C C . ALA A 1 377 ? -20.559 -5.822 34.083 1.00 29.30 377 ALA A C 1
ATOM 2886 O O . ALA A 1 377 ? -20.714 -7.029 34.251 1.00 29.30 377 ALA A O 1
ATOM 2887 N N . GLY A 1 378 ? -20.418 -5.314 32.856 1.00 27.20 378 GLY A N 1
ATOM 2888 C CA . GLY A 1 378 ? -20.403 -6.203 31.688 1.00 27.20 378 GLY A CA 1
ATOM 2889 C C . GLY A 1 378 ? -20.372 -5.521 30.325 1.00 27.20 378 GLY A C 1
ATOM 2890 O O . GLY A 1 378 ? -21.136 -5.916 29.448 1.00 27.20 378 GLY A O 1
ATOM 2891 N N . GLY A 1 379 ? -19.522 -4.504 30.146 1.00 29.61 379 GLY A N 1
ATOM 2892 C CA . GLY A 1 379 ? -19.243 -3.896 28.834 1.00 29.61 379 GLY A CA 1
ATOM 2893 C C . GLY A 1 379 ? -17.991 -4.481 28.164 1.00 29.61 379 GLY A C 1
ATOM 2894 O O . GLY A 1 379 ? -18.059 -4.997 27.048 1.00 29.61 379 GLY A O 1
ATOM 2895 N N . ASN A 1 380 ? -16.863 -4.495 28.883 1.00 30.80 380 ASN A N 1
ATOM 2896 C CA . ASN A 1 380 ? -15.547 -4.860 28.337 1.00 30.80 380 ASN A CA 1
ATOM 2897 C C . ASN A 1 380 ? -15.404 -6.323 27.890 1.00 30.80 380 ASN A C 1
ATOM 2899 O O . ASN A 1 380 ? -14.772 -6.605 26.870 1.00 30.80 380 ASN A O 1
ATOM 2903 N N . ASP A 1 381 ? -16.025 -7.265 28.602 1.00 33.69 381 ASP A N 1
ATOM 2904 C CA . ASP A 1 381 ? -15.906 -8.693 28.274 1.00 33.69 381 ASP A CA 1
ATOM 2905 C C . ASP A 1 381 ? -16.732 -9.113 27.052 1.00 33.69 381 ASP A C 1
ATOM 2907 O O . ASP A 1 381 ? -16.497 -10.182 26.490 1.00 33.69 381 ASP A O 1
ATOM 2911 N N . ARG A 1 382 ? -17.682 -8.282 26.599 1.00 33.19 382 ARG A N 1
ATOM 2912 C CA . ARG A 1 382 ? -18.486 -8.552 25.395 1.00 33.19 382 ARG A CA 1
ATOM 2913 C C . ARG A 1 382 ? -17.827 -8.007 24.133 1.00 33.19 382 ARG A C 1
ATOM 2915 O O . ARG A 1 382 ? -17.826 -8.704 23.125 1.00 33.19 382 ARG A O 1
ATOM 2922 N N . VAL A 1 383 ? -17.195 -6.833 24.202 1.00 30.23 383 VAL A N 1
ATOM 2923 C CA . VAL A 1 383 ? -16.405 -6.289 23.082 1.00 30.23 383 VAL A CA 1
ATOM 2924 C C . VAL A 1 383 ? -15.206 -7.191 22.792 1.00 30.23 383 VAL A C 1
ATOM 2926 O O . VAL A 1 383 ? -15.001 -7.556 21.642 1.00 30.23 383 VAL A O 1
ATOM 2929 N N . ALA A 1 384 ? -14.503 -7.675 23.824 1.00 30.59 384 ALA A N 1
ATOM 2930 C CA . ALA A 1 384 ? -13.410 -8.635 23.652 1.00 30.59 384 ALA A CA 1
ATOM 2931 C C . ALA A 1 384 ? -13.860 -9.948 22.973 1.00 30.59 384 ALA A C 1
ATOM 2933 O O . ALA A 1 384 ? -13.125 -10.493 22.158 1.00 30.59 384 ALA A O 1
ATOM 2934 N N . ARG A 1 385 ? -15.083 -10.434 23.246 1.00 31.53 385 ARG A N 1
ATOM 2935 C CA . ARG A 1 385 ? -15.651 -11.629 22.586 1.00 31.53 385 ARG A CA 1
ATOM 2936 C C . ARG A 1 385 ? -16.084 -11.381 21.138 1.00 31.53 385 ARG A C 1
ATOM 2938 O O . ARG A 1 385 ? -15.985 -12.294 20.331 1.00 31.53 385 ARG A O 1
ATOM 2945 N N . VAL A 1 386 ? -16.542 -10.174 20.798 1.00 34.94 386 VAL A N 1
ATOM 2946 C CA . VAL A 1 386 ? -16.900 -9.794 19.416 1.00 34.94 386 VAL A CA 1
ATOM 2947 C C . VAL A 1 386 ? -15.645 -9.523 18.578 1.00 34.94 386 VAL A C 1
ATOM 2949 O O . VAL A 1 386 ? -15.567 -9.954 17.431 1.00 34.94 386 VAL A O 1
ATOM 2952 N N . VAL A 1 387 ? -14.625 -8.886 19.159 1.00 31.52 387 VAL A N 1
ATOM 2953 C CA . VAL A 1 387 ? -13.314 -8.668 18.524 1.00 31.52 387 VAL A CA 1
ATOM 2954 C C . VAL A 1 387 ? -12.587 -10.002 18.299 1.00 31.52 387 VAL A C 1
ATOM 2956 O O . VAL A 1 387 ? -12.033 -10.204 17.225 1.00 31.52 387 VAL A O 1
ATOM 2959 N N . ALA A 1 388 ? -12.670 -10.944 19.247 1.00 29.33 388 ALA A N 1
ATOM 2960 C CA . ALA A 1 388 ? -12.071 -12.279 19.129 1.00 29.33 388 ALA A CA 1
ATOM 2961 C C . ALA A 1 388 ? -12.926 -13.313 18.357 1.00 29.33 388 ALA A C 1
ATOM 2963 O O . ALA A 1 388 ? -12.427 -14.386 18.037 1.00 29.33 388 ALA A O 1
ATOM 2964 N N . GLY A 1 389 ? -14.202 -13.022 18.069 1.00 29.70 389 GLY A N 1
ATOM 2965 C CA . GLY A 1 389 ? -15.172 -13.980 17.508 1.00 29.70 389 GLY A CA 1
ATOM 2966 C C . GLY A 1 389 ? -15.966 -13.466 16.303 1.00 29.70 389 GLY A C 1
ATOM 2967 O O . GLY A 1 389 ? -17.045 -13.979 16.008 1.00 29.70 389 GLY A O 1
ATOM 2968 N N . SER A 1 390 ? -15.480 -12.434 15.614 1.00 29.19 390 SER A N 1
ATOM 2969 C CA . SER A 1 390 ? -16.170 -11.786 14.494 1.00 29.19 390 SER A CA 1
ATOM 2970 C C . SER A 1 390 ? -16.077 -12.602 13.196 1.00 29.19 390 SER A C 1
ATOM 2972 O O . SER A 1 390 ? -15.381 -12.254 12.247 1.00 29.19 390 SER A O 1
ATOM 2974 N N . HIS A 1 391 ? -16.843 -13.692 13.135 1.00 33.28 391 HIS A N 1
ATOM 2975 C CA . HIS A 1 391 ? -17.133 -14.433 11.910 1.00 33.28 391 HIS A CA 1
ATOM 2976 C C . HIS A 1 391 ? -18.535 -14.105 11.408 1.00 33.28 391 HIS A C 1
ATOM 2978 O O . HIS A 1 391 ? -19.486 -14.770 11.792 1.00 33.28 391 HIS A O 1
ATOM 2984 N N . LEU A 1 392 ? -18.652 -13.123 10.513 1.00 26.62 392 LEU A N 1
ATOM 2985 C CA . LEU A 1 392 ? -19.748 -13.019 9.546 1.00 26.62 392 LEU A CA 1
ATOM 2986 C C . LEU A 1 392 ? -19.227 -12.250 8.322 1.00 26.62 392 LEU A C 1
ATOM 2988 O O . LEU A 1 392 ? -19.269 -11.024 8.273 1.00 26.62 392 LEU A O 1
ATOM 2992 N N . LEU A 1 393 ? -18.735 -12.978 7.317 1.00 25.34 393 LEU A N 1
ATOM 2993 C CA . LEU A 1 393 ? -18.905 -12.523 5.939 1.00 25.34 393 LEU A CA 1
ATOM 2994 C C . LEU A 1 393 ? -20.372 -12.825 5.610 1.00 25.34 393 LEU A C 1
ATOM 2996 O O . LEU A 1 393 ? -20.724 -14.002 5.592 1.00 25.34 393 LEU A O 1
ATOM 3000 N N . PRO A 1 394 ? -21.259 -11.838 5.395 1.00 26.19 394 PRO A N 1
ATOM 3001 C CA . PRO A 1 394 ? -22.462 -12.133 4.638 1.00 26.19 394 PRO A CA 1
ATOM 3002 C C . PRO A 1 394 ? -22.026 -12.597 3.243 1.00 26.19 394 PRO A C 1
ATOM 3004 O O . PRO A 1 394 ? -21.118 -12.003 2.659 1.00 26.19 394 PRO A O 1
ATOM 3007 N N . ASP A 1 395 ? -22.713 -13.597 2.691 1.00 28.92 395 ASP A N 1
ATOM 3008 C CA . ASP A 1 395 ? -22.590 -14.116 1.313 1.00 28.92 395 ASP A CA 1
ATOM 3009 C C . ASP A 1 395 ? -22.865 -13.069 0.208 1.00 28.92 395 ASP A C 1
ATOM 3011 O O . ASP A 1 395 ? -23.237 -13.395 -0.915 1.00 28.92 395 ASP A O 1
ATOM 3015 N N . ARG A 1 396 ? -22.746 -11.773 0.509 1.00 29.66 396 ARG A N 1
ATOM 3016 C CA . ARG A 1 396 ? -23.048 -10.660 -0.387 1.00 29.66 396 ARG A CA 1
ATOM 3017 C C . ARG A 1 396 ? -22.125 -9.473 -0.117 1.00 29.66 396 ARG A C 1
ATOM 3019 O O . ARG A 1 396 ? -22.575 -8.396 0.268 1.00 29.66 396 ARG A O 1
ATOM 3026 N N . LEU A 1 397 ? -20.833 -9.642 -0.384 1.00 33.47 397 LEU A N 1
ATOM 3027 C CA . LEU A 1 397 ? -20.192 -8.606 -1.194 1.00 33.47 397 LEU A CA 1
ATOM 3028 C C . LEU A 1 397 ? -20.797 -8.755 -2.597 1.00 33.47 397 LEU A C 1
ATOM 3030 O O . LEU A 1 397 ? -20.927 -9.897 -3.046 1.00 33.47 397 LEU A O 1
ATOM 3034 N N . PRO A 1 398 ? -21.241 -7.680 -3.270 1.00 30.73 398 PRO A N 1
ATOM 3035 C CA . PRO A 1 398 ? -21.541 -7.777 -4.688 1.00 30.73 398 PRO A CA 1
ATOM 3036 C C . PRO A 1 398 ? -20.260 -8.253 -5.370 1.00 30.73 398 PRO A C 1
ATOM 3038 O O . PRO A 1 398 ? -19.304 -7.500 -5.516 1.00 30.73 398 PRO A O 1
ATOM 3041 N N . GLN A 1 399 ? -20.228 -9.541 -5.708 1.00 30.58 399 GLN A N 1
ATOM 3042 C CA . GLN A 1 399 ? -19.289 -10.054 -6.685 1.00 30.58 399 GLN A CA 1
ATOM 3043 C C . GLN A 1 399 ? -19.513 -9.218 -7.952 1.00 30.58 399 GLN A C 1
ATOM 3045 O O . GLN A 1 399 ? -20.680 -8.939 -8.268 1.00 30.58 399 GLN A O 1
ATOM 3050 N N . PRO A 1 400 ? -18.452 -8.782 -8.655 1.00 29.98 400 PRO A N 1
ATOM 3051 C CA . PRO A 1 400 ? -18.621 -8.178 -9.970 1.00 29.98 400 PRO A CA 1
ATOM 3052 C C . PRO A 1 400 ? -19.523 -9.108 -10.786 1.00 29.98 400 PRO A C 1
ATOM 3054 O O . PRO A 1 400 ? -19.333 -10.323 -10.758 1.00 29.98 400 PRO A O 1
ATOM 3057 N N . GLY A 1 401 ? -20.579 -8.542 -11.377 1.00 28.08 401 GLY A N 1
ATOM 3058 C CA . GLY A 1 401 ? -21.703 -9.283 -11.941 1.00 28.08 401 GLY A CA 1
ATOM 3059 C C . GLY A 1 401 ? -21.258 -10.505 -12.740 1.00 28.08 401 GLY A C 1
ATOM 3060 O O . GLY A 1 401 ? -20.747 -10.381 -13.848 1.00 28.08 401 GLY A O 1
ATOM 3061 N N . GLY A 1 402 ? -21.468 -11.687 -12.163 1.00 27.25 402 GLY A N 1
ATOM 3062 C CA . GLY A 1 402 ? -21.287 -12.956 -12.844 1.00 27.25 402 GLY A CA 1
ATOM 3063 C C . GLY A 1 402 ? -22.474 -13.207 -13.761 1.00 27.25 402 GLY A C 1
ATOM 3064 O O . GLY A 1 402 ? -23.516 -13.683 -13.313 1.00 27.25 402 GLY A O 1
ATOM 3065 N N . GLY A 1 403 ? -22.309 -12.906 -15.048 1.00 26.77 403 GLY A N 1
ATOM 3066 C CA . GLY A 1 403 ? -22.926 -13.735 -16.079 1.00 26.77 403 GLY A CA 1
ATOM 3067 C C . GLY A 1 403 ? -22.316 -15.146 -16.014 1.00 26.77 403 GLY A C 1
ATOM 3068 O O . GLY A 1 403 ? -21.176 -15.298 -15.567 1.00 26.77 403 GLY A O 1
ATOM 3069 N N . PRO A 1 404 ? -23.050 -16.201 -16.393 1.00 26.52 404 PRO A N 1
ATOM 3070 C CA . PRO A 1 404 ? -22.542 -17.558 -16.290 1.00 26.52 404 PRO A CA 1
ATOM 3071 C C . PRO A 1 404 ? -21.437 -17.775 -17.330 1.00 26.52 404 PRO A C 1
ATOM 3073 O O . PRO A 1 404 ? -21.692 -17.741 -18.530 1.00 26.52 404 PRO A O 1
ATOM 3076 N N . GLY A 1 405 ? -20.217 -18.021 -16.853 1.00 32.16 405 GLY A N 1
ATOM 3077 C CA . GLY A 1 405 ? -19.097 -18.490 -17.668 1.00 32.16 405 GLY A CA 1
ATOM 3078 C C . GLY A 1 405 ? -17.861 -17.611 -17.546 1.00 32.16 405 GLY A C 1
ATOM 3079 O O . GLY A 1 405 ? -17.749 -16.631 -18.261 1.00 32.16 405 GLY A O 1
ATOM 3080 N N . PHE A 1 406 ? -16.967 -17.965 -16.620 1.00 24.98 406 PHE A N 1
ATOM 3081 C CA . PHE A 1 406 ? -15.507 -18.069 -16.784 1.00 24.98 406 PHE A CA 1
ATOM 3082 C C . PHE A 1 406 ? -14.890 -18.218 -15.385 1.00 24.98 406 PHE A C 1
ATOM 3084 O O . PHE A 1 406 ? -14.791 -17.270 -14.612 1.00 24.98 406 PHE A O 1
ATOM 3091 N N . MET A 1 407 ? -14.507 -19.447 -15.042 1.00 25.67 407 MET A N 1
ATOM 3092 C CA . MET A 1 407 ? -13.750 -19.779 -13.838 1.00 25.67 407 MET A CA 1
ATOM 3093 C C . MET A 1 407 ? -12.496 -20.532 -14.289 1.00 25.67 407 MET A C 1
ATOM 3095 O O . MET A 1 407 ? -12.604 -21.461 -15.086 1.00 25.67 407 MET A O 1
ATOM 3099 N N . GLY A 1 408 ? -11.332 -20.158 -13.757 1.00 25.36 408 GLY A N 1
ATOM 3100 C CA . GLY A 1 408 ? -10.155 -21.027 -13.743 1.00 25.36 408 GLY A CA 1
ATOM 3101 C C . GLY A 1 408 ? -8.902 -20.439 -14.383 1.00 25.36 408 GLY A C 1
ATOM 3102 O O . GLY A 1 408 ? -8.811 -20.278 -15.594 1.00 25.36 408 GLY A O 1
ATOM 3103 N N . LEU A 1 409 ? -7.901 -20.200 -13.536 1.00 31.69 409 LEU A N 1
ATOM 3104 C CA . LEU A 1 409 ? -6.488 -20.122 -13.897 1.00 31.69 409 LEU A CA 1
ATOM 3105 C C . LEU A 1 409 ? -6.110 -21.308 -14.804 1.00 31.69 409 LEU A C 1
ATOM 3107 O O . LEU A 1 409 ? -5.974 -22.436 -14.335 1.00 31.69 409 LEU A O 1
ATOM 3111 N N . GLY A 1 410 ? -5.940 -21.053 -16.100 1.00 24.81 410 GLY A N 1
ATOM 3112 C CA . GLY A 1 410 ? -5.479 -22.038 -17.075 1.00 24.81 410 GLY A CA 1
ATOM 3113 C C . GLY A 1 410 ? -3.966 -22.222 -17.014 1.00 24.81 410 GLY A C 1
ATOM 3114 O O . GLY A 1 410 ? -3.241 -21.682 -17.843 1.00 24.81 410 GLY A O 1
ATOM 3115 N N . LEU A 1 411 ? -3.484 -22.987 -16.036 1.00 27.89 411 LEU A N 1
ATOM 3116 C CA . LEU A 1 411 ? -2.218 -23.706 -16.177 1.00 27.89 411 LEU A CA 1
ATOM 3117 C C . LEU A 1 411 ? -2.539 -25.074 -16.788 1.00 27.89 411 LEU A C 1
ATOM 3119 O O . LEU A 1 411 ? -3.402 -25.769 -16.247 1.00 27.89 411 LEU A O 1
ATOM 3123 N N . PRO A 1 412 ? -1.890 -25.493 -17.886 1.00 28.06 412 PRO A N 1
ATOM 3124 C CA . PRO A 1 412 ? -2.103 -26.831 -18.412 1.00 28.06 412 PRO A CA 1
ATOM 3125 C C . PRO A 1 412 ? -1.536 -27.862 -17.427 1.00 28.06 412 PRO A C 1
ATOM 3127 O O . PRO A 1 412 ? -0.359 -27.820 -17.069 1.00 28.06 412 PRO A O 1
ATOM 3130 N N . ALA A 1 413 ? -2.379 -28.796 -16.986 1.00 32.34 413 ALA A N 1
ATOM 3131 C CA . ALA A 1 413 ? -1.919 -30.005 -16.316 1.00 32.34 413 ALA A CA 1
ATOM 3132 C C . ALA A 1 413 ? -1.117 -30.871 -17.313 1.00 32.34 413 ALA A C 1
ATOM 3134 O O . ALA A 1 413 ? -1.484 -30.929 -18.492 1.00 32.34 413 ALA A O 1
ATOM 3135 N N . PRO A 1 414 ? -0.038 -31.553 -16.883 1.00 30.70 414 PRO A N 1
ATOM 3136 C CA . PRO A 1 414 ? 0.671 -32.497 -17.740 1.00 30.70 414 PRO A CA 1
ATOM 3137 C C . PRO A 1 414 ? -0.265 -33.651 -18.123 1.00 30.70 414 PRO A C 1
ATOM 3139 O O . PRO A 1 414 ? -0.938 -34.225 -17.265 1.00 30.70 414 PRO A O 1
ATOM 3142 N N . ARG A 1 415 ? -0.330 -33.974 -19.420 1.00 34.47 415 ARG A N 1
ATOM 3143 C CA . ARG A 1 415 ? -1.128 -35.101 -19.922 1.00 34.47 415 ARG A CA 1
ATOM 3144 C C . ARG A 1 415 ? -0.514 -36.430 -19.453 1.00 34.47 415 ARG A C 1
ATOM 3146 O O . ARG A 1 415 ? 0.707 -36.569 -19.534 1.00 34.47 415 ARG A O 1
ATOM 3153 N N . PRO A 1 416 ? -1.318 -37.412 -19.014 1.00 36.06 416 PRO A N 1
ATOM 3154 C CA . PRO A 1 416 ? -0.854 -38.792 -18.923 1.00 36.06 416 PRO A CA 1
ATOM 3155 C C . PRO A 1 416 ? -0.643 -39.374 -20.338 1.00 36.06 416 PRO A C 1
ATOM 3157 O O . PRO A 1 416 ? -1.245 -38.872 -21.291 1.00 36.06 416 PRO A O 1
ATOM 3160 N N . PRO A 1 417 ? 0.212 -40.401 -20.501 1.00 37.97 417 PRO A N 1
ATOM 3161 C CA . PRO A 1 417 ? 0.425 -41.043 -21.795 1.00 37.97 417 PRO A CA 1
ATOM 3162 C C . PRO A 1 417 ? -0.861 -41.742 -22.256 1.00 37.97 417 PRO A C 1
ATOM 3164 O O . PRO A 1 417 ? -1.474 -42.482 -21.486 1.00 37.97 417 PRO A O 1
ATOM 3167 N N . ASP A 1 418 ? -1.269 -41.489 -23.499 1.00 38.00 418 ASP A N 1
ATOM 3168 C CA . ASP A 1 418 ? -2.414 -42.149 -24.129 1.00 38.00 418 ASP A CA 1
ATOM 3169 C C . ASP A 1 418 ? -1.968 -43.509 -24.707 1.00 38.00 418 ASP A C 1
ATOM 3171 O O . ASP A 1 418 ? -1.026 -43.541 -25.503 1.00 38.00 418 ASP A O 1
ATOM 3175 N N . PRO A 1 419 ? -2.583 -44.638 -24.308 1.00 37.62 419 PRO A N 1
ATOM 3176 C CA . PRO A 1 419 ? -2.234 -45.972 -24.794 1.00 37.62 419 PRO A CA 1
ATOM 3177 C C . PRO A 1 419 ? -2.793 -46.312 -26.191 1.00 37.62 419 PRO A C 1
ATOM 3179 O O . PRO A 1 419 ? -2.719 -47.472 -26.597 1.00 37.62 419 PRO A O 1
ATOM 3182 N N . ALA A 1 420 ? -3.337 -45.350 -26.941 1.00 36.09 420 ALA A N 1
ATOM 3183 C CA . ALA A 1 420 ? -3.912 -45.579 -28.266 1.00 36.09 420 ALA A CA 1
ATOM 3184 C C . ALA A 1 420 ? -3.261 -44.715 -29.364 1.00 36.09 420 ALA A C 1
ATOM 3186 O O . ALA A 1 420 ? -3.912 -43.869 -29.971 1.00 36.09 420 ALA A O 1
ATOM 3187 N N . ASP A 1 421 ? -1.986 -44.971 -29.668 1.00 34.00 421 ASP A N 1
ATOM 3188 C CA . ASP A 1 421 ? -1.367 -44.544 -30.931 1.00 34.00 421 ASP A CA 1
ATOM 3189 C C . ASP A 1 421 ? -1.151 -45.759 -31.846 1.00 34.00 421 ASP A C 1
ATOM 3191 O O . ASP A 1 421 ? -0.175 -46.499 -31.690 1.00 34.00 421 ASP A O 1
ATOM 3195 N N . PRO A 1 422 ? -2.052 -46.010 -32.810 1.00 31.48 422 PRO A N 1
ATOM 3196 C CA . PRO A 1 422 ? -1.712 -46.739 -34.002 1.00 31.48 422 PRO A CA 1
ATOM 3197 C C . PRO A 1 422 ? -1.412 -45.715 -35.096 1.00 31.48 422 PRO A C 1
ATOM 3199 O O . PRO A 1 422 ? -2.299 -45.252 -35.818 1.00 31.48 422 PRO A O 1
ATOM 3202 N N . ALA A 1 423 ? -0.129 -45.450 -35.309 1.00 35.16 423 ALA A N 1
ATOM 3203 C CA . ALA A 1 423 ? 0.354 -45.213 -36.653 1.00 35.16 423 ALA A CA 1
ATOM 3204 C C . ALA A 1 423 ? -0.157 -46.361 -37.538 1.00 35.16 423 ALA A C 1
ATOM 3206 O O . ALA A 1 423 ? 0.390 -47.460 -37.476 1.00 35.16 423 ALA A O 1
ATOM 3207 N N . GLN A 1 424 ? -1.237 -46.129 -38.293 1.00 34.16 424 GLN A N 1
ATOM 3208 C CA . GLN A 1 424 ? -1.548 -46.717 -39.601 1.00 34.16 424 GLN A CA 1
ATOM 3209 C C . GLN A 1 424 ? -3.003 -46.449 -40.019 1.00 34.16 424 GLN A C 1
ATOM 3211 O O . GLN A 1 424 ? -3.927 -46.602 -39.226 1.00 34.16 424 GLN A O 1
ATOM 3216 N N . ARG A 1 425 ? -3.165 -46.228 -41.335 1.00 32.06 425 ARG A N 1
ATOM 3217 C CA . ARG A 1 425 ? -4.400 -46.063 -42.141 1.00 32.06 425 ARG A CA 1
ATOM 3218 C C . ARG A 1 425 ? -4.879 -44.602 -42.183 1.00 32.06 425 ARG A C 1
ATOM 3220 O O . ARG A 1 425 ? -5.443 -44.107 -41.227 1.00 32.06 425 ARG A O 1
ATOM 3227 N N . GLY A 1 426 ? -4.637 -43.800 -43.220 1.00 28.31 426 GLY A N 1
ATOM 3228 C CA . GLY A 1 426 ? -4.536 -44.091 -44.652 1.00 28.31 426 GLY A CA 1
ATOM 3229 C C . GLY A 1 426 ? -5.908 -43.917 -45.309 1.00 28.31 426 GLY A C 1
ATOM 3230 O O . GLY A 1 426 ? -6.812 -44.683 -44.997 1.00 28.31 426 GLY A O 1
ATOM 3231 N N . GLY A 1 427 ? -6.044 -42.949 -46.226 1.00 28.72 427 GLY A N 1
ATOM 3232 C CA . GLY A 1 427 ? -7.155 -42.910 -47.190 1.00 28.72 427 GLY A CA 1
ATOM 3233 C C . GLY A 1 427 ? -7.951 -41.602 -47.287 1.00 28.72 427 GLY A C 1
ATOM 3234 O O . GLY A 1 427 ? -8.951 -41.432 -46.608 1.00 28.72 427 GLY A O 1
ATOM 3235 N N . SER A 1 428 ? -7.499 -40.725 -48.190 1.00 29.95 428 SER A N 1
ATOM 3236 C CA . SER A 1 428 ? -8.270 -40.055 -49.260 1.00 29.95 428 SER A CA 1
ATOM 3237 C C . SER A 1 428 ? -9.734 -39.611 -49.056 1.00 29.95 428 SER A C 1
ATOM 3239 O O . SER A 1 428 ? -10.619 -40.442 -48.878 1.00 29.95 428 SER A O 1
ATOM 3241 N N . GLY A 1 429 ? -10.005 -38.353 -49.437 1.00 27.75 429 GLY A N 1
ATOM 3242 C CA . GLY A 1 429 ? -11.080 -38.070 -50.405 1.00 27.75 429 GLY A CA 1
ATOM 3243 C C . GLY A 1 429 ? -11.979 -36.857 -50.132 1.00 27.75 429 GLY A C 1
ATOM 3244 O O . GLY A 1 429 ? -12.836 -36.945 -49.269 1.00 27.75 429 GLY A O 1
ATOM 3245 N N . GLY A 1 430 ? -11.827 -35.810 -50.968 1.00 27.19 430 GLY A N 1
ATOM 3246 C CA . GLY A 1 430 ? -12.867 -34.875 -51.464 1.00 27.19 430 GLY A CA 1
ATOM 3247 C C . GLY A 1 430 ? -13.610 -33.987 -50.447 1.00 27.19 430 GLY A C 1
ATOM 3248 O O . GLY A 1 430 ? -13.975 -34.418 -49.373 1.00 27.19 430 GLY A O 1
ATOM 3249 N N . GLY A 1 431 ? -13.949 -32.722 -50.686 1.00 26.33 431 GLY A N 1
ATOM 3250 C CA . GLY A 1 431 ? -13.974 -31.906 -51.890 1.00 26.33 431 GLY A CA 1
ATOM 3251 C C . GLY A 1 431 ? -15.095 -30.856 -51.754 1.00 26.33 431 GLY A C 1
ATOM 3252 O O . GLY A 1 431 ? -16.208 -31.203 -51.387 1.00 26.33 431 GLY A O 1
ATOM 3253 N N . LEU A 1 432 ? -14.776 -29.609 -52.131 1.00 30.00 432 LEU A N 1
ATOM 3254 C CA . LEU A 1 432 ? -15.643 -28.580 -52.747 1.00 30.00 432 LEU A CA 1
ATOM 3255 C C . LEU A 1 432 ? -16.734 -27.816 -51.950 1.00 30.00 432 LEU A C 1
ATOM 3257 O O . LEU A 1 432 ? -17.644 -28.383 -51.366 1.00 30.00 432 LEU A O 1
ATOM 3261 N N . GLY A 1 433 ? -16.714 -26.483 -52.161 1.00 26.22 433 GLY A N 1
ATOM 3262 C CA . GLY A 1 433 ? -17.884 -25.576 -52.191 1.00 26.22 433 GLY A CA 1
ATOM 3263 C C . GLY A 1 433 ? -17.776 -24.358 -51.255 1.00 26.22 433 GLY A C 1
ATOM 3264 O O . GLY A 1 433 ? -18.039 -24.492 -50.072 1.00 26.22 433 GLY A O 1
ATOM 3265 N N . ARG A 1 434 ? -17.227 -23.193 -51.664 1.00 28.27 434 ARG A N 1
ATOM 3266 C CA . ARG A 1 434 ? -17.906 -22.009 -52.285 1.00 28.27 434 ARG A CA 1
ATOM 3267 C C . ARG A 1 434 ? -19.220 -21.592 -51.584 1.00 28.27 434 ARG A C 1
ATOM 3269 O O . ARG A 1 434 ? -20.033 -22.450 -51.313 1.00 28.27 434 ARG A O 1
ATOM 3276 N N . ALA A 1 435 ? -19.625 -20.330 -51.408 1.00 27.97 435 ALA A N 1
ATOM 3277 C CA . ALA A 1 435 ? -19.085 -18.975 -51.563 1.00 27.97 435 ALA A CA 1
ATOM 3278 C C . ALA A 1 435 ? -20.219 -17.977 -51.175 1.00 27.97 435 ALA A C 1
ATOM 3280 O O . ALA A 1 435 ? -21.380 -18.307 -51.376 1.00 27.97 435 ALA A O 1
ATOM 3281 N N . ARG A 1 436 ? -19.853 -16.739 -50.784 1.00 27.36 436 ARG A N 1
ATOM 3282 C CA . ARG A 1 436 ? -20.596 -15.451 -50.927 1.00 27.36 436 ARG A CA 1
ATOM 3283 C C . ARG A 1 436 ? -21.965 -15.253 -50.234 1.00 27.36 436 ARG A C 1
ATOM 3285 O O . ARG A 1 436 ? -22.922 -15.941 -50.539 1.00 27.36 436 ARG A O 1
ATOM 3292 N N . ALA A 1 437 ? -22.134 -14.117 -49.543 1.00 27.31 437 ALA A N 1
ATOM 3293 C CA . ALA A 1 437 ? -22.645 -12.869 -50.146 1.00 27.31 437 ALA A CA 1
ATOM 3294 C C . ALA A 1 437 ? -22.803 -11.724 -49.120 1.00 27.31 437 ALA A C 1
ATOM 3296 O O . ALA A 1 437 ? -23.202 -11.927 -47.980 1.00 27.31 437 ALA A O 1
ATOM 3297 N N . ALA A 1 438 ? -22.506 -10.512 -49.590 1.00 29.23 438 ALA A N 1
ATOM 3298 C CA . ALA A 1 438 ? -22.710 -9.219 -48.944 1.00 29.23 438 ALA A CA 1
ATOM 3299 C C . ALA A 1 438 ? -24.081 -8.605 -49.299 1.00 29.23 438 ALA A C 1
ATOM 3301 O O . ALA A 1 438 ? -24.627 -8.940 -50.348 1.00 29.23 438 ALA A O 1
ATOM 3302 N N . ARG A 1 439 ? -24.559 -7.663 -48.467 1.00 28.06 439 ARG A N 1
ATOM 3303 C CA . ARG A 1 439 ? -25.496 -6.524 -48.700 1.00 28.06 439 ARG A CA 1
ATOM 3304 C C . ARG A 1 439 ? -25.558 -5.753 -47.358 1.00 28.06 439 ARG A C 1
ATOM 3306 O O . ARG A 1 439 ? -25.660 -6.408 -46.334 1.00 28.06 439 ARG A O 1
ATOM 3313 N N . GLY A 1 440 ? -25.459 -4.431 -47.199 1.00 24.27 440 GLY A N 1
ATOM 3314 C CA . GLY A 1 440 ? -25.435 -3.294 -48.120 1.00 24.27 440 GLY A CA 1
ATOM 3315 C C . GLY A 1 440 ? -26.636 -2.354 -47.893 1.00 24.27 440 GLY A C 1
ATOM 3316 O O . GLY A 1 440 ? -27.728 -2.730 -48.297 1.00 24.27 440 GLY A O 1
ATOM 3317 N N . PHE A 1 441 ? -26.370 -1.139 -47.366 1.00 25.47 441 PHE A N 1
ATOM 3318 C CA . PHE A 1 441 ? -27.178 0.115 -47.393 1.00 25.47 441 PHE A CA 1
ATOM 3319 C C . PHE A 1 441 ? -28.494 0.175 -46.587 1.00 25.47 441 PHE A C 1
ATOM 3321 O O . PHE A 1 441 ? -29.195 -0.817 -46.484 1.00 25.47 441 PHE A O 1
ATOM 3328 N N . GLY A 1 442 ? -28.953 1.292 -46.000 1.00 24.23 442 GLY A N 1
ATOM 3329 C CA . GLY A 1 442 ? -28.571 2.719 -45.880 1.00 24.23 442 GLY A CA 1
ATOM 3330 C C . GLY A 1 442 ? -29.490 3.321 -44.779 1.00 24.23 442 GLY A C 1
ATOM 3331 O O . GLY A 1 442 ? -30.511 2.722 -44.466 1.00 24.23 442 GLY A O 1
ATOM 3332 N N . GLY A 1 443 ? -29.178 4.366 -44.010 1.00 23.80 443 GLY A N 1
ATOM 3333 C CA . GLY A 1 443 ? -28.824 5.738 -44.375 1.00 23.80 443 GLY A CA 1
ATOM 3334 C C . GLY A 1 443 ? -29.977 6.666 -43.950 1.00 23.80 443 GLY A C 1
ATOM 3335 O O . GLY A 1 443 ? -31.062 6.494 -44.474 1.00 23.80 443 GLY A O 1
ATOM 3336 N N . TRP A 1 444 ? -29.763 7.628 -43.039 1.00 24.38 444 TRP A N 1
ATOM 3337 C CA . TRP A 1 444 ? -30.585 8.848 -42.909 1.00 24.38 444 TRP A CA 1
ATOM 3338 C C . TRP A 1 444 ? -29.734 9.994 -42.329 1.00 24.38 444 TRP A C 1
ATOM 3340 O O . TRP A 1 444 ? -29.049 9.837 -41.319 1.00 24.38 444 TRP A O 1
ATOM 3350 N N . LEU A 1 445 ? -29.748 11.123 -43.043 1.00 26.77 445 LEU A N 1
ATOM 3351 C CA . LEU A 1 445 ? -29.083 12.398 -42.755 1.00 26.77 445 LEU A CA 1
ATOM 3352 C C . LEU A 1 445 ? -29.868 13.221 -41.716 1.00 26.77 445 LEU A C 1
ATOM 3354 O O . LEU A 1 445 ? -31.092 13.153 -41.669 1.00 26.77 445 LEU A O 1
ATOM 3358 N N . GLY A 1 446 ? -29.176 14.117 -41.002 1.00 24.94 446 GLY A N 1
ATOM 3359 C CA . GLY A 1 446 ? -29.807 15.178 -40.207 1.00 24.94 446 GLY A CA 1
ATOM 3360 C C . GLY A 1 446 ? -28.807 16.162 -39.595 1.00 24.94 446 GLY A C 1
ATOM 3361 O O . GLY A 1 446 ? -28.298 15.957 -38.506 1.00 24.94 446 GLY A O 1
ATOM 3362 N N . VAL A 1 447 ? -28.516 17.224 -40.340 1.00 26.72 447 VAL A N 1
ATOM 3363 C CA . VAL A 1 447 ? -27.520 18.295 -40.143 1.00 26.72 447 VAL A CA 1
ATOM 3364 C C . VAL A 1 447 ? -27.802 19.218 -38.939 1.00 26.72 447 VAL A C 1
ATOM 3366 O O . VAL A 1 447 ? -28.938 19.646 -38.771 1.00 26.72 447 VAL A O 1
ATOM 3369 N N . ARG A 1 448 ? -26.753 19.685 -38.229 1.00 25.30 448 ARG A N 1
ATOM 3370 C CA . ARG A 1 448 ? -26.480 21.132 -38.004 1.00 25.30 448 ARG A CA 1
ATOM 3371 C C . ARG A 1 448 ? -25.081 21.405 -37.430 1.00 25.30 448 ARG A C 1
ATOM 3373 O O . ARG A 1 448 ? -24.720 20.951 -36.354 1.00 25.30 448 ARG A O 1
ATOM 3380 N N . ARG A 1 449 ? -24.312 22.190 -38.195 1.00 27.69 449 ARG A N 1
ATOM 3381 C CA . ARG A 1 449 ? -23.042 22.832 -37.827 1.00 27.69 449 ARG A CA 1
ATOM 3382 C C . ARG A 1 449 ? -23.318 24.107 -37.022 1.00 27.69 449 ARG A C 1
ATOM 3384 O O . ARG A 1 449 ? -24.180 24.885 -37.420 1.00 27.69 449 ARG A O 1
ATOM 3391 N N . SER A 1 450 ? -22.472 24.402 -36.040 1.00 27.22 450 SER A N 1
ATOM 3392 C CA . SER A 1 450 ? -22.188 25.773 -35.601 1.00 27.22 450 SER A CA 1
ATOM 3393 C C . SER A 1 450 ? -20.674 25.967 -35.502 1.00 27.22 450 SER A C 1
ATOM 3395 O O . SER A 1 450 ? -19.992 25.267 -34.759 1.00 27.22 450 SER A O 1
ATOM 3397 N N . ARG A 1 451 ? -20.162 26.897 -36.315 1.00 29.44 451 ARG A N 1
ATOM 3398 C CA . ARG A 1 451 ? -18.809 27.462 -36.253 1.00 29.44 451 ARG A CA 1
ATOM 3399 C C . ARG A 1 451 ? -18.796 28.609 -35.234 1.00 29.44 451 ARG A C 1
ATOM 3401 O O . ARG A 1 451 ? -19.754 29.372 -35.188 1.00 29.44 451 ARG A O 1
ATOM 3408 N N . GLY A 1 452 ? -17.684 28.773 -34.525 1.00 27.81 452 GLY A N 1
ATOM 3409 C CA . GLY A 1 452 ? -17.328 29.962 -33.738 1.00 27.81 452 GLY A CA 1
ATOM 3410 C C . GLY A 1 452 ? -16.010 29.676 -33.018 1.00 27.81 452 GLY A C 1
ATOM 3411 O O . GLY A 1 452 ? -16.001 28.906 -32.072 1.00 27.81 452 GLY A O 1
ATOM 3412 N N . ALA A 1 453 ? -14.873 29.929 -33.665 1.00 28.84 453 ALA A N 1
ATOM 3413 C CA . ALA A 1 453 ? -14.078 31.161 -33.571 1.00 28.84 453 ALA A CA 1
ATOM 3414 C C . ALA A 1 453 ? -13.108 31.135 -32.370 1.00 28.84 453 ALA A C 1
ATOM 3416 O O . ALA A 1 453 ? -13.502 31.153 -31.211 1.00 28.84 453 ALA A O 1
ATOM 3417 N N . VAL A 1 454 ? -11.824 31.056 -32.721 1.00 29.34 454 VAL A N 1
ATOM 3418 C CA . VAL A 1 454 ? -10.622 31.118 -31.880 1.00 29.34 454 VAL A CA 1
ATOM 3419 C C . VAL A 1 454 ? -10.181 32.579 -31.739 1.00 29.34 454 VAL A C 1
ATOM 3421 O O . VAL A 1 454 ? -10.237 33.284 -32.745 1.00 29.34 454 VAL A O 1
ATOM 3424 N N . ALA A 1 455 ? -9.706 32.984 -30.547 1.00 30.61 455 ALA A N 1
ATOM 3425 C CA . ALA A 1 455 ? -8.551 33.875 -30.247 1.00 30.61 455 ALA A CA 1
ATOM 3426 C C . ALA A 1 455 ? -8.694 34.518 -28.831 1.00 30.61 455 ALA A C 1
ATOM 3428 O O . ALA A 1 455 ? -9.787 34.477 -28.273 1.00 30.61 455 ALA A O 1
ATOM 3429 N N . PRO A 1 456 ? -7.666 35.178 -28.250 1.00 37.25 456 PRO A N 1
ATOM 3430 C CA . PRO A 1 456 ? -6.422 34.613 -27.714 1.00 37.25 456 PRO A CA 1
ATOM 3431 C C . PRO A 1 456 ? -6.134 35.041 -26.243 1.00 37.25 456 PRO A C 1
ATOM 3433 O O . PRO A 1 456 ? -6.849 35.839 -25.644 1.00 37.25 456 PRO A O 1
ATOM 3436 N N . LEU A 1 457 ? -5.048 34.500 -25.676 1.00 33.19 457 LEU A N 1
ATOM 3437 C CA . LEU A 1 457 ? -4.443 34.826 -24.368 1.00 33.19 457 LEU A CA 1
ATOM 3438 C C . LEU A 1 457 ? -4.070 36.316 -24.202 1.00 33.19 457 LEU A C 1
ATOM 3440 O O . LEU A 1 457 ? -3.559 36.905 -25.157 1.00 33.19 457 LEU A O 1
ATOM 3444 N N . PRO A 1 458 ? -4.100 36.870 -22.973 1.00 41.28 458 PRO A N 1
ATOM 3445 C CA . PRO A 1 458 ? -3.268 38.006 -22.606 1.00 41.28 458 PRO A CA 1
ATOM 3446 C C . PRO A 1 458 ? -2.017 37.560 -21.830 1.00 41.28 458 PRO A C 1
ATOM 3448 O O . PRO A 1 458 ? -2.087 36.869 -20.814 1.00 41.28 458 PRO A O 1
ATOM 3451 N N . ARG A 1 459 ? -0.854 38.008 -22.317 1.00 35.75 459 ARG A N 1
ATOM 3452 C CA . ARG A 1 459 ? 0.366 38.177 -21.519 1.00 35.75 459 ARG A CA 1
ATOM 3453 C C . ARG A 1 459 ? 0.201 39.431 -20.656 1.00 35.75 459 ARG A C 1
ATOM 3455 O O . ARG A 1 459 ? -0.247 40.454 -21.163 1.00 35.75 459 ARG A O 1
ATOM 3462 N N . GLY A 1 460 ? 0.630 39.363 -19.401 1.00 29.95 460 GLY A N 1
ATOM 3463 C CA . GLY A 1 460 ? 0.761 40.513 -18.509 1.00 29.95 460 GLY A CA 1
ATOM 3464 C C . GLY A 1 460 ? 1.801 40.219 -17.434 1.00 29.95 460 GLY A C 1
ATOM 3465 O O . GLY A 1 460 ? 1.649 39.278 -16.665 1.00 29.95 460 GLY A O 1
ATOM 3466 N N . SER A 1 461 ? 2.883 40.987 -17.472 1.00 32.97 461 SER A N 1
ATOM 3467 C CA . SER A 1 461 ? 4.051 40.997 -16.591 1.00 32.97 461 SER A CA 1
ATOM 3468 C C . SER A 1 461 ? 3.889 41.958 -15.399 1.00 32.97 461 SER A C 1
ATOM 3470 O O . SER A 1 461 ? 3.034 42.838 -15.452 1.00 32.97 461 SER A O 1
ATOM 3472 N N . ALA A 1 462 ? 4.834 41.853 -14.451 1.00 35.66 462 ALA A N 1
ATOM 3473 C CA . ALA A 1 462 ? 5.075 42.642 -13.225 1.00 35.66 462 ALA A CA 1
ATOM 3474 C C . ALA A 1 462 ? 4.180 42.256 -12.033 1.00 35.66 462 ALA A C 1
ATOM 3476 O O . ALA A 1 462 ? 2.972 42.140 -12.187 1.00 35.66 462 ALA A O 1
ATOM 3477 N N . SER A 1 463 ? 4.687 42.017 -10.822 1.00 37.50 463 SER A N 1
ATOM 3478 C CA . SER A 1 463 ? 5.968 42.342 -10.166 1.00 37.50 463 SER A CA 1
ATOM 3479 C C . SER A 1 463 ? 6.303 41.295 -9.107 1.00 37.50 463 SER A C 1
ATOM 3481 O O . SER A 1 463 ? 5.329 40.751 -8.537 1.00 37.50 463 SER A O 1
#

Sequence (463 aa):
MGPDPGAAQGRIGKSTGHRVVIVGGGFGGLSCARALEGQPAQVLLLDRHNYHLFTPLLYQVATSLLNPSDIAYPFRAVFRRSRNVRFRQAAVTGVDLKRRVVRTHDGGDVPYDTLVLATGSENDYFANEELAAHTLGMKTLSEAMRLRNHVLACLEIAARAASDEERREWLTFVIAGGGPTGVEYAGALAELLRMVLGRDYPELRPEQARIVVVEGLDRLLGAFHQRLGAYAARALRDRGVEVRTSTLVEKATDEAVVVSRGEEIRTRTVVWSAGVRPADPLSHHEVRRSRRRRLEVDERLRLTGHADVFVIGDAASVSGNGGELPMLSPPATLRGPGDRPPPWCRPRSEAVPVPGQGHDGHDRAAGGGGRRPRVQAGGNDRVARVVAGSHLLPDRLPQPGGGPGFMGLGLPAPRPPDPADPAQRGGSGGGLGRARAARGFGGWLGVRRSRGAVAPLPRGSAS

Radius of gyration: 30.91 Å; Cα contacts (8 Å, |Δi|>4): 707; chains: 1; bounding box: 73×89×104 Å

pLDDT: mean 72.14, std 29.62, range [22.27, 98.69]

Mean predicted aligned error: 15.97 Å